Protein 4KK2 (pdb70)

Secondary structure (DSSP, 8-state):
-HHHHHHHHHHHHHHHTT-TTS---HHHHHHHHHHHHHHSSSS--HHHHHHHHHHHHHH-SPPPHHHHHHHHHHHHHHHHHHHHHHHHHHHHTT--EETTEE-GGGSTTTTTHHHHHHHHHHHHHHHHHHHHHTTSTTHHHHHHHHHHHHHHHHHHHHHHHHHHTSS---GGG--HHHHHHHHIIIIIIIIIIHHHHHHHHHHT--GGG-HHHHHHHHHHHHHHHHHHHHHHHHS-HHHHSS---TTTTT---HHHHHHHHH--HHHHHHHHHHTT---HHHHHHHHHHHHHTTHHHHHHHHHHHHHHHHHHHHHT-S-HHHHHHHHHHHHHHTT---/-HHHHHHHHHHHHHHHTT-TTS---HHHHHHHHHHHHHHSSSS--HHHHHHHHHHHHHHTSPPPHHHHHHHHHHHHHHHHHHHHHHHHHHHHHT--EETTEE-GGGSTTTTTHHHHHHHHHHHHHHHHHHHHHTTSTTHHHHHHHHHHHHHHHHHHHHHHHHHHH---GGG--HHHHHHHHIIIIIIIIIIHHHHHHHHHTT--GGG-HHHHHHHHHHHHHHHHHHHHHHHHS-HHHHSS---TTTTT---HHHHHHHHH--HHHHHHHHHHTT---HHHHHHHHHHHHHTTHHHHHHHHHHHHHHHHHHHHHT-S-HHHHHHHHHHHHHHTT---

Structure (mmCIF, N/CA/C/O backbone):
data_4KK2
#
_entry.id   4KK2
#
_cell.length_a   122.145
_cell.length_b   122.145
_cell.length_c   114.282
_cell.angle_alpha   90.000
_cell.angle_beta   90.000
_cell.angle_gamma   120.000
#
_symmetry.space_group_name_H-M   'P 61'
#
loop_
_entity.id
_entity.type
_entity.pdbx_description
1 polymer 'Monoterpene synthase FDS-5, chloroplastic - Farnesyl diphosphate synthase 1 chimera'
2 water water
#
loop_
_atom_site.group_PDB
_atom_site.id
_atom_site.type_symbol
_atom_site.label_atom_id
_atom_site.label_alt_id
_atom_site.label_comp_id
_atom_site.label_asym_id
_atom_site.label_entity_id
_atom_site.label_seq_id
_atom_site.pdbx_PDB_ins_code
_atom_site.Cartn_x
_atom_site.Cartn_y
_atom_site.Cartn_z
_atom_site.occupancy
_atom_site.B_iso_or_equiv
_atom_site.auth_seq_id
_atom_site.auth_comp_id
_atom_site.auth_asym_id
_atom_site.auth_atom_id
_atom_site.pdbx_PDB_model_num
ATOM 1 N N . LEU A 1 29 ? 30.823 58.784 49.012 1.00 90.47 9 LEU A N 1
ATOM 2 C CA . LEU A 1 29 ? 31.464 58.288 47.796 1.00 88.52 9 LEU A CA 1
ATOM 3 C C . LEU A 1 29 ? 30.785 57.016 47.293 1.00 86.19 9 LEU A C 1
ATOM 4 O O . LEU A 1 29 ? 31.431 56.147 46.714 1.00 85.43 9 LEU A O 1
ATOM 9 N N . ASN A 1 30 ? 29.479 56.913 47.509 1.00 86.94 10 ASN A N 1
ATOM 10 C CA . ASN A 1 30 ? 28.738 55.720 47.129 1.00 82.99 10 ASN A CA 1
ATOM 11 C C . ASN A 1 30 ? 28.359 55.683 45.646 1.00 81.46 10 ASN A C 1
ATOM 12 O O . ASN A 1 30 ? 28.657 54.708 44.954 1.00 81.82 10 ASN A O 1
ATOM 17 N N . SER A 1 31 ? 27.709 56.742 45.167 1.00 77.49 11 SER A N 1
ATOM 18 C CA . SER A 1 31 ? 27.314 56.847 43.761 1.00 68.62 11 SER A CA 1
ATOM 19 C C . SER A 1 31 ? 28.506 56.642 42.839 1.00 56.89 11 SER A C 1
ATOM 20 O O . SER A 1 31 ? 28.398 55.980 41.804 1.00 54.55 11 SER A O 1
ATOM 23 N N . GLN A 1 32 ? 29.641 57.222 43.220 1.00 53.23 12 GLN A N 1
ATOM 24 C CA . GLN A 1 32 ? 30.861 57.092 42.444 1.00 56.51 12 GLN A CA 1
ATOM 25 C C . GLN A 1 32 ? 31.359 55.649 42.440 1.00 56.60 12 GLN A C 1
ATOM 26 O O . GLN A 1 32 ? 31.826 55.154 41.413 1.00 56.03 12 GLN A O 1
ATOM 32 N N . PHE A 1 33 ? 31.258 54.977 43.585 1.00 53.45 13 PHE A N 1
ATOM 33 C CA . PHE A 1 33 ? 31.693 53.588 43.688 1.00 50.11 13 PHE A CA 1
ATOM 34 C C . PHE A 1 33 ? 30.894 52.753 42.695 1.00 52.37 13 PHE A C 1
ATOM 35 O O . PHE A 1 33 ? 31.454 51.954 41.938 1.00 55.76 13 PHE A O 1
ATOM 43 N N . MET A 1 34 ? 29.583 52.972 42.681 1.00 49.97 14 MET A N 1
ATOM 44 C CA . MET A 1 34 ? 28.694 52.264 41.763 1.00 55.81 14 MET A CA 1
ATOM 45 C C . MET A 1 34 ? 28.931 52.653 40.307 1.00 53.13 14 MET A C 1
ATOM 46 O O . MET A 1 34 ? 28.765 51.840 39.400 1.00 51.83 14 MET A O 1
ATOM 51 N N . GLN A 1 35 ? 29.298 53.908 40.087 1.00 50.93 15 GLN A N 1
ATOM 52 C CA . GLN A 1 35 ? 29.613 54.369 38.747 1.00 53.33 15 GLN A CA 1
ATOM 53 C C . GLN A 1 35 ? 30.856 53.657 38.217 1.00 48.14 15 GLN A C 1
ATOM 54 O O . GLN A 1 35 ? 30.955 53.366 37.024 1.00 47.75 15 GLN A O 1
ATOM 60 N N . VAL A 1 36 ? 31.797 53.373 39.114 1.00 42.63 16 VAL A N 1
ATOM 61 C CA . VAL A 1 36 ? 33.018 52.674 38.742 1.00 40.38 16 VAL A CA 1
ATOM 62 C C . VAL A 1 36 ? 32.692 51.253 38.280 1.00 36.63 16 VAL A C 1
ATOM 63 O O . VAL A 1 36 ? 33.280 50.755 37.322 1.00 38.19 16 VAL A O 1
ATOM 67 N N . TYR A 1 37 ? 31.741 50.614 38.955 1.00 38.88 17 TYR A N 1
ATOM 68 C CA . TYR A 1 37 ? 31.221 49.319 38.523 1.00 43.65 17 TYR A CA 1
ATOM 69 C C . TYR A 1 37 ? 30.776 49.340 37.054 1.00 41.05 17 TYR A C 1
ATOM 70 O O . TYR A 1 37 ? 31.157 48.469 36.268 1.00 36.71 17 TYR A O 1
ATOM 79 N N . GLU A 1 38 ? 29.971 50.338 36.700 1.00 37.22 18 GLU A N 1
ATOM 80 C CA . GLU A 1 38 ? 29.438 50.470 35.348 1.00 40.35 18 GLU A CA 1
ATOM 81 C C . GLU A 1 38 ? 30.547 50.620 34.311 1.00 44.31 18 GLU A C 1
ATOM 82 O O . GLU A 1 38 ? 30.477 50.025 33.234 1.00 42.98 18 GLU A O 1
ATOM 88 N N . THR A 1 39 ? 31.566 51.413 34.640 1.00 41.38 19 THR A N 1
ATOM 89 C CA . THR A 1 39 ? 32.709 51.603 33.749 1.00 41.97 19 THR A CA 1
ATOM 90 C C . THR A 1 39 ? 33.521 50.315 33.561 1.00 38.68 19 THR A C 1
ATOM 91 O O . THR A 1 39 ? 33.867 49.962 32.432 1.00 40.22 19 THR A O 1
ATOM 95 N N . LEU A 1 40 ? 33.832 49.628 34.661 1.00 35.95 20 LEU A N 1
ATOM 96 C CA . LEU A 1 40 ? 34.600 48.384 34.595 1.00 38.71 20 LEU A CA 1
ATOM 97 C C . LEU A 1 40 ? 33.848 47.301 33.815 1.00 36.67 20 LEU A C 1
ATOM 98 O O . LEU A 1 40 ? 34.441 46.589 33.007 1.00 37.08 20 LEU A O 1
ATOM 103 N N . LYS A 1 41 ? 32.549 47.173 34.072 1.00 31.41 21 LYS A N 1
ATOM 104 C CA . LYS A 1 41 ? 31.722 46.195 33.373 1.00 34.47 21 LYS A CA 1
ATOM 105 C C . LYS A 1 41 ? 31.697 46.489 31.868 1.00 33.83 21 LYS A C 1
ATOM 106 O O . LYS A 1 41 ? 31.883 45.587 31.050 1.00 36.88 21 LYS A O 1
ATOM 112 N N . SER A 1 42 ? 31.488 47.751 31.513 1.00 33.47 22 SER A N 1
ATOM 113 C CA . SER A 1 42 ? 31.530 48.167 30.111 1.00 39.59 22 SER A CA 1
ATOM 114 C C . SER A 1 42 ? 32.877 47.854 29.443 1.00 39.12 22 SER A C 1
ATOM 115 O O . SER A 1 42 ? 32.924 47.457 28.279 1.00 42.03 22 SER A O 1
ATOM 118 N N . GLU A 1 43 ? 33.968 48.044 30.176 1.00 36.16 23 GLU A N 1
ATOM 119 C CA . GLU A 1 43 ? 35.288 47.727 29.645 1.00 36.51 23 GLU A CA 1
ATOM 120 C C . GLU A 1 43 ? 35.445 46.235 29.427 1.00 33.33 23 GLU A C 1
ATOM 121 O O . GLU A 1 43 ? 35.961 45.795 28.406 1.00 37.58 23 GLU A O 1
ATOM 127 N N . LEU A 1 44 ? 35.003 45.452 30.401 1.00 37.72 24 LEU A N 1
ATOM 128 C CA . LEU A 1 44 ? 35.117 44.004 30.320 1.00 29.85 24 LEU A CA 1
ATOM 129 C C . LEU A 1 44 ? 34.401 43.435 29.093 1.00 29.82 24 LEU A C 1
ATOM 130 O O . LEU A 1 44 ? 34.944 42.581 28.399 1.00 30.11 24 LEU A O 1
ATOM 135 N N . ILE A 1 45 ? 33.192 43.917 28.814 1.00 30.92 25 ILE A N 1
ATOM 136 C CA . ILE A 1 45 ? 32.414 43.381 27.695 1.00 38.41 25 ILE A CA 1
ATOM 137 C C . ILE A 1 45 ? 32.797 43.988 26.333 1.00 37.82 25 ILE A C 1
ATOM 138 O O . ILE A 1 45 ? 32.171 43.690 25.312 1.00 37.10 25 ILE A O 1
ATOM 143 N N . HIS A 1 46 ? 33.818 44.839 26.332 1.00 38.81 26 HIS A N 1
ATOM 144 C CA . HIS A 1 46 ? 34.454 45.291 25.096 1.00 33.50 26 HIS A CA 1
ATOM 145 C C . HIS A 1 46 ? 35.953 44.963 25.116 1.00 35.33 26 HIS A C 1
ATOM 146 O O . HIS A 1 46 ? 36.760 45.656 24.484 1.00 39.89 26 HIS A O 1
ATOM 153 N N . ASP A 1 47 ? 36.317 43.901 25.835 1.00 33.11 27 ASP A N 1
ATOM 154 C CA . ASP A 1 47 ? 37.715 43.532 26.031 1.00 33.85 27 ASP A CA 1
ATOM 155 C C . ASP A 1 47 ? 38.366 43.137 24.709 1.00 34.19 27 ASP A C 1
ATOM 156 O O . ASP A 1 47 ? 37.924 42.206 24.057 1.00 40.19 27 ASP A O 1
ATOM 161 N N . PRO A 1 48 ? 39.432 43.846 24.320 1.00 41.79 28 PRO A N 1
ATOM 162 C CA . PRO A 1 48 ? 40.129 43.596 23.051 1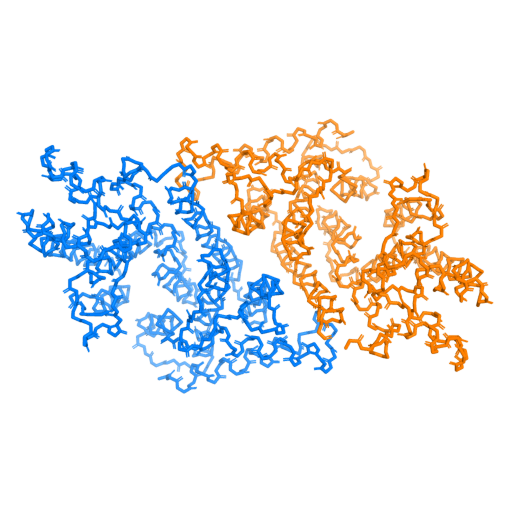.00 41.37 28 PRO A CA 1
ATOM 163 C C . PRO A 1 48 ? 40.817 42.225 22.981 1.00 36.99 28 PRO A C 1
ATOM 164 O O . PRO A 1 48 ? 41.185 41.799 21.892 1.00 38.46 28 PRO A O 1
ATOM 168 N N . LEU A 1 49 ? 40.989 41.549 24.112 1.00 32.71 29 LEU A N 1
ATOM 169 C CA . LEU A 1 49 ? 41.562 40.200 24.101 1.00 35.42 29 LEU A CA 1
ATOM 170 C C . LEU A 1 49 ? 40.561 39.131 23.678 1.00 32.96 29 LEU A C 1
ATOM 171 O O . LEU A 1 49 ? 40.943 37.978 23.451 1.00 32.50 29 LEU A O 1
ATOM 176 N N . PHE A 1 50 ? 39.283 39.485 23.601 1.00 28.23 30 PHE A N 1
ATOM 177 C CA . PHE A 1 50 ? 38.285 38.507 23.175 1.00 27.69 30 PHE A CA 1
ATOM 178 C C . PHE A 1 50 ? 37.384 39.077 22.088 1.00 32.64 30 PHE A C 1
ATOM 179 O O . PHE A 1 50 ? 37.053 40.247 22.099 1.00 31.58 30 PHE A O 1
ATOM 187 N N . GLU A 1 51 ? 36.992 38.226 21.157 1.00 37.43 31 GLU A N 1
ATOM 188 C CA . GLU A 1 51 ? 36.194 38.634 20.012 1.00 35.82 31 GLU A CA 1
ATOM 189 C C . GLU A 1 51 ? 34.727 38.403 20.378 1.00 32.68 31 GLU A C 1
ATOM 190 O O . GLU A 1 51 ? 34.198 37.292 20.231 1.00 33.38 31 GLU A O 1
ATOM 196 N N . PHE A 1 52 ? 34.084 39.442 20.896 1.00 34.19 32 PHE A N 1
ATOM 197 C CA . PHE A 1 52 ? 32.680 39.362 21.280 1.00 36.02 32 PHE A CA 1
ATOM 198 C C . PHE A 1 52 ? 31.786 39.491 20.043 1.00 38.56 32 PHE A C 1
ATOM 199 O O . PHE A 1 52 ? 32.162 40.147 19.071 1.00 43.01 32 PHE A O 1
ATOM 207 N N . ASP A 1 53 ? 30.614 38.852 20.086 1.00 38.73 33 ASP A N 1
ATOM 208 C CA . ASP A 1 53 ? 29.485 39.254 19.245 1.00 36.29 33 ASP A CA 1
ATOM 209 C C . ASP A 1 53 ? 28.315 39.635 20.152 1.00 40.18 33 ASP A C 1
ATOM 210 O O . ASP A 1 53 ? 28.457 39.636 21.384 1.00 40.56 33 ASP A O 1
ATOM 215 N N . ASP A 1 54 ? 27.166 39.930 19.547 1.00 37.59 34 ASP A N 1
ATOM 216 C CA . ASP A 1 54 ? 25.977 40.356 20.281 1.00 41.03 34 ASP A CA 1
ATOM 217 C C . ASP A 1 54 ? 25.557 39.386 21.399 1.00 37.34 34 ASP A C 1
ATOM 218 O O . ASP A 1 54 ? 25.316 39.810 22.531 1.00 36.46 34 ASP A O 1
ATOM 223 N N . ASP A 1 55 ? 25.471 38.097 21.077 1.00 32.88 35 ASP A N 1
ATOM 224 C CA . ASP A 1 55 ? 25.047 37.072 22.039 1.00 37.31 35 ASP A CA 1
ATOM 225 C C . ASP A 1 55 ? 26.025 36.858 23.186 1.00 35.23 35 ASP A C 1
ATOM 226 O O . ASP A 1 55 ? 25.616 36.587 24.315 1.00 31.27 35 ASP A O 1
ATOM 231 N N . SER A 1 56 ? 27.318 36.929 22.898 1.00 34.75 36 SER A N 1
ATOM 232 C CA . SER A 1 56 ? 28.311 36.669 23.932 1.00 30.19 36 SER A CA 1
ATOM 233 C C . SER A 1 56 ? 28.480 37.894 24.820 1.00 31.27 36 SER A C 1
ATOM 234 O O . SER A 1 56 ? 28.726 37.772 26.023 1.00 31.48 36 SER A O 1
ATOM 237 N N . ARG A 1 57 ? 28.327 39.074 24.230 1.00 27.78 37 ARG A N 1
ATOM 238 C CA . ARG A 1 57 ? 28.428 40.307 24.996 1.00 36.31 37 ARG A CA 1
ATOM 239 C C . ARG A 1 57 ? 27.216 40.377 25.925 1.00 38.29 37 ARG A C 1
ATOM 240 O O . ARG A 1 57 ? 27.340 40.708 27.109 1.00 30.23 37 ARG A O 1
ATOM 248 N N . GLN A 1 58 ? 26.048 40.023 25.396 1.00 34.81 38 GLN A N 1
ATOM 249 C CA . GLN A 1 58 ? 24.843 39.994 26.214 1.00 30.96 38 GLN A CA 1
ATOM 250 C C . GLN A 1 58 ? 24.962 38.964 27.345 1.00 34.99 38 GLN A C 1
ATOM 251 O O . GLN A 1 58 ? 24.621 39.263 28.490 1.00 35.00 38 GLN A O 1
ATOM 257 N N . TRP A 1 59 ? 25.479 37.773 27.042 1.00 32.50 39 TRP A N 1
ATOM 258 C CA . TRP A 1 59 ? 25.593 36.729 28.055 1.00 30.94 39 TRP A CA 1
ATOM 259 C C . TRP A 1 59 ? 26.417 37.167 29.261 1.00 29.00 39 TRP A C 1
ATOM 260 O O . TRP A 1 59 ? 25.989 37.012 30.407 1.00 28.51 39 TRP A O 1
ATOM 271 N N . VAL A 1 60 ? 27.616 37.673 28.990 1.00 29.64 40 VAL A N 1
ATOM 272 C CA . VAL A 1 60 ? 28.538 38.093 30.039 1.00 32.51 40 VAL A CA 1
ATOM 273 C C . VAL A 1 60 ? 28.032 39.321 30.805 1.00 33.57 40 VAL A C 1
ATOM 274 O O . VAL A 1 60 ? 28.122 39.378 32.032 1.00 30.37 40 VAL A O 1
ATOM 278 N N . GLU A 1 61 ? 27.498 40.305 30.085 1.00 30.83 41 GLU A N 1
ATOM 279 C CA . GLU A 1 61 ? 26.960 41.489 30.749 1.00 33.35 41 GLU A CA 1
ATOM 280 C C . GLU A 1 61 ? 25.852 41.135 31.746 1.00 35.52 41 GLU A C 1
ATOM 281 O O . GLU A 1 61 ? 25.874 41.581 32.889 1.00 36.91 41 GLU A O 1
ATOM 287 N N . ARG A 1 62 ? 24.889 40.331 31.313 1.00 30.30 42 ARG A N 1
ATOM 288 C CA . ARG A 1 62 ? 23.856 39.845 32.224 1.00 36.22 42 ARG A CA 1
ATOM 289 C C . ARG A 1 62 ? 24.425 38.990 33.363 1.00 34.90 42 ARG A C 1
ATOM 290 O O . ARG A 1 62 ? 23.936 39.050 34.494 1.00 33.09 42 ARG A O 1
ATOM 298 N N . MET A 1 63 ? 25.437 38.177 33.074 1.00 30.65 43 MET A N 1
ATOM 299 C CA . MET A 1 63 ? 25.977 37.289 34.106 1.00 28.32 43 MET A CA 1
ATOM 300 C C . MET A 1 63 ? 26.644 38.123 35.209 1.00 31.48 43 MET A C 1
ATOM 301 O O . MET A 1 63 ? 26.415 37.892 36.412 1.00 30.13 43 MET A O 1
ATOM 306 N N . ILE A 1 64 ? 27.446 39.102 34.787 1.00 26.22 44 ILE A N 1
ATOM 307 C CA . ILE A 1 64 ? 28.069 40.057 35.703 1.00 31.90 44 ILE A CA 1
ATOM 308 C C . ILE A 1 64 ? 27.016 40.780 36.570 1.00 30.78 44 ILE A C 1
ATOM 309 O O . ILE A 1 64 ? 27.101 40.756 37.798 1.00 30.33 44 ILE A O 1
ATOM 314 N N . ASP A 1 65 ? 26.042 41.424 35.936 1.00 28.85 45 ASP A N 1
ATOM 315 C CA . ASP A 1 65 ? 24.975 42.126 36.662 1.00 31.49 45 ASP A CA 1
ATOM 316 C C . ASP A 1 65 ? 24.267 41.246 37.693 1.00 32.83 45 ASP A C 1
ATOM 317 O O . ASP A 1 65 ? 23.858 41.731 38.739 1.00 34.06 45 ASP A O 1
ATOM 322 N N . TYR A 1 66 ? 24.106 39.962 37.387 1.00 29.59 46 TYR A N 1
ATOM 323 C CA . TYR A 1 66 ? 23.392 39.045 38.275 1.00 30.75 46 TYR A CA 1
ATOM 324 C C . TYR A 1 66 ? 24.237 38.617 39.470 1.00 33.11 46 TYR A C 1
ATOM 325 O O . TYR A 1 66 ? 23.716 38.436 40.565 1.00 32.38 46 TYR A O 1
ATOM 334 N N . THR A 1 67 ? 25.536 38.435 39.254 1.00 27.35 47 THR A N 1
ATOM 335 C CA . THR A 1 67 ? 26.371 37.758 40.242 1.00 29.17 47 THR A CA 1
ATOM 336 C C . THR A 1 67 ? 27.263 38.684 41.058 1.00 31.23 47 THR A C 1
ATOM 337 O O . THR A 1 67 ? 27.692 38.325 42.165 1.00 32.97 47 THR A O 1
ATOM 341 N N . VAL A 1 68 ? 27.558 39.860 40.512 1.00 27.02 48 VAL A N 1
ATOM 342 C CA . VAL A 1 68 ? 28.567 40.728 41.108 1.00 28.45 48 VAL A CA 1
ATOM 343 C C . VAL A 1 68 ? 28.056 41.858 42.019 1.00 32.36 48 VAL A C 1
ATOM 344 O O . VAL A 1 68 ? 28.504 41.955 43.161 1.00 36.78 48 VAL A O 1
ATOM 348 N N . PRO A 1 69 ? 27.137 42.719 41.531 1.00 36.25 49 PRO A N 1
ATOM 349 C CA . PRO A 1 69 ? 26.828 43.926 42.315 1.00 40.27 49 PRO A CA 1
ATOM 350 C C . PRO A 1 69 ? 25.631 43.826 43.260 1.00 51.98 49 PRO A C 1
ATOM 351 O O . PRO A 1 69 ? 25.160 44.873 43.723 1.00 59.86 49 PRO A O 1
ATOM 355 N N . GLY A 1 70 ? 25.138 42.627 43.549 1.00 53.20 50 GLY A N 1
ATOM 356 C CA . GLY A 1 70 ? 23.892 42.514 44.296 1.00 58.12 50 GLY A CA 1
ATOM 357 C C . GLY A 1 70 ? 23.960 42.535 45.817 1.00 60.18 50 GLY A C 1
ATOM 358 O O . GLY A 1 70 ? 22.925 42.448 46.483 1.00 65.32 50 GLY A O 1
ATOM 359 N N . GLY A 1 71 ? 25.162 42.651 46.376 1.00 56.46 51 GLY A N 1
ATOM 360 C CA . GLY A 1 71 ? 25.333 42.582 47.818 1.00 48.22 51 GLY A CA 1
ATOM 361 C C . GLY A 1 71 ? 25.510 43.926 48.501 1.00 48.63 51 GLY A C 1
ATOM 362 O O . GLY A 1 71 ? 25.142 44.965 47.955 1.00 56.76 51 GLY A O 1
ATOM 363 N N . LYS A 1 72 ? 26.076 43.903 49.703 1.00 50.67 52 LYS A N 1
ATOM 364 C CA . LYS A 1 72 ? 26.243 45.119 50.498 1.00 51.91 52 LYS A CA 1
ATOM 365 C C . LYS A 1 72 ? 27.564 45.821 50.177 1.00 50.79 52 LYS A C 1
ATOM 366 O O . LYS A 1 72 ? 27.759 46.981 50.543 1.00 51.90 52 LYS A O 1
ATOM 372 N N . MET A 1 73 ? 28.470 45.101 49.514 1.00 45.92 53 MET A N 1
ATOM 373 C CA . MET A 1 73 ? 29.707 45.688 48.996 1.00 46.26 53 MET A CA 1
ATOM 374 C C . MET A 1 73 ? 30.606 46.239 50.103 1.00 42.76 53 MET A C 1
ATOM 375 O O . MET A 1 73 ? 31.386 47.173 49.866 1.00 38.81 53 MET A O 1
ATOM 380 N N . VAL A 1 74 ? 30.501 45.671 51.307 1.00 37.95 54 VAL A N 1
ATOM 381 C CA . VAL A 1 74 ? 31.314 46.141 52.435 1.00 36.58 54 VAL A CA 1
ATOM 382 C C . VAL A 1 74 ? 32.823 45.992 52.157 1.00 38.43 54 VAL A C 1
ATOM 383 O O . VAL A 1 74 ? 33.601 46.908 52.424 1.00 40.68 54 VAL A O 1
ATOM 387 N N . ARG A 1 75 ? 33.236 44.851 51.611 1.00 32.73 55 ARG A N 1
ATOM 388 C CA . ARG A 1 75 ? 34.657 44.637 51.311 1.00 31.70 55 ARG A CA 1
ATOM 389 C C . ARG A 1 75 ? 35.180 45.618 50.259 1.00 37.37 55 ARG A C 1
ATOM 390 O O . ARG A 1 75 ? 36.225 46.255 50.454 1.00 37.59 55 ARG A O 1
ATOM 398 N N . GLY A 1 76 ? 34.458 45.736 49.145 1.00 40.13 56 GLY A N 1
ATOM 399 C CA . GLY A 1 76 ? 34.763 46.748 48.145 1.00 41.11 56 GLY A CA 1
ATOM 400 C C . GLY A 1 76 ? 34.923 48.153 48.712 1.00 42.59 56 GLY A C 1
ATOM 401 O O . GLY A 1 76 ? 35.996 48.754 48.568 1.00 44.39 56 GLY A O 1
ATOM 402 N N . TYR A 1 77 ? 33.866 48.664 49.352 1.00 44.69 57 TYR A N 1
ATOM 403 C CA . TYR A 1 77 ? 33.861 49.992 49.980 1.00 53.76 57 TYR A CA 1
ATOM 404 C C . TYR A 1 77 ? 35.097 50.221 50.818 1.00 47.74 57 TYR A C 1
ATOM 405 O O . TYR A 1 77 ? 35.657 51.322 50.848 1.00 49.15 57 TYR A O 1
ATOM 414 N N . SER A 1 78 ? 35.470 49.174 51.547 1.00 38.38 58 SER A N 1
ATOM 415 C CA . SER A 1 78 ? 36.536 49.243 52.535 1.00 45.13 58 SER A CA 1
ATOM 416 C C . SER A 1 78 ? 37.867 49.689 51.944 1.00 45.39 58 SER A C 1
ATOM 417 O O . SER A 1 78 ? 38.695 50.257 52.654 1.00 47.67 58 SER A O 1
ATOM 420 N N . VAL A 1 79 ? 38.079 49.425 50.657 1.00 39.61 59 VAL A N 1
ATOM 421 C CA . VAL A 1 79 ? 39.299 49.886 50.014 1.00 42.59 59 VAL A CA 1
ATOM 422 C C . VAL A 1 79 ? 39.306 51.411 49.969 1.00 45.13 59 VAL A C 1
ATOM 423 O O . VAL A 1 79 ? 40.288 52.040 50.363 1.00 45.93 59 VAL A O 1
ATOM 427 N N . VAL A 1 80 ? 38.201 51.996 49.505 1.00 43.41 60 VAL A N 1
ATOM 428 C CA . VAL A 1 80 ? 38.070 53.446 49.416 1.00 45.01 60 VAL A CA 1
ATOM 429 C C . VAL A 1 80 ? 38.162 54.107 50.796 1.00 48.92 60 VAL A C 1
ATOM 430 O O . VAL A 1 80 ? 38.880 55.096 50.968 1.00 52.11 60 VAL A O 1
ATOM 434 N N . ASP A 1 81 ? 37.439 53.556 51.771 1.00 50.40 61 ASP A N 1
ATOM 435 C CA . ASP A 1 81 ? 37.481 54.051 53.152 1.00 56.97 61 ASP A CA 1
ATOM 436 C C . ASP A 1 81 ? 38.895 53.989 53.724 1.00 53.21 61 ASP A C 1
ATOM 437 O O . ASP A 1 81 ? 39.408 54.979 54.230 1.00 56.33 61 ASP A O 1
ATOM 442 N N . SER A 1 82 ? 39.517 52.817 53.649 1.00 49.31 62 SER A N 1
ATOM 443 C CA . SER A 1 82 ? 40.858 52.635 54.191 1.00 47.50 62 SER A CA 1
ATOM 444 C C . SER A 1 82 ? 41.869 53.540 53.497 1.00 49.90 62 SER A C 1
ATOM 445 O O . SER A 1 82 ? 42.750 54.105 54.149 1.00 58.60 62 SER A O 1
ATOM 448 N N . TYR A 1 83 ? 41.740 53.693 52.182 1.00 47.22 63 TYR A N 1
ATOM 449 C CA . TYR A 1 83 ? 42.658 54.566 51.456 1.00 51.93 63 TYR A CA 1
ATOM 450 C C . TYR A 1 83 ? 42.486 56.030 51.867 1.00 51.68 63 TYR A C 1
ATOM 451 O O . TYR A 1 83 ? 43.465 56.769 51.988 1.00 48.25 63 TYR A O 1
ATOM 460 N N . GLN A 1 84 ? 41.240 56.445 52.069 1.00 54.30 64 GLN A N 1
ATOM 461 C CA . GLN A 1 84 ? 40.945 57.803 52.523 1.00 57.43 64 GLN A CA 1
ATOM 462 C C . GLN A 1 84 ? 41.593 58.078 53.875 1.00 61.14 64 GLN A C 1
ATOM 463 O O . GLN A 1 84 ? 42.139 59.163 54.113 1.00 64.55 64 GLN A O 1
ATOM 469 N N . LEU A 1 85 ? 41.526 57.086 54.758 1.00 59.21 65 LEU A N 1
ATOM 470 C CA . LEU A 1 85 ? 42.079 57.220 56.098 1.00 56.55 65 LEU A CA 1
ATOM 471 C C . LEU A 1 85 ? 43.599 57.289 56.047 1.00 53.97 65 LEU A C 1
ATOM 472 O O . LEU A 1 85 ? 44.224 57.973 56.856 1.00 55.71 65 LEU A O 1
ATOM 477 N N . LEU A 1 86 ? 44.191 56.590 55.083 1.00 50.66 66 LEU A N 1
ATOM 478 C CA . LEU A 1 86 ? 45.641 56.618 54.918 1.00 55.06 66 LEU A CA 1
ATOM 479 C C . LEU A 1 86 ? 46.142 57.995 54.487 1.00 58.65 66 LEU A C 1
ATOM 480 O O . LEU A 1 86 ? 47.164 58.473 54.982 1.00 61.35 66 LEU A O 1
ATOM 485 N N . LYS A 1 87 ? 45.418 58.624 53.565 1.00 56.68 67 LYS A N 1
ATOM 486 C CA . LYS A 1 87 ? 45.810 59.926 53.038 1.00 60.20 67 LYS A CA 1
ATOM 487 C C . LYS A 1 87 ? 45.539 61.047 54.045 1.00 68.65 67 LYS A C 1
ATOM 488 O O . LYS A 1 87 ? 46.386 61.917 54.258 1.00 71.22 67 LYS A O 1
ATOM 494 N N . GLY A 1 88 ? 44.358 61.023 54.659 1.00 67.68 68 GLY A N 1
ATOM 495 C CA . GLY A 1 88 ? 44.005 61.999 55.672 1.00 70.64 68 GLY A CA 1
ATOM 496 C C . GLY A 1 88 ? 43.219 63.169 55.115 1.00 77.63 68 GLY A C 1
ATOM 497 O O . GLY A 1 88 ? 42.663 63.975 55.867 1.00 82.76 68 GLY A O 1
ATOM 498 N N . GLU A 1 89 ? 43.177 63.266 53.792 1.00 75.46 69 GLU A N 1
ATOM 499 C CA . GLU A 1 89 ? 42.430 64.327 53.133 1.00 79.00 69 GLU A CA 1
ATOM 500 C C . GLU A 1 89 ? 41.537 63.763 52.039 1.00 73.52 69 GLU A C 1
ATOM 501 O O . GLU A 1 89 ? 41.538 62.553 51.781 1.00 72.06 69 GLU A O 1
ATOM 507 N N . GLU A 1 90 ? 40.772 64.641 51.399 1.00 70.95 70 GLU A N 1
ATOM 508 C CA . GLU A 1 90 ? 39.861 64.211 50.347 1.00 78.31 70 GLU A CA 1
ATOM 509 C C . GLU A 1 90 ? 40.624 63.632 49.154 1.00 70.36 70 GLU A C 1
ATOM 510 O O . GLU A 1 90 ? 41.777 63.988 48.903 1.00 72.22 70 GLU A O 1
ATOM 516 N N . LEU A 1 91 ? 39.975 62.740 48.420 1.00 58.40 71 LEU A N 1
ATOM 517 C CA . LEU A 1 91 ? 40.637 62.055 47.319 1.00 55.56 71 LEU A CA 1
ATOM 518 C C . LEU A 1 91 ? 40.489 62.815 46.005 1.00 59.43 71 LEU A C 1
ATOM 519 O O . LEU A 1 91 ? 39.539 63.577 45.817 1.00 60.15 71 LEU A O 1
ATOM 524 N N . THR A 1 92 ? 41.443 62.617 45.102 1.00 60.63 72 THR A N 1
ATOM 525 C CA . THR A 1 92 ? 41.336 63.155 43.751 1.00 63.09 72 THR A CA 1
ATOM 526 C C . THR A 1 92 ? 40.376 62.259 42.975 1.00 60.49 72 THR A C 1
ATOM 527 O O . THR A 1 92 ? 39.979 61.211 43.477 1.00 59.02 72 THR A O 1
ATOM 531 N N . ASP A 1 93 ? 39.991 62.666 41.768 1.00 60.67 73 ASP A N 1
ATOM 532 C CA . ASP A 1 93 ? 39.117 61.838 40.940 1.00 57.21 73 ASP A CA 1
ATOM 533 C C . ASP A 1 93 ? 39.781 60.489 40.633 1.00 56.49 73 ASP A C 1
ATOM 534 O O . ASP A 1 93 ? 39.111 59.443 40.567 1.00 52.20 73 ASP A O 1
ATOM 539 N N . ASP A 1 94 ? 41.100 60.518 40.452 1.00 55.00 74 ASP A N 1
ATOM 540 C CA . ASP A 1 94 ? 41.854 59.322 40.106 1.00 57.33 74 ASP A CA 1
ATOM 541 C C . ASP A 1 94 ? 41.942 58.346 41.280 1.00 58.34 74 ASP A C 1
ATOM 542 O O . ASP A 1 94 ? 41.747 57.138 41.109 1.00 56.10 74 ASP A O 1
ATOM 547 N N . GLU A 1 95 ? 42.231 58.872 42.468 1.00 59.31 75 GLU A N 1
ATOM 548 C CA . GLU A 1 95 ? 42.294 58.048 43.676 1.00 55.48 75 GLU A CA 1
ATOM 549 C C . GLU A 1 95 ? 40.952 57.392 43.987 1.00 54.20 75 GLU A C 1
ATOM 550 O O . GLU A 1 95 ? 40.905 56.254 44.452 1.00 49.30 75 GLU A O 1
ATOM 556 N N . ILE A 1 96 ? 39.862 58.120 43.748 1.00 55.70 76 ILE A N 1
ATOM 557 C CA . ILE A 1 96 ? 38.534 57.554 43.934 1.00 52.60 76 ILE A CA 1
ATOM 558 C C . ILE A 1 96 ? 38.293 56.434 42.917 1.00 51.80 76 ILE A C 1
ATOM 559 O O . ILE A 1 96 ? 37.793 55.363 43.272 1.00 49.99 76 ILE A O 1
ATOM 564 N N . PHE A 1 97 ? 38.660 56.666 41.658 1.00 47.79 77 PHE A N 1
ATOM 565 C CA . PHE A 1 97 ? 38.488 55.624 40.653 1.00 49.41 77 PHE A CA 1
ATOM 566 C C . PHE A 1 97 ? 39.347 54.399 40.962 1.00 45.66 77 PHE A C 1
ATOM 567 O O . PHE A 1 97 ? 38.851 53.263 40.942 1.00 42.09 77 PHE A O 1
ATOM 575 N N . LEU A 1 98 ? 40.630 54.624 41.235 1.00 44.35 78 LEU A N 1
ATOM 576 C CA . LEU A 1 98 ? 41.554 53.510 41.467 1.00 38.51 78 LEU A CA 1
ATOM 577 C C . LEU A 1 98 ? 41.196 52.700 42.714 1.00 36.41 78 LEU A C 1
ATOM 578 O O . LEU A 1 98 ? 41.172 51.470 42.667 1.00 34.39 78 LEU A O 1
ATOM 583 N N . SER A 1 99 ? 40.897 53.377 43.820 1.00 36.76 79 SER A N 1
ATOM 584 C CA . SER A 1 99 ? 40.527 52.652 45.037 1.00 40.80 79 SER A CA 1
ATOM 585 C C . SER A 1 99 ? 39.226 51.873 44.850 1.00 34.23 79 SER A C 1
ATOM 586 O O . SER A 1 99 ? 39.102 50.735 45.314 1.00 35.67 79 SER A O 1
ATOM 589 N N . SER A 1 100 ? 38.262 52.474 44.158 1.00 36.77 80 SER A N 1
ATOM 590 C CA . SER A 1 100 ? 37.004 51.790 43.872 1.00 36.39 80 SER A CA 1
ATOM 591 C C . SER A 1 100 ? 37.229 50.591 42.964 1.00 37.12 80 SER A C 1
ATOM 592 O O . SER A 1 100 ? 36.579 49.556 43.124 1.00 41.14 80 SER A O 1
ATOM 595 N N . ALA A 1 101 ? 38.149 50.725 42.013 1.00 41.42 81 ALA A N 1
ATOM 596 C CA . ALA A 1 101 ? 38.467 49.621 41.105 1.00 39.53 81 ALA A CA 1
ATOM 597 C C . ALA A 1 101 ? 38.993 48.404 41.860 1.00 33.50 81 ALA A C 1
ATOM 598 O O . ALA A 1 101 ? 38.632 47.261 41.541 1.00 31.86 81 ALA A O 1
ATOM 600 N N . LEU A 1 102 ? 39.862 48.638 42.844 1.00 33.52 82 LEU A N 1
ATOM 601 C CA . LEU A 1 102 ? 40.402 47.525 43.634 1.00 32.83 82 LEU A CA 1
ATOM 602 C C . LEU A 1 102 ? 39.290 46.921 44.492 1.00 34.57 82 LEU A C 1
ATOM 603 O O . LEU A 1 102 ? 39.170 45.693 44.605 1.00 30.89 82 LEU A O 1
ATOM 608 N N . GLY A 1 103 ? 38.471 47.792 45.079 1.00 31.85 83 GLY A N 1
ATOM 609 C CA . GLY A 1 103 ? 37.304 47.347 45.819 1.00 33.11 83 GLY A CA 1
ATOM 610 C C . GLY A 1 103 ? 36.471 46.401 44.975 1.00 33.01 83 GLY A C 1
ATOM 611 O O . GLY A 1 103 ? 36.065 45.331 45.433 1.00 32.08 83 GLY A O 1
ATOM 612 N N . TRP A 1 104 ? 36.232 46.783 43.725 1.00 34.85 84 TRP A N 1
ATOM 613 C CA . TRP A 1 104 ? 35.464 45.927 42.834 1.00 36.27 84 TRP A CA 1
ATOM 614 C C . TRP A 1 104 ? 36.171 44.616 42.494 1.00 32.12 84 TRP A C 1
ATOM 615 O O . TRP A 1 104 ? 35.514 43.579 42.367 1.00 36.70 84 TRP A O 1
ATOM 626 N N . CYS A 1 105 ? 37.495 44.643 42.344 1.00 31.01 85 CYS A N 1
ATOM 627 C CA . CYS A 1 105 ? 38.230 43.382 42.157 1.00 26.57 85 CYS A CA 1
ATOM 628 C C . CYS A 1 105 ? 37.917 42.413 43.287 1.00 27.04 85 CYS A C 1
ATOM 629 O O . CYS A 1 105 ? 37.733 41.217 43.060 1.00 24.61 85 CYS A O 1
ATOM 632 N N . ILE A 1 106 ? 37.834 42.930 44.510 1.00 32.47 86 ILE A N 1
ATOM 633 C CA . ILE A 1 106 ? 37.534 42.068 45.645 1.00 30.23 86 ILE A CA 1
ATOM 634 C C . ILE A 1 106 ? 36.118 41.521 45.528 1.00 28.13 86 ILE A C 1
ATOM 635 O O . ILE A 1 106 ? 35.889 40.330 45.732 1.00 30.32 86 ILE A O 1
ATOM 640 N N . GLU A 1 107 ? 35.175 42.381 45.169 1.00 29.19 87 GLU A N 1
ATOM 641 C CA . GLU A 1 107 ? 33.794 41.946 45.015 1.00 31.59 87 GLU A CA 1
ATOM 642 C C . GLU A 1 107 ? 33.650 40.934 43.878 1.00 31.47 87 GLU A C 1
ATOM 643 O O . GLU A 1 107 ? 32.851 39.995 43.971 1.00 30.74 87 GLU A O 1
ATOM 649 N N . TRP A 1 108 ? 34.437 41.114 42.818 1.00 27.69 88 TRP A N 1
ATOM 650 C CA . TRP A 1 108 ? 34.446 40.177 41.697 1.00 28.85 88 TRP A CA 1
ATOM 651 C C . TRP A 1 108 ? 34.984 38.839 42.166 1.00 31.15 88 TRP A C 1
ATOM 652 O O . TRP A 1 108 ? 34.464 37.784 41.802 1.00 29.40 88 TRP A O 1
ATOM 663 N N . LEU A 1 109 ? 36.046 38.878 42.962 1.00 29.83 89 LEU A N 1
ATOM 664 C CA . LEU A 1 109 ? 36.658 37.643 43.433 1.00 28.36 89 LEU A CA 1
ATOM 665 C C . LEU A 1 109 ? 35.685 36.886 44.352 1.00 26.76 89 LEU A C 1
ATOM 666 O O . LEU A 1 109 ? 35.516 35.673 44.241 1.00 25.27 89 LEU A O 1
ATOM 671 N N . GLN A 1 110 ? 35.033 37.609 45.253 1.00 22.11 90 GLN A N 1
ATOM 672 C CA . GLN A 1 110 ? 34.023 36.992 46.106 1.00 23.91 90 GLN A CA 1
ATOM 673 C C . GLN A 1 110 ? 32.863 36.397 45.277 1.00 21.40 90 GLN A C 1
ATOM 674 O O . GLN A 1 110 ? 32.425 35.284 45.538 1.00 24.63 90 GLN A O 1
ATOM 680 N N . ALA A 1 111 ? 32.384 37.132 44.276 1.00 23.19 91 ALA A N 1
ATOM 681 C CA . ALA A 1 111 ? 31.264 36.666 43.445 1.00 26.61 91 ALA A CA 1
ATOM 682 C C . ALA A 1 111 ? 31.566 35.319 42.807 1.00 27.46 91 ALA A C 1
ATOM 683 O O . ALA A 1 111 ? 30.705 34.446 42.728 1.00 26.08 91 ALA A O 1
ATOM 685 N N . TYR A 1 112 ? 32.802 35.171 42.351 1.00 26.77 92 TYR A N 1
ATOM 686 C CA . TYR A 1 112 ? 33.301 33.926 41.778 1.00 21.94 92 TYR A CA 1
ATOM 687 C C . TYR A 1 112 ? 33.251 32.766 42.773 1.00 26.52 92 TYR A C 1
ATOM 688 O O . TYR A 1 112 ? 32.737 31.684 42.458 1.00 25.96 92 TYR A O 1
ATOM 697 N N . PHE A 1 113 ? 33.763 32.986 43.977 1.00 21.48 93 PHE A N 1
ATOM 698 C CA . PHE A 1 113 ? 33.694 31.949 45.008 1.00 22.55 93 PHE A CA 1
ATOM 699 C C . PHE A 1 113 ? 32.256 31.590 45.385 1.00 26.21 93 PHE A C 1
ATOM 700 O O . PHE A 1 113 ? 31.949 30.414 45.617 1.00 30.69 93 PHE A O 1
ATOM 708 N N . LEU A 1 114 ? 31.380 32.593 45.434 1.00 23.95 94 LEU A N 1
ATOM 709 C CA . LEU A 1 114 ? 29.994 32.380 45.849 1.00 26.35 94 LEU A CA 1
ATOM 710 C C . LEU A 1 114 ? 29.205 31.623 44.781 1.00 27.16 94 LEU A C 1
ATOM 711 O O . LEU A 1 114 ? 28.337 30.802 45.101 1.00 22.73 94 LEU A O 1
ATOM 716 N N . VAL A 1 115 ? 29.491 31.911 43.512 1.00 23.64 95 VAL A N 1
ATOM 717 C CA . VAL A 1 115 ? 28.854 31.187 42.414 1.00 26.12 95 VAL A CA 1
ATOM 718 C C . VAL A 1 115 ? 29.191 29.697 42.530 1.00 25.11 95 VAL A C 1
ATOM 719 O O . VAL A 1 115 ? 28.310 28.836 42.457 1.00 26.91 95 VAL A O 1
ATOM 723 N N . LEU A 1 116 ? 30.463 29.394 42.743 1.00 22.85 96 LEU A N 1
ATOM 724 C CA . LEU A 1 116 ? 30.880 27.999 42.884 1.00 23.95 96 LEU A CA 1
ATOM 725 C C . LEU A 1 116 ? 30.358 27.355 44.172 1.00 25.83 96 LEU A C 1
ATOM 726 O O . LEU A 1 116 ? 29.963 26.192 44.168 1.00 29.55 96 LEU A O 1
ATOM 731 N N . ASP A 1 117 ? 30.367 28.102 45.272 1.00 24.31 97 ASP A N 1
ATOM 732 C CA . ASP A 1 117 ? 29.913 27.558 46.541 1.00 26.04 97 ASP A CA 1
ATOM 733 C C . ASP A 1 117 ? 28.441 27.164 46.429 1.00 31.06 97 ASP A C 1
ATOM 734 O O . ASP A 1 117 ? 28.043 26.094 46.909 1.00 29.75 97 ASP A O 1
ATOM 739 N N . ASP A 1 118 ? 27.637 28.016 45.789 1.00 30.21 98 ASP A N 1
ATOM 740 C CA . ASP A 1 118 ? 26.225 27.703 45.585 1.00 27.93 98 ASP A CA 1
ATOM 741 C C . ASP A 1 118 ? 26.060 26.399 44.812 1.00 29.66 98 ASP A C 1
ATOM 742 O O . ASP A 1 118 ? 25.186 25.598 45.119 1.00 30.49 98 ASP A O 1
ATOM 747 N N . ILE A 1 119 ? 26.914 26.175 43.822 1.00 30.88 99 ILE A N 1
ATOM 748 C CA . ILE A 1 119 ? 26.861 24.932 43.066 1.00 28.70 99 ILE A CA 1
ATOM 749 C C . ILE A 1 119 ? 27.205 23.731 43.949 1.00 30.59 99 ILE A C 1
ATOM 750 O O . ILE A 1 119 ? 26.488 22.728 43.965 1.00 34.19 99 ILE A O 1
ATOM 755 N N . MET A 1 120 ? 28.294 23.839 44.698 1.00 29.05 100 MET A N 1
ATOM 756 C CA . MET A 1 120 ? 28.763 22.701 45.487 1.00 29.95 100 MET A CA 1
ATOM 757 C C . MET A 1 120 ? 27.813 22.365 46.627 1.00 32.45 100 MET A C 1
ATOM 758 O O . MET A 1 120 ? 27.721 21.217 47.039 1.00 33.98 100 MET A O 1
ATOM 763 N N . ASP A 1 121 ? 27.088 23.366 47.112 1.00 29.56 101 ASP A N 1
ATOM 764 C CA . ASP A 1 121 ? 26.232 23.182 48.277 1.00 36.75 101 ASP A CA 1
ATOM 765 C C . ASP A 1 121 ? 24.785 22.913 47.863 1.00 38.25 101 ASP A C 1
ATOM 766 O O . ASP A 1 121 ? 23.922 22.731 48.714 1.00 40.96 101 ASP A O 1
ATOM 771 N N . GLU A 1 122 ? 24.533 22.875 46.554 1.00 34.27 102 GLU A N 1
ATOM 772 C CA . GLU A 1 122 ? 23.180 22.692 46.025 1.00 40.12 102 GLU A CA 1
ATOM 773 C C . GLU A 1 122 ? 22.201 23.717 46.594 1.00 41.53 102 GLU A C 1
ATOM 774 O O . GLU A 1 122 ? 21.053 23.392 46.903 1.00 41.84 102 GLU A O 1
ATOM 780 N N . SER A 1 123 ? 22.657 24.960 46.725 1.00 32.18 103 SER A N 1
ATOM 781 C CA . SER A 1 123 ? 21.805 26.014 47.260 1.00 35.32 103 SER A CA 1
ATOM 782 C C . SER A 1 123 ? 20.713 26.381 46.257 1.00 36.50 103 SER A C 1
ATOM 783 O O . SER A 1 123 ? 20.782 26.010 45.079 1.00 32.15 103 SER A O 1
ATOM 786 N N . HIS A 1 124 ? 19.712 27.108 46.739 1.00 35.66 104 HIS A N 1
ATOM 787 C CA . HIS A 1 124 ? 18.567 27.491 45.926 1.00 44.67 104 HIS A CA 1
ATOM 788 C C . HIS A 1 124 ? 18.541 28.989 45.649 1.00 42.42 104 HIS A C 1
ATOM 789 O O . HIS A 1 124 ? 18.282 29.403 44.517 1.00 38.48 104 HIS A O 1
ATOM 796 N N . THR A 1 125 ? 18.815 29.796 46.673 1.00 37.91 105 THR A N 1
ATOM 797 C CA . THR A 1 125 ? 18.753 31.251 46.527 1.00 37.72 105 THR A CA 1
ATOM 798 C C . THR A 1 125 ? 19.971 31.971 47.110 1.00 37.71 105 THR A C 1
ATOM 799 O O . THR A 1 125 ? 20.674 31.432 47.960 1.00 38.62 105 THR A O 1
ATOM 803 N N . ARG A 1 126 ? 20.205 33.191 46.628 1.00 37.44 106 ARG A N 1
ATOM 804 C CA . ARG A 1 126 ? 21.237 34.077 47.153 1.00 39.57 106 ARG A CA 1
ATOM 805 C C . ARG A 1 126 ? 20.847 35.510 46.815 1.00 46.18 106 ARG A C 1
ATOM 806 O O . ARG A 1 126 ? 20.432 35.789 45.687 1.00 45.09 106 ARG A O 1
ATOM 814 N N . ARG A 1 127 ? 20.973 36.411 47.789 1.00 54.61 107 ARG A N 1
ATOM 815 C CA . ARG A 1 127 ? 20.658 37.829 47.584 1.00 54.95 107 ARG A CA 1
ATOM 816 C C . ARG A 1 127 ? 19.231 38.040 47.059 1.00 54.02 107 ARG A C 1
ATOM 817 O O . ARG A 1 127 ? 18.975 38.953 46.267 1.00 62.24 107 ARG A O 1
ATOM 825 N N . GLY A 1 128 ? 18.310 37.187 47.496 1.00 46.48 108 GLY A N 1
ATOM 826 C CA . GLY A 1 128 ? 16.901 37.343 47.161 1.00 45.12 108 GLY A CA 1
ATOM 827 C C . GLY A 1 128 ? 16.465 36.787 45.811 1.00 48.25 108 GLY A C 1
ATOM 828 O O . GLY A 1 128 ? 15.337 37.011 45.388 1.00 54.41 108 GLY A O 1
ATOM 829 N N . GLN A 1 129 ? 17.351 36.055 45.144 1.00 46.76 109 GLN A N 1
ATOM 830 C CA . GLN A 1 129 ? 17.089 35.539 43.808 1.00 45.92 109 GLN A CA 1
ATOM 831 C C . GLN A 1 129 ? 17.608 34.108 43.724 1.00 42.42 109 GLN A C 1
ATOM 832 O O . GLN A 1 129 ? 18.470 33.718 44.517 1.00 39.20 109 GLN A O 1
ATOM 838 N N . PRO A 1 130 ? 17.107 33.326 42.751 1.00 40.64 110 PRO A N 1
ATOM 839 C CA . PRO A 1 130 ? 17.679 31.998 42.516 1.00 33.56 110 PRO A CA 1
ATOM 840 C C . PRO A 1 130 ? 19.178 32.092 42.324 1.00 36.23 110 PRO A C 1
ATOM 841 O O . PRO A 1 130 ? 19.664 33.109 41.802 1.00 37.69 110 PRO A O 1
ATOM 845 N N . CYS A 1 131 ? 19.913 31.065 42.744 1.00 33.22 111 CYS A N 1
ATOM 846 C CA . CYS A 1 131 ? 21.339 31.037 42.470 1.00 31.33 111 CYS A CA 1
ATOM 847 C C . CYS A 1 131 ? 21.528 31.013 40.957 1.00 35.12 111 CYS A C 1
ATOM 848 O O . CYS A 1 131 ? 20.663 30.506 40.236 1.00 32.60 111 CYS A O 1
ATOM 851 N N . TRP A 1 132 ? 22.645 31.562 40.482 1.00 27.96 112 TRP A N 1
ATOM 852 C CA . TRP A 1 132 ? 22.921 31.637 39.054 1.00 26.81 112 TRP A CA 1
ATOM 853 C C . TRP A 1 132 ? 22.759 30.266 38.378 1.00 28.48 112 TRP A C 1
ATOM 854 O O . TRP A 1 132 ? 22.103 30.155 37.335 1.00 30.02 112 TRP A O 1
ATOM 865 N N . PHE A 1 133 ? 23.317 29.218 38.983 1.00 28.69 113 PHE A N 1
ATOM 866 C CA . PHE A 1 133 ? 23.251 27.890 38.366 1.00 29.10 113 PHE A CA 1
ATOM 867 C C . PHE A 1 133 ? 21.838 27.293 38.377 1.00 33.40 113 PHE A C 1
ATOM 868 O O . PHE A 1 133 ? 21.596 26.288 37.708 1.00 33.97 113 PHE A O 1
ATOM 876 N N . ARG A 1 134 ? 20.912 27.903 39.120 1.00 31.44 114 ARG A N 1
ATOM 877 C CA . ARG A 1 134 ? 19.546 27.366 39.201 1.00 35.52 114 ARG A CA 1
ATOM 878 C C . ARG A 1 134 ? 18.650 27.826 38.056 1.00 36.44 114 ARG A C 1
ATOM 879 O O . ARG A 1 134 ? 17.594 27.244 37.831 1.00 38.11 114 ARG A O 1
ATOM 887 N N . LEU A 1 135 ? 19.057 28.869 37.336 1.00 34.20 115 LEU A N 1
ATOM 888 C CA . LEU A 1 135 ? 18.249 29.354 36.216 1.00 35.64 115 LEU A CA 1
ATOM 889 C C . LEU A 1 135 ? 18.232 28.319 35.085 1.00 35.04 115 LEU A C 1
ATOM 890 O O . LEU A 1 135 ? 19.265 27.722 34.768 1.00 32.85 115 LEU A O 1
ATOM 895 N N . PRO A 1 136 ? 17.049 28.102 34.484 1.00 35.93 116 PRO A N 1
ATOM 896 C CA . PRO A 1 136 ? 16.851 27.098 33.435 1.00 35.35 116 PRO A CA 1
ATOM 897 C C . PRO A 1 136 ? 17.918 27.164 32.336 1.00 39.50 116 PRO A C 1
ATOM 898 O O . PRO A 1 136 ? 18.419 26.121 31.921 1.00 38.68 116 PRO A O 1
ATOM 902 N N . LYS A 1 137 ? 18.269 28.362 31.877 1.00 36.91 117 LYS A N 1
ATOM 903 C CA . LYS A 1 137 ? 19.203 28.486 30.756 1.00 35.77 117 LYS A CA 1
ATOM 904 C C . LYS A 1 137 ? 20.668 28.532 31.187 1.00 40.59 117 LYS A C 1
ATOM 905 O O . LYS A 1 137 ? 21.558 28.570 30.339 1.00 43.86 117 LYS A O 1
ATOM 911 N N . VAL A 1 138 ? 20.925 28.538 32.493 1.00 33.52 118 VAL A N 1
ATOM 912 C CA . VAL A 1 138 ? 22.306 28.603 32.975 1.00 27.69 118 VAL A CA 1
ATOM 913 C C . VAL A 1 138 ? 22.810 27.213 33.364 1.00 32.06 118 VAL A C 1
ATOM 914 O O . VAL A 1 138 ? 23.723 26.704 32.730 1.00 27.98 118 VAL A O 1
ATOM 918 N N . GLY A 1 139 ? 22.191 26.585 34.365 1.00 32.28 119 GLY A N 1
ATOM 919 C CA . GLY A 1 139 ? 22.608 25.262 34.796 1.00 29.68 119 GLY A CA 1
ATOM 920 C C . GLY A 1 139 ? 24.090 25.262 35.134 1.00 28.76 119 GLY A C 1
ATOM 921 O O . GLY A 1 139 ? 24.598 26.228 35.700 1.00 24.73 119 GLY A O 1
ATOM 922 N N . MET A 1 140 ? 24.791 24.197 34.764 1.00 25.04 120 MET A N 1
ATOM 923 C CA . MET A 1 140 ? 26.208 24.072 35.110 1.00 31.00 120 MET A CA 1
ATOM 924 C C . MET A 1 140 ? 27.109 24.991 34.288 1.00 30.88 120 MET A C 1
ATOM 925 O O . MET A 1 140 ? 28.319 25.047 34.518 1.00 26.61 120 MET A O 1
ATOM 930 N N . ILE A 1 141 ? 26.536 25.730 33.341 1.00 28.90 121 ILE A N 1
ATOM 931 C CA . ILE A 1 141 ? 27.333 26.744 32.659 1.00 27.61 121 ILE A CA 1
ATOM 932 C C . ILE A 1 141 ? 27.856 27.736 33.706 1.00 27.22 121 ILE A C 1
ATOM 933 O O . ILE A 1 141 ? 28.890 28.363 33.510 1.00 25.63 121 ILE A O 1
ATOM 938 N N . ALA A 1 142 ? 27.142 27.847 34.829 1.00 23.39 122 ALA A N 1
ATOM 939 C CA . ALA A 1 142 ? 27.549 28.715 35.942 1.00 30.26 122 ALA A CA 1
ATOM 940 C C . ALA A 1 142 ? 28.983 28.473 36.427 1.00 27.71 122 ALA A C 1
ATOM 941 O O . ALA A 1 142 ? 29.613 29.367 36.993 1.00 32.38 122 ALA A O 1
ATOM 943 N N . ALA A 1 143 ? 29.485 27.260 36.238 1.00 23.94 123 ALA A N 1
ATOM 944 C CA . ALA A 1 143 ? 30.826 26.936 36.710 1.00 27.77 123 ALA A CA 1
ATOM 945 C C . ALA A 1 143 ? 31.858 27.689 35.879 1.00 29.51 123 ALA A C 1
ATOM 946 O O . ALA A 1 143 ? 32.813 28.270 36.425 1.00 24.72 123 ALA A O 1
ATOM 948 N N . ASN A 1 144 ? 31.676 27.680 34.559 1.00 21.51 124 ASN A N 1
ATOM 949 C CA . ASN A 1 144 ? 32.584 28.430 33.701 1.00 20.24 124 ASN A CA 1
ATOM 950 C C . ASN A 1 144 ? 32.334 29.941 33.832 1.00 22.73 124 ASN A C 1
ATOM 951 O O . ASN A 1 144 ? 33.271 30.737 33.705 1.00 19.60 124 ASN A O 1
ATOM 956 N N . ASP A 1 145 ? 31.089 30.344 34.108 1.00 21.76 125 ASP A N 1
ATOM 957 C CA . ASP A 1 145 ? 30.829 31.762 34.378 1.00 24.63 125 ASP A CA 1
ATOM 958 C C . ASP A 1 145 ? 31.614 32.253 35.608 1.00 24.62 125 ASP A C 1
ATOM 959 O O . ASP A 1 145 ? 32.225 33.322 35.574 1.00 24.37 125 ASP A O 1
ATOM 964 N N . GLY A 1 146 ? 31.600 31.478 36.689 1.00 21.25 126 GLY A N 1
ATOM 965 C CA . GLY A 1 146 ? 32.402 31.813 37.860 1.00 20.84 126 GLY A CA 1
ATOM 966 C C . GLY A 1 146 ? 33.883 31.958 37.512 1.00 23.40 126 GLY A C 1
ATOM 967 O O . GLY A 1 146 ? 34.562 32.861 37.985 1.00 27.15 126 GLY A O 1
ATOM 968 N N . ILE A 1 147 ? 34.377 31.067 36.664 1.00 23.33 127 ILE A N 1
ATOM 969 C CA . ILE A 1 147 ? 35.750 31.135 36.165 1.00 20.44 127 ILE A CA 1
ATOM 970 C C . ILE A 1 147 ? 36.004 32.428 35.378 1.00 24.00 127 ILE A C 1
ATOM 971 O O . ILE A 1 147 ? 37.072 33.049 35.503 1.00 23.37 127 ILE A O 1
ATOM 976 N N . LEU A 1 148 ? 35.034 32.835 34.556 1.00 21.30 128 LEU A N 1
ATOM 977 C CA . LEU A 1 148 ? 35.157 34.089 33.818 1.00 21.32 128 LEU A CA 1
ATOM 978 C C . LEU A 1 148 ? 35.301 35.281 34.769 1.00 27.64 128 LEU A C 1
ATOM 979 O O . LEU A 1 148 ? 36.140 36.170 34.553 1.00 29.50 128 LEU A O 1
ATOM 984 N N . LEU A 1 149 ? 34.468 35.301 35.810 1.00 21.37 129 LEU A N 1
ATOM 985 C CA . LEU A 1 149 ? 34.521 36.348 36.823 1.00 19.45 129 LEU A CA 1
ATOM 986 C C . LEU A 1 149 ? 35.890 36.430 37.477 1.00 20.64 129 LEU A C 1
ATOM 987 O O . LEU A 1 149 ? 36.404 37.520 37.707 1.00 26.07 129 LEU A O 1
ATOM 992 N N . ARG A 1 150 ? 36.462 35.275 37.802 1.00 17.86 130 ARG A N 1
ATOM 993 C CA . ARG A 1 150 ? 37.778 35.264 38.410 1.00 24.72 130 ARG A CA 1
ATOM 994 C C . ARG A 1 150 ? 38.765 35.908 37.451 1.00 26.18 130 ARG A C 1
ATOM 995 O O . ARG A 1 150 ? 39.603 36.709 37.868 1.00 26.86 130 ARG A O 1
ATOM 1003 N N . ASN A 1 151 ? 38.656 35.573 36.162 1.00 18.67 131 ASN A N 1
ATOM 1004 C CA . ASN A 1 151 ? 39.570 36.137 35.164 1.00 22.47 131 ASN A CA 1
ATOM 1005 C C . ASN A 1 151 ? 39.375 37.631 34.883 1.00 27.12 131 ASN A C 1
ATOM 1006 O O . ASN A 1 151 ? 40.270 38.305 34.360 1.00 26.30 131 ASN A O 1
ATOM 1011 N N . HIS A 1 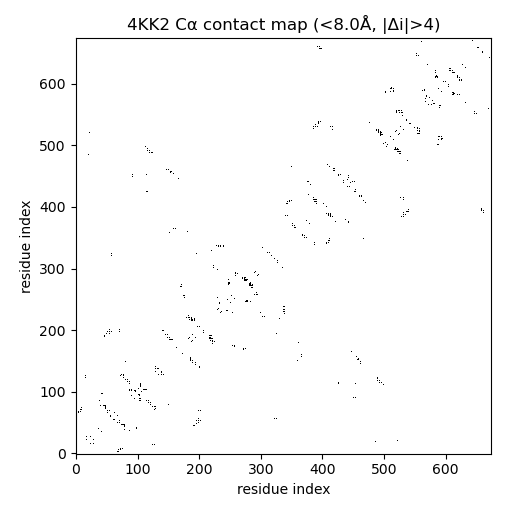152 ? 38.203 38.143 35.231 1.00 19.93 132 HIS A N 1
ATOM 1012 C CA . HIS A 1 152 ? 37.951 39.575 35.141 1.00 22.84 132 HIS A CA 1
ATOM 1013 C C . HIS A 1 152 ? 38.864 40.386 36.068 1.00 26.65 132 HIS A C 1
ATOM 1014 O O . HIS A 1 152 ? 39.184 41.553 35.790 1.00 29.50 132 HIS A O 1
ATOM 1021 N N . VAL A 1 153 ? 39.282 39.771 37.168 1.00 22.43 133 VAL A N 1
ATOM 1022 C CA . VAL A 1 153 ? 40.130 40.464 38.131 1.00 27.93 133 VAL A CA 1
ATOM 1023 C C . VAL A 1 153 ? 41.476 40.893 37.512 1.00 30.21 133 VAL A C 1
ATOM 1024 O O . VAL A 1 153 ? 41.818 42.074 37.566 1.00 31.23 133 VAL A O 1
ATOM 1028 N N . PRO A 1 154 ? 42.231 39.956 36.892 1.00 25.81 134 PRO A N 1
ATOM 1029 C CA . PRO A 1 154 ? 43.440 40.468 36.223 1.00 26.29 134 PRO A CA 1
ATOM 1030 C C . PRO A 1 154 ? 43.153 41.402 35.042 1.00 27.20 134 PRO A C 1
ATOM 1031 O O . PRO A 1 154 ? 44.022 42.213 34.719 1.00 27.06 134 PRO A O 1
ATOM 1035 N N . ARG A 1 155 ? 41.988 41.310 34.401 1.00 24.46 135 ARG A N 1
ATOM 1036 C CA . ARG A 1 155 ? 41.704 42.241 33.303 1.00 24.03 135 ARG A CA 1
ATOM 1037 C C . ARG A 1 155 ? 41.576 43.652 33.867 1.00 24.00 135 ARG A C 1
ATOM 1038 O O . ARG A 1 155 ? 42.022 44.625 33.260 1.00 29.46 135 ARG A O 1
ATOM 1046 N N . ILE A 1 156 ? 40.951 43.766 35.034 1.00 25.72 136 ILE A N 1
ATOM 1047 C CA . ILE A 1 156 ? 40.775 45.074 35.646 1.00 27.84 136 ILE A CA 1
ATOM 1048 C C . ILE A 1 156 ? 42.128 45.609 36.117 1.00 25.95 136 ILE A C 1
ATOM 1049 O O . ILE A 1 156 ? 42.461 46.769 35.888 1.00 25.35 136 ILE A O 1
ATOM 1054 N N . LEU A 1 157 ? 42.895 44.757 36.782 1.00 26.89 137 LEU A N 1
ATOM 1055 C CA . LEU A 1 157 ? 44.219 45.131 37.272 1.00 32.54 137 LEU A CA 1
ATOM 1056 C C . LEU A 1 157 ? 45.120 45.600 36.129 1.00 36.47 137 LEU A C 1
ATOM 1057 O O . LEU A 1 157 ? 45.831 46.598 36.252 1.00 37.31 137 LEU A O 1
ATOM 1062 N N . LYS A 1 158 ? 45.082 44.881 35.012 1.00 28.01 138 LYS A N 1
ATOM 1063 C CA . LYS A 1 158 ? 45.955 45.199 33.894 1.00 29.92 138 LYS A CA 1
ATOM 1064 C C . LYS A 1 158 ? 45.574 46.530 33.230 1.00 34.45 138 LYS A C 1
ATOM 1065 O O . LYS A 1 158 ? 46.439 47.333 32.901 1.00 33.44 138 LYS A O 1
ATOM 1071 N N . LYS A 1 159 ? 44.280 46.768 33.060 1.00 32.97 139 LYS A N 1
ATOM 1072 C CA . LYS A 1 159 ? 43.809 47.981 32.412 1.00 32.64 139 LYS A CA 1
ATOM 1073 C C . LYS A 1 159 ? 44.189 49.245 33.177 1.00 35.73 139 LYS A C 1
ATOM 1074 O O . LYS A 1 159 ? 44.580 50.242 32.572 1.00 33.95 139 LYS A O 1
ATOM 1080 N N . HIS A 1 160 ? 44.073 49.219 34.502 1.00 32.87 140 HIS A N 1
ATOM 1081 C CA . HIS A 1 160 ? 44.203 50.465 35.256 1.00 37.14 140 HIS A CA 1
ATOM 1082 C C . HIS A 1 160 ? 45.450 50.553 36.137 1.00 37.12 140 HIS A C 1
ATOM 1083 O O . HIS A 1 160 ? 45.727 51.603 36.683 1.00 35.67 140 HIS A O 1
ATOM 1090 N N . PHE A 1 161 ? 46.203 49.461 36.275 1.00 34.53 141 PHE A N 1
ATOM 1091 C CA . PHE A 1 161 ? 47.329 49.462 37.207 1.00 33.29 141 PHE A CA 1
ATOM 1092 C C . PHE A 1 161 ? 48.679 49.042 36.609 1.00 33.54 141 PHE A C 1
ATOM 1093 O O . PHE A 1 161 ? 49.708 49.139 37.284 1.00 34.01 141 PHE A O 1
ATOM 1101 N N . ARG A 1 162 ? 48.683 48.604 35.349 1.00 32.17 142 ARG A N 1
ATOM 1102 C CA . ARG A 1 162 ? 49.875 47.983 34.758 1.00 33.88 142 ARG A CA 1
ATOM 1103 C C . ARG A 1 162 ? 51.075 48.922 34.702 1.00 35.60 142 ARG A C 1
ATOM 1104 O O . ARG A 1 162 ? 52.218 48.467 34.640 1.00 41.09 142 ARG A O 1
ATOM 1112 N N . GLY A 1 163 ? 50.815 50.226 34.732 1.00 37.16 143 GLY A N 1
ATOM 1113 C CA . GLY A 1 163 ? 51.881 51.210 34.709 1.00 38.25 143 GLY A CA 1
ATOM 1114 C C . GLY A 1 163 ? 52.331 51.627 36.098 1.00 41.14 143 GLY A C 1
ATOM 1115 O O . GLY A 1 163 ? 53.266 52.417 36.234 1.00 46.47 143 GLY A O 1
ATOM 1116 N N . LYS A 1 164 ? 51.671 51.102 37.131 1.00 36.86 144 LYS A N 1
ATOM 1117 C CA . LYS A 1 164 ? 52.032 51.440 38.513 1.00 41.25 144 LYS A CA 1
ATOM 1118 C C . LYS A 1 164 ? 53.263 50.655 38.973 1.00 43.00 144 LYS A C 1
ATOM 1119 O O . LYS A 1 164 ? 53.480 49.521 38.546 1.00 44.31 144 LYS A O 1
ATOM 1125 N N . PRO A 1 165 ? 54.082 51.263 39.844 1.00 39.93 145 PRO A N 1
ATOM 1126 C CA . PRO A 1 165 ? 55.274 50.558 40.336 1.00 40.84 145 PRO A CA 1
ATOM 1127 C C . PRO A 1 165 ? 54.915 49.336 41.163 1.00 42.21 145 PRO A C 1
ATOM 1128 O O . PRO A 1 165 ? 55.695 48.390 41.230 1.00 44.51 145 PRO A O 1
ATOM 1132 N N . TYR A 1 166 ? 53.730 49.355 41.764 1.00 42.87 146 TYR A N 1
ATOM 1133 C CA . TYR A 1 166 ? 53.273 48.259 42.605 1.00 34.42 146 TYR A CA 1
ATOM 1134 C C . TYR A 1 166 ? 52.355 47.273 41.870 1.00 34.36 146 TYR A C 1
ATOM 1135 O O . TYR A 1 166 ? 51.605 46.536 42.515 1.00 38.35 146 TYR A O 1
ATOM 1144 N N . TYR A 1 167 ? 52.410 47.248 40.536 1.00 37.76 147 TYR A N 1
ATOM 1145 C CA . TYR A 1 167 ? 51.524 46.369 39.751 1.00 34.45 147 TYR A CA 1
ATOM 1146 C C . TYR A 1 167 ? 51.763 44.902 40.049 1.00 35.84 147 TYR A C 1
ATOM 1147 O O . TYR A 1 167 ? 50.804 44.132 40.227 1.00 30.36 147 TYR A O 1
ATOM 1156 N N . VAL A 1 168 ? 53.036 44.512 40.107 1.00 35.75 148 VAL A N 1
ATOM 1157 C CA . VAL A 1 168 ? 53.371 43.105 40.335 1.00 35.25 148 VAL A CA 1
ATOM 1158 C C . VAL A 1 168 ? 52.884 42.647 41.709 1.00 30.04 148 VAL A C 1
ATOM 1159 O O . VAL A 1 168 ? 52.435 41.499 41.876 1.00 30.28 148 VAL A O 1
ATOM 1163 N N . ASP A 1 169 ? 52.941 43.554 42.682 1.00 30.07 149 ASP A N 1
ATOM 1164 C CA . ASP A 1 169 ? 52.518 43.242 44.042 1.00 29.93 149 ASP A CA 1
ATOM 1165 C C . ASP A 1 169 ? 51.018 43.009 44.115 1.00 27.93 149 ASP A C 1
ATOM 1166 O O . ASP A 1 169 ? 50.568 42.137 44.844 1.00 27.89 149 ASP A O 1
ATOM 1171 N N . LEU A 1 170 ? 50.257 43.788 43.347 1.00 27.10 150 LEU A N 1
ATOM 1172 C CA . LEU A 1 170 ? 48.814 43.629 43.287 1.00 28.88 150 LEU A CA 1
ATOM 1173 C C . LEU A 1 170 ? 48.466 42.287 42.659 1.00 30.55 150 LEU A C 1
ATOM 1174 O O . LEU A 1 170 ? 47.599 41.556 43.143 1.00 29.76 150 LEU A O 1
ATOM 1179 N N . VAL A 1 171 ? 49.144 41.970 41.566 1.00 29.19 151 VAL A N 1
ATOM 1180 C CA . VAL A 1 171 ? 48.865 40.734 40.862 1.00 28.85 151 VAL A CA 1
ATOM 1181 C C . VAL A 1 171 ? 49.204 39.519 41.742 1.00 30.24 151 VAL A C 1
ATOM 1182 O O . VAL A 1 171 ? 48.414 38.581 41.835 1.00 29.85 151 VAL A O 1
ATOM 1186 N N . ASP A 1 172 ? 50.374 39.545 42.388 1.00 27.21 152 ASP A N 1
ATOM 1187 C CA . ASP A 1 172 ? 50.754 38.513 43.345 1.00 23.62 152 ASP A CA 1
ATOM 1188 C C . ASP A 1 172 ? 49.766 38.481 44.509 1.00 25.02 152 ASP A C 1
ATOM 1189 O O . ASP A 1 172 ? 49.363 37.407 44.968 1.00 28.73 152 ASP A O 1
ATOM 1194 N N . LEU A 1 173 ? 49.378 39.660 44.993 1.00 26.37 153 LEU A N 1
ATOM 1195 C CA . LEU A 1 173 ? 48.454 39.747 46.141 1.00 26.47 153 LEU A CA 1
ATOM 1196 C C . LEU A 1 173 ? 47.132 39.030 45.874 1.00 26.04 153 LEU A C 1
ATOM 1197 O O . LEU A 1 173 ? 46.665 38.229 46.689 1.00 23.70 153 LEU A O 1
ATOM 1202 N N . PHE A 1 174 ? 46.527 39.301 44.724 1.00 23.30 154 PHE A N 1
ATOM 1203 C CA . PHE A 1 174 ? 45.252 38.671 44.415 1.00 26.15 154 PHE A CA 1
ATOM 1204 C C . PHE A 1 174 ? 45.367 37.157 44.182 1.00 25.00 154 PHE A C 1
ATOM 1205 O O . PHE A 1 174 ? 44.503 36.409 44.633 1.00 27.20 154 PHE A O 1
ATOM 1213 N N . ASN A 1 175 ? 46.425 36.700 43.506 1.00 20.47 155 ASN A N 1
ATOM 1214 C CA . ASN A 1 175 ? 46.640 35.254 43.340 1.00 23.71 155 ASN A CA 1
ATOM 1215 C C . ASN A 1 175 ? 46.787 34.544 44.676 1.00 24.68 155 ASN A C 1
ATOM 1216 O O . ASN A 1 175 ? 46.211 33.482 44.907 1.00 27.45 155 ASN A O 1
ATOM 1221 N N . GLU A 1 176 ? 47.552 35.153 45.566 1.00 20.88 156 GLU A N 1
ATOM 1222 C CA . GLU A 1 176 ? 47.871 34.524 46.839 1.00 24.64 156 GLU A CA 1
ATOM 1223 C C . GLU A 1 176 ? 46.663 34.418 47.750 1.00 25.20 156 GLU A C 1
ATOM 1224 O O . GLU A 1 176 ? 46.426 33.375 48.368 1.00 26.46 156 GLU A O 1
ATOM 1230 N N . VAL A 1 177 ? 45.893 35.498 47.836 1.00 27.07 157 VAL A N 1
ATOM 1231 C CA . VAL A 1 177 ? 44.675 35.473 48.639 1.00 24.24 157 VAL A CA 1
ATOM 1232 C C . VAL A 1 177 ? 43.651 34.532 48.016 1.00 25.11 157 VAL A C 1
ATOM 1233 O O . VAL A 1 177 ? 42.923 33.839 48.731 1.00 26.83 157 VAL A O 1
ATOM 1237 N N . GLU A 1 178 ? 43.605 34.486 46.683 1.00 22.44 158 GLU A N 1
ATOM 1238 C CA . GLU A 1 178 ? 42.694 33.559 46.011 1.00 22.75 158 GLU A CA 1
ATOM 1239 C C . GLU A 1 178 ? 43.098 32.130 46.378 1.00 21.79 158 GLU A C 1
ATOM 1240 O O . GLU A 1 178 ? 42.250 31.313 46.744 1.00 22.57 158 GLU A O 1
ATOM 1246 N N . PHE A 1 179 ? 44.399 31.849 46.328 1.00 23.25 159 PHE A N 1
ATOM 1247 C CA . PHE A 1 179 ? 44.917 30.541 46.736 1.00 22.87 159 PHE A CA 1
ATOM 1248 C C . PHE A 1 179 ? 44.536 30.193 48.173 1.00 28.88 159 PHE A C 1
ATOM 1249 O O . PHE A 1 179 ? 44.187 29.042 48.469 1.00 27.28 159 PHE A O 1
ATOM 1257 N N . GLN A 1 180 ? 44.621 31.177 49.071 1.00 24.38 160 GLN A N 1
ATOM 1258 C CA . GLN A 1 180 ? 44.346 30.913 50.476 1.00 25.68 160 GLN A CA 1
ATOM 1259 C C . GLN A 1 180 ? 42.861 30.649 50.681 1.00 24.87 160 GLN A C 1
ATOM 1260 O O . GLN A 1 180 ? 42.469 29.768 51.455 1.00 27.79 160 GLN A O 1
ATOM 1266 N N . THR A 1 181 ? 42.042 31.392 49.950 1.00 19.40 161 THR A N 1
ATOM 1267 C CA . THR A 1 181 ? 40.595 31.240 50.027 1.00 21.04 161 THR A CA 1
ATOM 1268 C C . THR A 1 181 ? 40.157 29.863 49.513 1.00 22.45 161 THR A C 1
ATOM 1269 O O . THR A 1 181 ? 39.345 29.169 50.147 1.00 22.89 161 THR A O 1
ATOM 1273 N N . ALA A 1 182 ? 40.722 29.453 48.383 1.00 23.50 162 ALA A N 1
ATOM 1274 C CA . ALA A 1 182 ? 40.407 28.154 47.808 1.00 22.28 162 ALA A CA 1
ATOM 1275 C C . ALA A 1 182 ? 40.847 27.052 48.760 1.00 21.28 162 ALA A C 1
ATOM 1276 O O . ALA A 1 182 ? 40.173 26.025 48.900 1.00 25.83 162 ALA A O 1
ATOM 1278 N N . SER A 1 183 ? 41.993 27.251 49.402 1.00 18.75 163 SER A N 1
ATOM 1279 C CA . SER A 1 183 ? 42.486 26.240 50.326 1.00 19.83 163 SER A CA 1
ATOM 1280 C C . SER A 1 183 ? 41.591 26.176 51.557 1.00 24.64 163 SER A C 1
ATOM 1281 O O . SER A 1 183 ? 41.365 25.087 52.094 1.00 24.83 163 SER A O 1
ATOM 1284 N N . GLY A 1 184 ? 41.079 27.332 51.998 1.00 20.67 164 GLY A N 1
ATOM 1285 C CA . GLY A 1 184 ? 40.167 27.362 53.136 1.00 22.86 164 GLY A CA 1
ATOM 1286 C C . GLY A 1 184 ? 38.863 26.649 52.805 1.00 24.13 164 GLY A C 1
ATOM 1287 O O . GLY A 1 184 ? 38.309 25.921 53.628 1.00 25.07 164 GLY A O 1
ATOM 1288 N N . GLN A 1 185 ? 38.377 26.855 51.588 1.00 22.09 165 GLN A N 1
ATOM 1289 C CA . GLN A 1 185 ? 37.158 26.204 51.123 1.00 25.35 165 GLN A CA 1
ATOM 1290 C C . GLN A 1 185 ? 37.409 24.697 51.050 1.00 23.64 165 GLN A C 1
ATOM 1291 O O . GLN A 1 185 ? 36.564 23.896 51.439 1.00 22.94 165 GLN A O 1
ATOM 1297 N N . MET A 1 186 ? 38.600 24.324 50.593 1.00 22.83 166 MET A N 1
ATOM 1298 C CA . MET A 1 186 ? 38.984 22.926 50.486 1.00 24.16 166 MET A CA 1
ATOM 1299 C C . MET A 1 186 ? 38.919 22.200 51.828 1.00 32.56 166 MET A C 1
ATOM 1300 O O . MET A 1 186 ? 38.365 21.094 51.919 1.00 29.12 166 MET A O 1
ATOM 1305 N N . ILE A 1 187 ? 39.468 22.801 52.879 1.00 30.77 167 ILE A N 1
ATOM 1306 C CA . ILE A 1 187 ? 39.443 22.093 54.165 1.00 32.19 167 ILE A CA 1
ATOM 1307 C C . ILE A 1 187 ? 38.051 22.119 54.773 1.00 30.17 167 ILE A C 1
ATOM 1308 O O . ILE A 1 187 ? 37.665 21.191 55.485 1.00 27.23 167 ILE A O 1
ATOM 1313 N N . ASP A 1 188 ? 37.283 23.165 54.471 1.00 32.24 168 ASP A N 1
ATOM 1314 C CA . ASP A 1 188 ? 35.896 23.228 54.937 1.00 31.13 168 ASP A CA 1
ATOM 1315 C C . ASP A 1 188 ? 35.101 22.075 54.325 1.00 32.86 168 ASP A C 1
ATOM 1316 O O . ASP A 1 188 ? 34.366 21.376 55.026 1.00 26.50 168 ASP A O 1
ATOM 1321 N N . LEU A 1 189 ? 35.272 21.864 53.020 1.00 26.83 169 LEU A N 1
ATOM 1322 C CA . LEU A 1 189 ? 34.553 20.791 52.311 1.00 30.26 169 LEU A CA 1
ATOM 1323 C C . LEU A 1 189 ? 34.945 19.391 52.792 1.00 33.23 169 LEU A C 1
ATOM 1324 O O . LEU A 1 189 ? 34.082 18.543 53.047 1.00 32.22 169 LEU A O 1
ATOM 1329 N N . ILE A 1 190 ? 36.242 19.135 52.928 1.00 30.61 170 ILE A N 1
ATOM 1330 C CA . ILE A 1 190 ? 36.670 17.791 53.328 1.00 35.49 170 ILE A CA 1
ATOM 1331 C C . ILE A 1 190 ? 36.386 17.510 54.808 1.00 40.24 170 ILE A C 1
ATOM 1332 O O . ILE A 1 190 ? 36.135 16.364 55.187 1.00 39.70 170 ILE A O 1
ATOM 1337 N N . THR A 1 191 ? 36.408 18.554 55.637 1.00 39.67 171 THR A N 1
ATOM 1338 C CA . THR A 1 191 ? 36.066 18.408 57.049 1.00 36.08 171 THR A CA 1
ATOM 1339 C C . THR A 1 191 ? 34.587 18.077 57.206 1.00 46.04 171 THR A C 1
ATOM 1340 O O . THR A 1 191 ? 34.206 17.241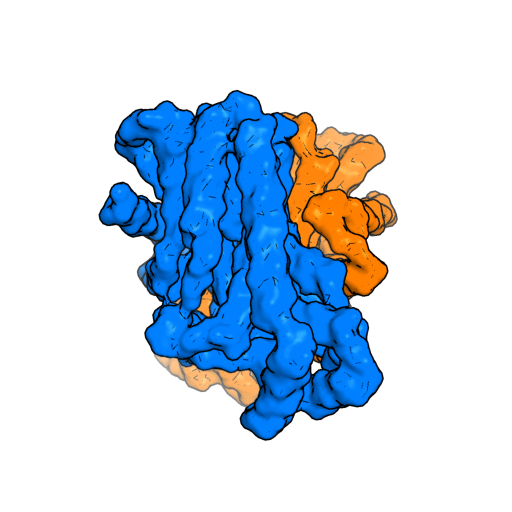 58.035 1.00 45.60 171 THR A O 1
ATOM 1344 N N . THR A 1 192 ? 33.749 18.726 56.403 1.00 48.48 172 THR A N 1
ATOM 1345 C CA . THR A 1 192 ? 32.313 18.684 56.656 1.00 53.03 172 THR A CA 1
ATOM 1346 C C . THR A 1 192 ? 31.515 17.788 55.713 1.00 61.92 172 THR A C 1
ATOM 1347 O O . THR A 1 192 ? 30.343 17.524 55.977 1.00 66.69 172 THR A O 1
ATOM 1351 N N . LEU A 1 193 ? 32.133 17.326 54.625 1.00 63.95 173 LEU A N 1
ATOM 1352 C CA . LEU A 1 193 ? 31.415 16.516 53.631 1.00 63.53 173 LEU A CA 1
ATOM 1353 C C . LEU A 1 193 ? 32.025 15.132 53.398 1.00 67.11 173 LEU A C 1
ATOM 1354 O O . LEU A 1 193 ? 31.302 14.163 53.157 1.00 72.77 173 LEU A O 1
ATOM 1359 N N . VAL A 1 194 ? 33.350 15.048 53.430 1.00 77.15 174 VAL A N 1
ATOM 1360 C CA . VAL A 1 194 ? 34.030 13.796 53.113 1.00 76.47 174 VAL A CA 1
ATOM 1361 C C . VAL A 1 194 ? 33.847 12.778 54.234 1.00 81.84 174 VAL A C 1
ATOM 1362 O O . VAL A 1 194 ? 34.075 13.081 55.411 1.00 79.16 174 VAL A O 1
ATOM 1366 N N . GLY A 1 195 ? 33.406 11.581 53.856 1.00 87.30 175 GLY A N 1
ATOM 1367 C CA . GLY A 1 195 ? 33.182 10.503 54.799 1.00 93.95 175 GLY A CA 1
ATOM 1368 C C . GLY A 1 195 ? 31.940 10.699 55.642 1.00 99.51 175 GLY A C 1
ATOM 1369 O O . GLY A 1 195 ? 31.074 11.523 55.329 1.00 97.96 175 GLY A O 1
ATOM 1370 N N . GLU A 1 196 ? 31.862 9.932 56.723 1.00 105.68 176 GLU A N 1
ATOM 1371 C CA . GLU A 1 196 ? 30.749 10.015 57.654 1.00 106.51 176 GLU A CA 1
ATOM 1372 C C . GLU A 1 196 ? 30.769 11.351 58.380 1.00 101.89 176 GLU A C 1
ATOM 1373 O O . GLU A 1 196 ? 31.799 12.021 58.452 1.00 98.42 176 GLU A O 1
ATOM 1379 N N . LYS A 1 197 ? 29.625 11.733 58.923 1.00 102.34 177 LYS A N 1
ATOM 1380 C CA . LYS A 1 197 ? 29.493 13.049 59.522 1.00 101.03 177 LYS A CA 1
ATOM 1381 C C . LYS A 1 197 ? 30.344 13.259 60.766 1.00 101.34 177 LYS A C 1
ATOM 1382 O O . LYS A 1 197 ? 30.987 14.298 60.899 1.00 100.43 177 LYS A O 1
ATOM 1388 N N . ASP A 1 198 ? 30.315 12.278 61.668 1.00 99.54 178 ASP A N 1
ATOM 1389 C CA . ASP A 1 198 ? 31.190 12.215 62.845 1.00 92.97 178 ASP A CA 1
ATOM 1390 C C . ASP A 1 198 ? 31.619 13.554 63.461 1.00 83.23 178 ASP A C 1
ATOM 1391 O O . ASP A 1 198 ? 32.632 14.137 63.074 1.00 80.82 178 ASP A O 1
ATOM 1396 N N . LEU A 1 199 ? 30.854 14.007 64.445 1.00 73.31 179 LEU A N 1
ATOM 1397 C CA . LEU A 1 199 ? 31.089 15.288 65.097 1.00 60.27 179 LEU A CA 1
ATOM 1398 C C . LEU A 1 199 ? 32.472 15.387 65.755 1.00 59.75 179 LEU A C 1
ATOM 1399 O O . LEU A 1 199 ? 32.956 16.484 66.026 1.00 60.62 179 LEU A O 1
ATOM 1404 N N . SER A 1 200 ? 33.112 14.249 66.008 1.00 60.99 180 SER A N 1
ATOM 1405 C CA . SER A 1 200 ? 34.448 14.271 66.591 1.00 65.50 180 SER A CA 1
ATOM 1406 C C . SER A 1 200 ? 35.514 14.726 65.588 1.00 62.35 180 SER A C 1
ATOM 1407 O O . SER A 1 200 ? 36.621 15.099 65.986 1.00 61.86 180 SER A O 1
ATOM 1410 N N . LYS A 1 201 ? 35.178 14.704 64.298 1.00 64.84 181 LYS A N 1
ATOM 1411 C CA . LYS A 1 201 ? 36.050 15.285 63.268 1.00 70.78 181 LYS A CA 1
ATOM 1412 C C . LYS A 1 201 ? 36.202 16.796 63.463 1.00 67.97 181 LYS A C 1
ATOM 1413 O O . LYS A 1 201 ? 37.165 17.402 62.990 1.00 69.14 181 LYS A O 1
ATOM 1419 N N . TYR A 1 202 ? 35.240 17.408 64.144 1.00 60.93 182 TYR A N 1
ATOM 1420 C CA . TYR A 1 202 ? 35.269 18.849 64.349 1.00 53.41 182 TYR A CA 1
ATOM 1421 C C . TYR A 1 202 ? 36.109 19.204 65.579 1.00 58.66 182 TYR A C 1
ATOM 1422 O O . TYR A 1 202 ? 36.174 18.432 66.537 1.00 64.85 182 TYR A O 1
ATOM 1431 N N . SER A 1 203 ? 36.765 20.362 65.538 1.00 53.53 183 SER A N 1
ATOM 1432 C CA . SER A 1 203 ? 37.528 20.867 66.679 1.00 48.04 183 SER A CA 1
ATOM 1433 C C . SER A 1 203 ? 37.791 22.364 66.508 1.00 50.48 183 SER A C 1
ATOM 1434 O O . SER A 1 203 ? 37.577 22.922 65.428 1.00 49.08 183 SER A O 1
ATOM 1437 N N . LEU A 1 204 ? 38.257 23.006 67.575 1.00 45.92 184 LEU A N 1
ATOM 1438 C CA . LEU A 1 204 ? 38.498 24.442 67.571 1.00 42.93 184 LEU A CA 1
ATOM 1439 C C . LEU A 1 204 ? 39.615 24.830 66.611 1.00 44.16 184 LEU A C 1
ATOM 1440 O O . LEU A 1 204 ? 39.546 25.875 65.963 1.00 43.89 184 LEU A O 1
ATOM 1445 N N . SER A 1 205 ? 40.650 24.000 66.543 1.00 44.49 185 SER A N 1
ATOM 1446 C CA . SER A 1 205 ? 41.759 24.251 65.637 1.00 45.88 185 SER A CA 1
ATOM 1447 C C . SER A 1 205 ? 41.286 24.226 64.196 1.00 43.25 185 SER A C 1
ATOM 1448 O O . SER A 1 205 ? 41.651 25.099 63.408 1.00 43.47 185 SER A O 1
ATOM 1451 N N . ILE A 1 206 ? 40.471 23.228 63.855 1.00 38.89 186 ILE A N 1
ATOM 1452 C CA . ILE A 1 206 ? 39.986 23.096 62.485 1.00 39.55 186 ILE A CA 1
ATOM 1453 C C . ILE A 1 206 ? 39.087 24.282 62.168 1.00 37.17 186 ILE A C 1
ATOM 1454 O O . ILE A 1 206 ? 39.188 24.879 61.085 1.00 34.64 186 ILE A O 1
ATOM 1459 N N . HIS A 1 207 ? 38.241 24.652 63.126 1.00 31.22 187 HIS A N 1
ATOM 1460 C CA . HIS A 1 207 ? 37.359 25.795 62.933 1.00 33.66 187 HIS A CA 1
ATOM 1461 C C . HIS A 1 207 ? 38.146 27.073 62.644 1.00 36.50 187 HIS A C 1
ATOM 1462 O O . HIS A 1 207 ? 37.821 27.823 61.711 1.00 35.56 187 HIS A O 1
ATOM 1469 N N . ARG A 1 208 ? 39.170 27.324 63.455 1.00 35.57 188 ARG A N 1
ATOM 1470 C CA . ARG A 1 208 ? 40.038 28.475 63.234 1.00 38.85 188 ARG A CA 1
ATOM 1471 C C . ARG A 1 208 ? 40.696 28.429 61.852 1.00 33.89 188 ARG A C 1
ATOM 1472 O O . ARG A 1 208 ? 40.676 29.420 61.120 1.00 34.46 188 ARG A O 1
ATOM 1480 N N . ARG A 1 209 ? 41.285 27.283 61.507 1.00 31.91 189 ARG A N 1
ATOM 1481 C CA . ARG A 1 209 ? 41.955 27.132 60.213 1.00 35.78 189 ARG A CA 1
ATOM 1482 C C . ARG A 1 209 ? 40.995 27.448 59.073 1.00 31.35 189 ARG A C 1
ATOM 1483 O O . ARG A 1 209 ? 41.329 28.206 58.152 1.00 34.31 189 ARG A O 1
ATOM 1491 N N . ILE A 1 210 ? 39.785 26.901 59.158 1.00 33.59 190 ILE A N 1
ATOM 1492 C CA . ILE A 1 210 ? 38.787 27.106 58.113 1.00 31.33 190 ILE A CA 1
ATOM 1493 C C . ILE A 1 210 ? 38.443 28.577 57.975 1.00 36.89 190 ILE A C 1
ATOM 1494 O O . ILE A 1 210 ? 38.513 29.147 56.890 1.00 37.49 190 ILE A O 1
ATOM 1499 N N . VAL A 1 211 ? 38.083 29.189 59.094 1.00 32.57 191 VAL A N 1
ATOM 1500 C CA . VAL A 1 211 ? 37.636 30.569 59.107 1.00 25.40 191 VAL A CA 1
ATOM 1501 C C . VAL A 1 211 ? 38.749 31.514 58.655 1.00 25.24 191 VAL A C 1
ATOM 1502 O O . VAL A 1 211 ? 38.514 32.483 57.938 1.00 30.51 191 VAL A O 1
ATOM 1506 N N . GLN A 1 212 ? 39.971 31.207 59.051 1.00 24.92 192 GLN A N 1
ATOM 1507 C CA . GLN A 1 212 ? 41.086 32.073 58.728 1.00 32.02 192 GLN A CA 1
ATOM 1508 C C . GLN A 1 212 ? 41.351 32.110 57.217 1.00 27.88 192 GLN A C 1
ATOM 1509 O O . GLN A 1 212 ? 41.322 33.168 56.597 1.00 33.04 192 GLN A O 1
ATOM 1515 N N . TYR A 1 213 ? 41.584 30.949 56.631 1.00 24.37 193 TYR A N 1
ATOM 1516 C CA . TYR A 1 213 ? 41.932 30.876 55.226 1.00 29.00 193 TYR A CA 1
ATOM 1517 C C . TYR A 1 213 ? 40.755 31.133 54.301 1.00 31.48 193 TYR A C 1
ATOM 1518 O O . TYR A 1 213 ? 40.902 31.816 53.286 1.00 28.38 193 TYR A O 1
ATOM 1527 N N . LYS A 1 214 ? 39.584 30.616 54.664 1.00 29.32 194 LYS A N 1
ATOM 1528 C CA . LYS A 1 214 ? 38.403 30.750 53.818 1.00 28.31 194 LYS A CA 1
ATOM 1529 C C . LYS A 1 214 ? 37.842 32.158 53.760 1.00 27.53 194 LYS A C 1
ATOM 1530 O O . LYS A 1 214 ? 37.332 32.573 52.721 1.00 26.56 194 LYS A O 1
ATOM 1536 N N . THR A 1 215 ? 37.918 32.896 54.865 1.00 27.45 195 THR A N 1
ATOM 1537 C CA . THR A 1 215 ? 37.252 34.193 54.911 1.00 27.63 195 THR A CA 1
ATOM 1538 C C . THR A 1 215 ? 38.152 35.367 55.279 1.00 24.55 195 THR A C 1
ATOM 1539 O O . THR A 1 215 ? 38.020 36.433 54.699 1.00 30.38 195 THR A O 1
ATOM 1543 N N . ALA A 1 216 ? 39.052 35.184 56.241 1.00 27.72 196 ALA A N 1
ATOM 1544 C CA . ALA A 1 216 ? 39.727 36.337 56.843 1.00 30.56 196 ALA A CA 1
ATOM 1545 C C . ALA A 1 216 ? 40.727 37.035 55.920 1.00 30.99 196 ALA A C 1
ATOM 1546 O O . ALA A 1 216 ? 40.855 38.256 55.960 1.00 34.72 196 ALA A O 1
ATOM 1548 N N . TYR A 1 217 ? 41.447 36.276 55.101 1.00 25.75 197 TYR A N 1
ATOM 1549 C CA . TYR A 1 217 ? 42.385 36.914 54.184 1.00 29.66 197 TYR A CA 1
ATOM 1550 C C . TYR A 1 217 ? 41.660 37.783 53.146 1.00 27.87 197 TYR A C 1
ATOM 1551 O O . TYR A 1 217 ? 42.068 38.914 52.899 1.00 29.66 197 TYR A O 1
ATOM 1560 N N . TYR A 1 218 ? 40.590 37.278 52.540 1.00 27.61 198 TYR A N 1
ATOM 1561 C CA . TYR A 1 218 ? 39.951 38.055 51.472 1.00 27.87 198 TYR A CA 1
ATOM 1562 C C . TYR A 1 218 ? 39.024 39.136 52.023 1.00 31.90 198 TYR A C 1
ATOM 1563 O O . TYR A 1 218 ? 38.837 40.182 51.390 1.00 30.94 198 TYR A O 1
ATOM 1572 N N . SER A 1 219 ? 38.469 38.906 53.209 1.00 29.42 199 SER A N 1
ATOM 1573 C CA . SER A 1 219 ? 37.481 39.835 53.757 1.00 31.15 199 SER A CA 1
ATOM 1574 C C . SER A 1 219 ? 38.100 41.008 54.493 1.00 34.35 199 SER A C 1
ATOM 1575 O O . SER A 1 219 ? 37.576 42.122 54.450 1.00 33.81 199 SER A O 1
ATOM 1578 N N . PHE A 1 220 ? 39.209 40.764 55.176 1.00 29.37 200 PHE A N 1
ATOM 1579 C CA . PHE A 1 220 ? 39.780 41.788 56.031 1.00 31.32 200 PHE A CA 1
ATOM 1580 C C . PHE A 1 220 ? 41.168 42.257 55.607 1.00 34.84 200 PHE A C 1
ATOM 1581 O O . PHE A 1 220 ? 41.421 43.458 55.553 1.00 36.82 200 PHE A O 1
ATOM 1589 N N . TYR A 1 221 ? 42.065 41.327 55.296 1.00 33.17 201 TYR A N 1
ATOM 1590 C CA . TYR A 1 221 ? 43.417 41.724 54.901 1.00 33.83 201 TYR A CA 1
ATOM 1591 C C . TYR A 1 221 ? 43.440 42.352 53.510 1.00 34.38 201 TYR A C 1
ATOM 1592 O O . TYR A 1 221 ? 43.948 43.458 53.330 1.00 33.64 201 TYR A O 1
ATOM 1601 N N . LEU A 1 222 ? 42.902 41.632 52.530 1.00 31.61 202 LEU A N 1
ATOM 1602 C CA . LEU A 1 222 ? 42.901 42.092 51.138 1.00 32.04 202 LEU A CA 1
ATOM 1603 C C . LEU A 1 222 ? 42.537 43.583 50.926 1.00 32.30 202 LEU A C 1
ATOM 1604 O O . LEU A 1 222 ? 43.297 44.305 50.279 1.00 35.68 202 LEU A O 1
ATOM 1609 N N . PRO A 1 223 ? 41.403 44.056 51.487 1.00 33.65 203 PRO A N 1
ATOM 1610 C CA . PRO A 1 223 ? 41.042 45.470 51.270 1.00 37.69 203 PRO A CA 1
ATOM 1611 C C . PRO A 1 223 ? 42.116 46.456 51.715 1.00 37.06 203 PRO A C 1
ATOM 1612 O O . PRO A 1 223 ? 42.416 47.420 51.002 1.00 39.71 203 PRO A O 1
ATOM 1616 N N . VAL A 1 224 ? 42.679 46.219 52.893 1.00 34.17 204 VAL A N 1
ATOM 1617 C CA . VAL A 1 224 ? 43.646 47.133 53.464 1.00 34.76 204 VAL A CA 1
ATOM 1618 C C . VAL A 1 224 ? 44.958 47.006 52.703 1.00 37.58 204 VAL A C 1
ATOM 1619 O O . VAL A 1 224 ? 45.646 48.005 52.456 1.00 37.07 204 VAL A O 1
ATOM 1623 N N . ALA A 1 225 ? 45.292 45.779 52.314 1.00 32.50 205 ALA A N 1
ATOM 1624 C CA . ALA A 1 225 ? 46.490 45.536 51.523 1.00 32.81 205 ALA A CA 1
ATOM 1625 C C . ALA A 1 225 ? 46.417 46.305 50.215 1.00 40.00 205 ALA A C 1
ATOM 1626 O O . ALA A 1 225 ? 47.422 46.865 49.763 1.00 43.09 205 ALA A O 1
ATOM 1628 N N . CYS A 1 226 ? 45.229 46.319 49.607 1.00 36.62 206 CYS A N 1
ATOM 1629 C CA . CYS A 1 226 ? 45.011 47.063 48.371 1.00 39.33 206 CYS A CA 1
ATOM 1630 C C . CYS A 1 226 ? 45.277 48.550 48.592 1.00 37.79 206 CYS A C 1
ATOM 1631 O O . CYS A 1 226 ? 46.000 49.178 47.822 1.00 38.84 206 CYS A O 1
ATOM 1634 N N . ALA A 1 227 ? 44.698 49.089 49.658 1.00 33.01 207 ALA A N 1
ATOM 1635 C CA . ALA A 1 227 ? 44.882 50.490 50.032 1.00 39.94 207 ALA A CA 1
ATOM 1636 C C . ALA A 1 227 ? 46.344 50.827 50.294 1.00 44.51 207 ALA A C 1
ATOM 1637 O O . ALA A 1 227 ? 46.826 51.889 49.888 1.00 47.10 207 ALA A O 1
ATOM 1639 N N . LEU A 1 228 ? 47.043 49.932 50.984 1.00 40.37 208 LEU A N 1
ATOM 1640 C CA . LEU A 1 228 ? 48.439 50.173 51.323 1.00 44.85 208 LEU A CA 1
ATOM 1641 C C . LEU A 1 228 ? 49.317 50.230 50.073 1.00 45.62 208 LEU A C 1
ATOM 1642 O O . LEU A 1 228 ? 50.184 51.102 49.949 1.00 48.50 208 LEU A O 1
ATOM 1647 N N . LEU A 1 229 ? 49.088 49.312 49.140 1.00 40.93 209 LEU A N 1
ATOM 1648 C CA . LEU A 1 229 ? 49.910 49.260 47.934 1.00 41.25 209 LEU A CA 1
ATOM 1649 C C . LEU A 1 229 ? 49.709 50.527 47.109 1.00 46.85 209 LEU A C 1
ATOM 1650 O O . LEU A 1 229 ? 50.663 51.085 46.553 1.00 50.11 209 LEU A O 1
ATOM 1655 N N . MET A 1 230 ? 48.462 50.983 47.056 1.00 44.53 210 MET A N 1
ATOM 1656 C CA . MET A 1 230 ? 48.099 52.153 46.272 1.00 51.86 210 MET A CA 1
ATOM 1657 C C . MET A 1 230 ? 48.736 53.399 46.889 1.00 54.12 210 MET A C 1
ATOM 1658 O O . MET A 1 230 ? 49.141 54.331 46.181 1.00 51.64 210 MET A O 1
ATOM 1663 N N . PHE A 1 231 ? 48.832 53.393 48.216 1.00 54.18 211 PHE A N 1
ATOM 1664 C CA . PHE A 1 231 ? 49.427 54.493 48.962 1.00 58.83 211 PHE A CA 1
ATOM 1665 C C . PHE A 1 231 ? 50.945 54.523 48.803 1.00 58.08 211 PHE A C 1
ATOM 1666 O O . PHE A 1 231 ? 51.587 55.501 49.178 1.00 63.21 211 PHE A O 1
ATOM 1674 N N . GLY A 1 232 ? 51.515 53.457 48.244 1.00 52.02 212 GLY A N 1
ATOM 1675 C CA . GLY A 1 232 ? 52.950 53.405 48.008 1.00 46.97 212 GLY A CA 1
ATOM 1676 C C . GLY A 1 232 ? 53.696 52.583 49.043 1.00 43.54 212 GLY A C 1
ATOM 1677 O O . GLY A 1 232 ? 54.928 52.537 49.039 1.00 46.09 212 GLY A O 1
ATOM 1678 N N . GLU A 1 233 ? 52.947 51.933 49.930 1.00 46.22 213 GLU A N 1
ATOM 1679 C CA . GLU A 1 233 ? 53.530 51.124 51.002 1.00 46.81 213 GLU A CA 1
ATOM 1680 C C . GLU A 1 233 ? 54.047 49.759 50.535 1.00 53.57 213 GLU A C 1
ATOM 1681 O O . GLU A 1 233 ? 53.712 49.289 49.438 1.00 51.88 213 GLU A O 1
ATOM 1687 N N . ASP A 1 234 ? 54.861 49.134 51.387 1.00 53.94 214 ASP A N 1
ATOM 1688 C CA . ASP A 1 234 ? 55.465 47.825 51.124 1.00 50.41 214 ASP A CA 1
ATOM 1689 C C . ASP A 1 234 ? 54.872 46.777 52.077 1.00 54.03 214 ASP A C 1
ATOM 1690 O O . ASP A 1 234 ? 55.042 46.877 53.295 1.00 52.56 214 ASP A O 1
ATOM 1695 N N . LEU A 1 235 ? 54.171 45.785 51.525 1.00 54.99 215 LEU A N 1
ATOM 1696 C CA . LEU A 1 235 ? 53.450 44.793 52.336 1.00 51.32 215 LEU A CA 1
ATOM 1697 C C . LEU A 1 235 ? 54.404 43.944 53.161 1.00 50.29 215 LEU A C 1
ATOM 1698 O O . LEU A 1 235 ? 54.041 43.422 54.211 1.00 54.47 215 LEU A O 1
ATOM 1703 N N . ASP A 1 236 ? 55.633 43.829 52.676 1.00 51.40 216 ASP A N 1
ATOM 1704 C CA . ASP A 1 236 ? 56.710 43.152 53.385 1.00 56.42 216 ASP A CA 1
ATOM 1705 C C . ASP A 1 236 ? 56.932 43.811 54.758 1.00 59.10 216 ASP A C 1
ATOM 1706 O O . ASP A 1 236 ? 57.503 43.199 55.667 1.00 59.59 216 ASP A O 1
ATOM 1711 N N . LYS A 1 237 ? 56.458 45.053 54.902 1.00 52.33 217 LYS A N 1
ATOM 1712 C CA . LYS A 1 237 ? 56.677 45.853 56.105 1.00 53.90 217 LYS A CA 1
ATOM 1713 C C . LYS A 1 237 ? 55.395 46.047 56.898 1.00 53.28 217 LYS A C 1
ATOM 1714 O O . LYS A 1 237 ? 55.355 46.860 57.820 1.00 50.18 217 LYS A O 1
ATOM 1720 N N . HIS A 1 238 ? 54.345 45.313 56.540 1.00 51.94 218 HIS A N 1
ATOM 1721 C CA . HIS A 1 238 ? 53.053 45.490 57.198 1.00 49.82 218 HIS A CA 1
ATOM 1722 C C . HIS A 1 238 ? 52.454 44.170 57.674 1.00 45.69 218 HIS A C 1
ATOM 1723 O O . HIS A 1 238 ? 51.231 44.015 57.730 1.00 45.43 218 HIS A O 1
ATOM 1730 N N . VAL A 1 239 ? 53.332 43.234 58.030 1.00 47.01 219 VAL A N 1
ATOM 1731 C CA . VAL A 1 239 ? 52.921 41.942 58.573 1.00 48.93 219 VAL A CA 1
ATOM 1732 C C . VAL A 1 239 ? 52.074 42.148 59.828 1.00 50.65 219 VAL A C 1
ATOM 1733 O O . VAL A 1 239 ? 51.098 41.431 60.043 1.00 49.35 219 VAL A O 1
ATOM 1737 N N . GLU A 1 240 ? 52.436 43.145 60.633 1.00 55.37 220 GLU A N 1
ATOM 1738 C CA . GLU A 1 240 ? 51.641 43.513 61.805 1.00 58.64 220 GLU A CA 1
ATOM 1739 C C . GLU A 1 240 ? 50.190 43.761 61.431 1.00 49.96 220 GLU A C 1
ATOM 1740 O O . GLU A 1 240 ? 49.284 43.230 62.066 1.00 55.71 220 GLU A O 1
ATOM 1746 N N . VAL A 1 241 ? 49.978 44.584 60.409 1.00 49.92 221 VAL A N 1
ATOM 1747 C CA . VAL A 1 241 ? 48.633 44.910 59.945 1.00 51.47 221 VAL A CA 1
ATOM 1748 C C . VAL A 1 241 ? 47.905 43.646 59.487 1.00 41.55 221 VAL A C 1
ATOM 1749 O O . VAL A 1 241 ? 46.719 43.464 59.769 1.00 41.75 221 VAL A O 1
ATOM 1753 N N . LYS A 1 242 ? 48.628 42.763 58.806 1.00 43.08 222 LYS A N 1
ATOM 1754 C CA . LYS A 1 242 ? 48.045 41.511 58.336 1.00 44.75 222 LYS A CA 1
ATOM 1755 C C . LYS A 1 242 ? 47.574 40.632 59.493 1.00 42.23 222 LYS A C 1
ATOM 1756 O O . LYS A 1 242 ? 46.462 40.101 59.463 1.00 41.15 222 LYS A O 1
ATOM 1762 N N . ASN A 1 243 ? 48.421 40.482 60.508 1.00 39.29 223 ASN A N 1
ATOM 1763 C CA . ASN A 1 243 ? 48.096 39.636 61.650 1.00 42.32 223 ASN A CA 1
ATOM 1764 C C . ASN A 1 243 ? 46.893 40.113 62.450 1.00 45.65 223 ASN A C 1
ATOM 1765 O O . ASN A 1 243 ? 46.088 39.306 62.919 1.00 49.06 223 ASN A O 1
ATOM 1770 N N . VAL A 1 244 ? 46.778 41.425 62.615 1.00 44.45 224 VAL A N 1
ATOM 1771 C CA . VAL A 1 244 ? 45.640 41.991 63.314 1.00 39.44 224 VAL A CA 1
ATOM 1772 C C . VAL A 1 244 ? 44.369 41.716 62.524 1.00 39.42 224 VAL A C 1
ATOM 1773 O O . VAL A 1 244 ? 43.349 41.303 63.087 1.00 40.56 224 VAL A O 1
ATOM 1777 N N . LEU A 1 245 ? 44.434 41.914 61.211 1.00 41.75 225 LEU A N 1
ATOM 1778 C CA . LEU A 1 245 ? 43.248 41.760 60.369 1.00 40.29 225 LEU A CA 1
ATOM 1779 C C . LEU A 1 245 ? 42.764 40.310 60.301 1.00 38.57 225 LEU A C 1
ATOM 1780 O O . LEU A 1 245 ? 41.559 40.043 60.290 1.00 37.10 225 LEU A O 1
ATOM 1785 N N . VAL A 1 246 ? 43.709 39.379 60.255 1.00 35.09 226 VAL A N 1
ATOM 1786 C CA . VAL A 1 246 ? 43.386 37.959 60.306 1.00 31.81 226 VAL A CA 1
ATOM 1787 C C . VAL A 1 246 ? 42.682 37.623 61.622 1.00 36.75 226 VAL A C 1
ATOM 1788 O O . VAL A 1 246 ? 41.635 36.973 61.620 1.00 40.71 226 VAL A O 1
ATOM 1792 N N . GLU A 1 247 ? 43.238 38.090 62.739 1.00 40.24 227 GLU A N 1
ATOM 1793 C CA . GLU A 1 247 ? 42.599 37.894 64.039 1.00 43.36 227 GLU A CA 1
ATOM 1794 C C . GLU A 1 247 ? 41.189 38.454 64.050 1.00 40.27 227 GLU A C 1
ATOM 1795 O O . GLU A 1 247 ? 40.253 37.794 64.499 1.00 40.36 227 GLU A O 1
ATOM 1801 N N . MET A 1 248 ? 41.051 39.673 63.539 1.00 38.19 228 MET A N 1
ATOM 1802 C CA . MET A 1 248 ? 39.769 40.354 63.484 1.00 38.10 228 MET A CA 1
ATOM 1803 C C . MET A 1 248 ? 38.770 39.552 62.646 1.00 36.35 228 MET A C 1
ATOM 1804 O O . MET A 1 248 ? 37.622 39.337 63.058 1.00 38.54 228 MET A O 1
ATOM 1809 N N . GLY A 1 249 ? 39.208 39.090 61.480 1.00 33.47 229 GLY A N 1
ATOM 1810 C CA . GLY A 1 249 ? 38.348 38.294 60.614 1.00 35.16 229 GLY A CA 1
ATOM 1811 C C . GLY A 1 249 ? 37.897 36.990 61.260 1.00 32.62 229 GLY A C 1
ATOM 1812 O O . GLY A 1 249 ? 36.805 36.493 60.986 1.00 30.89 229 GLY A O 1
ATOM 1813 N N . THR A 1 250 ? 38.738 36.439 62.130 1.00 28.73 230 THR A N 1
ATOM 1814 C CA . THR A 1 250 ? 38.394 35.224 62.871 1.00 34.46 230 THR A CA 1
ATOM 1815 C C . THR A 1 250 ? 37.279 35.511 63.889 1.00 37.43 230 THR A C 1
ATOM 1816 O O . THR A 1 250 ? 36.261 34.813 63.934 1.00 43.36 230 THR A O 1
ATOM 1820 N N . TYR A 1 251 ? 37.488 36.542 64.702 1.00 31.53 231 TYR A N 1
ATOM 1821 C CA . TYR A 1 251 ? 36.459 37.080 65.585 1.00 35.21 231 TYR A CA 1
ATOM 1822 C C . TYR A 1 251 ? 35.143 37.333 64.838 1.00 31.31 231 TYR A C 1
ATOM 1823 O O . TYR A 1 251 ? 34.068 36.940 65.307 1.00 33.74 231 TYR A O 1
ATOM 1832 N N . PHE A 1 252 ? 35.222 37.963 63.666 1.00 25.89 232 PHE A N 1
ATOM 1833 C CA . PHE A 1 252 ? 34.026 38.254 62.882 1.00 27.72 232 PHE A CA 1
ATOM 1834 C C . PHE A 1 252 ? 33.206 36.996 62.577 1.00 34.10 232 PHE A C 1
ATOM 1835 O O . PHE A 1 252 ? 31.976 36.999 62.670 1.00 33.45 232 PHE A O 1
ATOM 1843 N N . GLN A 1 253 ? 33.882 35.909 62.239 1.00 32.64 233 GLN A N 1
ATOM 1844 C CA . GLN A 1 253 ? 33.171 34.679 61.890 1.00 29.56 233 GLN A CA 1
ATOM 1845 C C . GLN A 1 253 ? 32.625 33.943 63.132 1.00 28.57 233 GLN A C 1
ATOM 1846 O O . GLN A 1 253 ? 31.558 33.317 63.081 1.00 32.17 233 GLN A O 1
ATOM 1852 N N . VAL A 1 254 ? 33.335 34.033 64.254 1.00 30.71 234 VAL A N 1
ATOM 1853 C CA . VAL A 1 254 ? 32.765 33.546 65.514 1.00 34.49 234 VAL A CA 1
ATOM 1854 C C . VAL A 1 254 ? 31.449 34.280 65.837 1.00 32.90 234 VAL A C 1
ATOM 1855 O O . VAL A 1 254 ? 30.464 33.645 66.206 1.00 36.47 234 VAL A O 1
ATOM 1859 N N . GLN A 1 255 ? 31.421 35.604 65.663 1.00 31.54 235 GLN A N 1
ATOM 1860 C CA . GLN A 1 255 ? 30.190 36.386 65.883 1.00 35.16 235 GLN A CA 1
ATOM 1861 C C . GLN A 1 255 ? 29.051 35.847 65.024 1.00 33.17 235 GLN A C 1
ATOM 1862 O O . GLN A 1 255 ? 27.936 35.638 65.509 1.00 34.49 235 GLN A O 1
ATOM 1868 N N . ASP A 1 256 ? 29.348 35.635 63.743 1.00 30.42 236 ASP A N 1
ATOM 1869 C CA . ASP A 1 256 ? 28.390 35.076 62.790 1.00 32.19 236 ASP A CA 1
ATOM 1870 C C . ASP A 1 256 ? 27.857 33.713 63.239 1.00 30.57 236 ASP A C 1
ATOM 1871 O O . ASP A 1 256 ? 26.651 33.462 63.188 1.00 31.56 236 ASP A O 1
ATOM 1876 N N . ASP A 1 257 ? 28.764 32.832 63.659 1.00 29.65 237 ASP A N 1
ATOM 1877 C CA . ASP A 1 257 ? 28.369 31.527 64.170 1.00 32.00 237 ASP A CA 1
ATOM 1878 C C . ASP A 1 257 ? 27.415 31.715 65.339 1.00 29.70 237 ASP A C 1
ATOM 1879 O O . ASP A 1 257 ? 26.356 31.099 65.396 1.00 27.69 237 ASP A O 1
ATOM 1884 N N . TYR A 1 258 ? 27.793 32.584 66.267 1.00 29.42 238 TYR A N 1
ATOM 1885 C CA . TYR A 1 258 ? 26.960 32.854 67.437 1.00 27.31 238 TYR A CA 1
ATOM 1886 C C . TYR A 1 258 ? 25.579 33.366 67.041 1.00 33.06 238 TYR A C 1
ATOM 1887 O O . TYR A 1 258 ? 24.554 32.881 67.528 1.00 34.93 238 TYR A O 1
ATOM 1896 N N . LEU A 1 259 ? 25.561 34.357 66.159 1.00 28.96 239 LEU A N 1
ATOM 1897 C CA . LEU A 1 259 ? 24.318 35.000 65.762 1.00 30.08 239 LEU A CA 1
ATOM 1898 C C . LEU A 1 259 ? 23.384 34.031 65.043 1.00 32.52 239 LEU A C 1
ATOM 1899 O O . LEU A 1 259 ? 22.163 34.130 65.172 1.00 32.29 239 LEU A O 1
ATOM 1904 N N . ASP A 1 260 ? 23.957 33.082 64.308 1.00 32.45 240 ASP A N 1
ATOM 1905 C CA . ASP A 1 260 ? 23.145 32.115 63.579 1.00 34.00 240 ASP A CA 1
ATOM 1906 C C . ASP A 1 260 ? 22.183 31.381 64.501 1.00 33.82 240 ASP A C 1
ATOM 1907 O O . ASP A 1 260 ? 21.067 31.043 64.101 1.00 35.40 240 ASP A O 1
ATOM 1912 N N . CYS A 1 261 ? 22.601 31.167 65.744 1.00 36.34 241 CYS A N 1
ATOM 1913 C CA . CYS A 1 261 ? 21.784 30.428 66.702 1.00 37.97 241 CYS A CA 1
ATOM 1914 C C . CYS A 1 261 ? 21.045 31.338 67.676 1.00 38.28 241 CYS A C 1
ATOM 1915 O O . CYS A 1 261 ? 19.908 31.046 68.056 1.00 41.33 241 CYS A O 1
ATOM 1918 N N . PHE A 1 262 ? 21.689 32.430 68.084 1.00 30.94 242 PHE A N 1
ATOM 1919 C CA . PHE A 1 262 ? 21.171 33.260 69.174 1.00 30.06 242 PHE A CA 1
ATOM 1920 C C . PHE A 1 262 ? 20.678 34.645 68.769 1.00 33.73 242 PHE A C 1
ATOM 1921 O O . PHE A 1 262 ? 20.070 35.333 69.580 1.00 37.89 242 PHE A O 1
ATOM 1929 N N . GLY A 1 263 ? 20.966 35.079 67.544 1.00 29.66 243 GLY A N 1
ATOM 1930 C CA . GLY A 1 263 ? 20.472 36.367 67.098 1.00 33.73 243 GLY A CA 1
ATOM 1931 C C . GLY A 1 263 ? 18.969 36.319 66.852 1.00 37.17 243 GLY A C 1
ATOM 1932 O O . GLY A 1 263 ? 18.416 35.266 66.533 1.00 34.75 243 GLY A O 1
ATOM 1933 N N . ALA A 1 264 ? 18.298 37.452 67.007 1.00 34.80 244 ALA A N 1
ATOM 1934 C CA . ALA A 1 264 ? 16.873 37.512 66.711 1.00 34.52 244 ALA A CA 1
ATOM 1935 C C . ALA A 1 264 ? 16.676 37.554 65.201 1.00 31.31 244 ALA A C 1
ATOM 1936 O O . ALA A 1 264 ? 17.299 38.365 64.515 1.00 34.72 244 ALA A O 1
ATOM 1938 N N . PRO A 1 265 ? 15.823 36.660 64.676 1.00 30.47 245 PRO A N 1
ATOM 1939 C CA . PRO A 1 265 ? 15.505 36.641 63.244 1.00 33.06 245 PRO A CA 1
ATOM 1940 C C . PRO A 1 265 ? 14.964 37.987 62.776 1.00 32.40 245 PRO A C 1
ATOM 1941 O O . PRO A 1 265 ? 15.259 38.382 61.651 1.00 28.42 245 PRO A O 1
ATOM 1945 N N . GLU A 1 266 ? 14.197 38.675 63.621 1.00 28.46 246 GLU A N 1
ATOM 1946 C CA . GLU A 1 266 ? 13.652 39.993 63.280 1.00 32.62 246 GLU A CA 1
ATOM 1947 C C . GLU A 1 266 ? 14.766 41.007 63.010 1.00 39.68 246 GLU A C 1
ATOM 1948 O O . GLU A 1 266 ? 14.559 41.995 62.299 1.00 44.42 246 GLU A O 1
ATOM 1954 N N . VAL A 1 267 ? 15.942 40.761 63.588 1.00 36.40 247 VAL A N 1
ATOM 1955 C CA . VAL A 1 267 ? 17.093 41.659 63.432 1.00 36.65 247 VAL A CA 1
ATOM 1956 C C . VAL A 1 267 ? 18.092 41.173 62.377 1.00 39.59 247 VAL A C 1
ATOM 1957 O O . VAL A 1 267 ? 18.592 41.958 61.560 1.00 42.01 247 VAL A O 1
ATOM 1961 N N . ILE A 1 268 ? 18.389 39.879 62.379 1.00 35.83 248 ILE A N 1
ATOM 1962 C CA . ILE A 1 268 ? 19.433 39.386 61.482 1.00 35.24 248 ILE A CA 1
ATOM 1963 C C . ILE A 1 268 ? 18.894 39.059 60.104 1.00 35.94 248 ILE A C 1
ATOM 1964 O O . ILE A 1 268 ? 19.660 38.915 59.155 1.00 38.40 248 ILE A O 1
ATOM 1969 N N . GLY A 1 269 ? 17.574 38.942 59.991 1.00 35.74 249 GLY A N 1
ATOM 1970 C CA . GLY A 1 269 ? 16.948 38.817 58.686 1.00 31.60 249 GLY A CA 1
ATOM 1971 C C . GLY A 1 269 ? 16.955 37.423 58.090 1.00 30.79 249 GLY A C 1
ATOM 1972 O O . GLY A 1 269 ? 16.768 37.262 56.884 1.00 29.73 249 GLY A O 1
ATOM 1973 N N . LYS A 1 270 ? 17.133 36.412 58.932 1.00 33.36 250 LYS A N 1
ATOM 1974 C CA . LYS A 1 270 ? 17.065 35.028 58.481 1.00 37.59 250 LYS A CA 1
ATOM 1975 C C . LYS A 1 270 ? 16.827 34.130 59.681 1.00 35.37 250 LYS A C 1
ATOM 1976 O O . LYS A 1 270 ? 17.000 34.556 60.821 1.00 37.18 250 LYS A O 1
ATOM 1982 N N . ILE A 1 271 ? 16.441 32.886 59.416 1.00 38.33 251 ILE A N 1
ATOM 1983 C CA . ILE A 1 271 ? 16.351 31.862 60.452 1.00 43.24 251 ILE A CA 1
ATOM 1984 C C . ILE A 1 271 ? 17.534 30.900 60.293 1.00 42.37 251 ILE A C 1
ATOM 1985 O O . ILE A 1 271 ? 17.585 30.122 59.344 1.00 45.11 251 ILE A O 1
ATOM 1990 N N . GLY A 1 272 ? 18.493 30.975 61.214 1.00 39.70 252 GLY A N 1
ATOM 1991 C CA . GLY A 1 272 ? 19.706 30.175 61.127 1.00 37.84 252 GLY A CA 1
ATOM 1992 C C . GLY A 1 272 ? 19.477 28.674 61.082 1.00 43.01 252 GLY A C 1
ATOM 1993 O O . GLY A 1 272 ? 18.589 28.150 61.757 1.00 47.06 252 GLY A O 1
ATOM 1994 N N . THR A 1 273 ? 20.283 27.980 60.281 1.00 50.08 253 THR A N 1
ATOM 1995 C CA . THR A 1 273 ? 20.151 26.535 60.133 1.00 52.80 253 THR A CA 1
ATOM 1996 C C . THR A 1 273 ? 21.480 25.790 60.294 1.00 47.98 253 THR A C 1
ATOM 1997 O O . THR A 1 273 ? 21.598 24.654 59.828 1.00 48.46 253 THR A O 1
ATOM 2001 N N . ASP A 1 274 ? 22.471 26.416 60.938 1.00 39.09 254 ASP A N 1
ATOM 2002 C CA . ASP A 1 274 ? 23.781 25.769 61.130 1.00 38.33 254 ASP A CA 1
ATOM 2003 C C . ASP A 1 274 ? 23.693 24.413 61.838 1.00 40.89 254 ASP A C 1
ATOM 2004 O O . ASP A 1 274 ? 24.471 23.495 61.556 1.00 41.94 254 ASP A O 1
ATOM 2009 N N . ILE A 1 275 ? 22.749 24.290 62.764 1.00 38.35 255 ILE A N 1
ATOM 2010 C CA . ILE A 1 275 ? 22.600 23.050 63.509 1.00 47.53 255 ILE A CA 1
ATOM 2011 C C . ILE A 1 275 ? 22.091 21.945 62.589 1.00 52.85 255 ILE A C 1
ATOM 2012 O O . ILE A 1 275 ? 22.674 20.863 62.535 1.00 57.09 255 ILE A O 1
ATOM 2017 N N . GLU A 1 276 ? 21.027 22.241 61.848 1.00 55.41 256 GLU A N 1
ATOM 2018 C CA . GLU A 1 276 ? 20.474 21.324 60.855 1.00 59.36 256 GLU A CA 1
ATOM 2019 C C . GLU A 1 276 ? 21.498 20.959 59.782 1.00 56.56 256 GLU A C 1
ATOM 2020 O O . GLU A 1 276 ? 21.536 19.821 59.307 1.00 59.09 256 GLU A O 1
ATOM 2026 N N . ASP A 1 277 ? 22.327 21.926 59.403 1.00 51.28 257 ASP A N 1
ATOM 2027 C CA . ASP A 1 277 ? 23.245 21.749 58.281 1.00 49.11 257 ASP A CA 1
ATOM 2028 C C . ASP A 1 277 ? 24.552 21.072 58.666 1.00 47.06 257 ASP A C 1
ATOM 2029 O O . ASP A 1 277 ? 25.450 20.954 57.831 1.00 45.98 257 ASP A O 1
ATOM 2034 N N . PHE A 1 278 ? 24.663 20.657 59.927 1.00 51.69 258 PHE A N 1
ATOM 2035 C CA . PHE A 1 278 ? 25.878 20.011 60.429 1.00 55.06 258 PHE A CA 1
ATOM 2036 C C . PHE A 1 278 ? 27.107 20.885 60.189 1.00 50.57 258 PHE A C 1
ATOM 2037 O O . PHE A 1 278 ? 28.145 20.404 59.740 1.00 56.46 258 PHE A O 1
ATOM 2045 N N . LYS A 1 279 ? 26.992 22.175 60.480 1.00 44.42 259 LYS A N 1
ATOM 2046 C CA . LYS A 1 279 ? 28.115 23.075 60.251 1.00 42.58 259 LYS A CA 1
ATOM 2047 C C . LYS A 1 279 ? 29.162 23.000 61.357 1.00 41.24 259 LYS A C 1
ATOM 2048 O O . LYS A 1 279 ? 28.836 22.871 62.542 1.00 40.94 259 LYS A O 1
ATOM 2054 N N . CYS A 1 280 ? 30.426 23.071 60.960 1.00 45.48 260 CYS A N 1
ATOM 2055 C CA . CYS A 1 280 ? 31.513 23.228 61.907 1.00 46.79 260 CYS A CA 1
ATOM 2056 C C . CYS A 1 280 ? 31.460 24.637 62.496 1.00 50.97 260 CYS A C 1
ATOM 2057 O O . CYS A 1 280 ? 32.297 25.489 62.186 1.00 50.18 260 CYS A O 1
ATOM 2060 N N . SER A 1 281 ? 30.462 24.877 63.343 1.00 42.93 261 SER A N 1
ATOM 2061 C CA . SER A 1 281 ? 30.300 26.172 63.986 1.00 36.04 261 SER A CA 1
ATOM 2062 C C . SER A 1 281 ? 31.123 26.269 65.264 1.00 32.00 261 SER A C 1
ATOM 2063 O O . SER A 1 281 ? 31.373 25.267 65.936 1.00 38.67 261 SER A O 1
ATOM 2066 N N . TRP A 1 282 ? 31.532 27.485 65.601 1.00 34.06 262 TRP A N 1
ATOM 2067 C CA . TRP A 1 282 ? 32.234 27.729 66.853 1.00 38.87 262 TRP A CA 1
ATOM 2068 C C . TRP A 1 282 ? 31.426 27.229 68.057 1.00 36.04 262 TRP A C 1
ATOM 2069 O O . TRP A 1 282 ? 31.995 26.757 69.043 1.00 35.53 262 TRP A O 1
ATOM 2080 N N . LEU A 1 283 ? 30.104 27.313 67.957 1.00 33.57 263 LEU A N 1
ATOM 2081 C CA . LEU A 1 283 ? 29.216 26.934 69.059 1.00 37.91 263 LEU A CA 1
ATOM 2082 C C . LEU A 1 283 ? 29.289 25.439 69.375 1.00 41.87 263 LEU A C 1
ATOM 2083 O O . LEU A 1 283 ? 29.388 25.051 70.544 1.00 40.66 263 LEU A O 1
ATOM 2088 N N . VAL A 1 284 ? 29.241 24.597 68.342 1.00 36.62 264 VAL A N 1
ATOM 2089 C CA . VAL A 1 284 ? 29.296 23.159 68.568 1.00 37.35 264 VAL A CA 1
ATOM 2090 C C . VAL A 1 284 ? 30.691 22.732 69.046 1.00 43.12 264 VAL A C 1
ATOM 2091 O O . VAL A 1 284 ? 30.816 21.883 69.938 1.00 43.65 264 VAL A O 1
ATOM 2095 N N . VAL A 1 285 ? 31.741 23.327 68.485 1.00 40.49 265 VAL A N 1
ATOM 2096 C CA . VAL A 1 285 ? 33.081 22.939 68.917 1.00 48.67 265 VAL A CA 1
ATOM 2097 C C . VAL A 1 285 ? 33.360 23.454 70.332 1.00 50.72 265 VAL A C 1
ATOM 2098 O O . VAL A 1 285 ? 34.076 22.815 71.094 1.00 48.44 265 VAL A O 1
ATOM 2102 N N . LYS A 1 286 ? 32.774 24.592 70.692 1.00 50.55 266 LYS A N 1
ATOM 2103 C CA . LYS A 1 286 ? 32.896 25.085 72.065 1.00 52.40 266 LYS A CA 1
ATOM 2104 C C . LYS A 1 286 ? 32.135 24.196 73.030 1.00 54.05 266 LYS A C 1
ATOM 2105 O O . LYS A 1 286 ? 32.655 23.812 74.079 1.00 58.52 266 LYS A O 1
ATOM 2111 N N . ALA A 1 287 ? 30.903 23.866 72.660 1.00 43.94 267 ALA A N 1
ATOM 2112 C CA . ALA A 1 287 ? 30.081 22.957 73.446 1.00 45.83 267 ALA A CA 1
ATOM 2113 C C . ALA A 1 287 ? 30.756 21.595 73.630 1.00 53.41 267 ALA A C 1
ATOM 2114 O O . ALA A 1 287 ? 30.738 21.037 74.722 1.00 55.83 267 ALA A O 1
ATOM 2116 N N . LEU A 1 288 ? 31.329 21.056 72.558 1.00 57.06 268 LEU A N 1
ATOM 2117 C CA . LEU A 1 288 ? 32.039 19.784 72.635 1.00 58.96 268 LEU A CA 1
ATOM 2118 C C . LEU A 1 288 ? 33.172 19.848 73.655 1.00 65.29 268 LEU A C 1
ATOM 2119 O O . LEU A 1 288 ? 33.412 18.892 74.394 1.00 62.16 268 LEU A O 1
ATOM 2124 N N . GLU A 1 289 ? 33.850 20.989 73.696 1.00 65.87 269 GLU A N 1
ATOM 2125 C CA . GLU A 1 289 ? 34.979 21.189 74.594 1.00 67.11 269 GLU A CA 1
ATOM 2126 C C . GLU A 1 289 ? 34.527 21.333 76.052 1.00 69.68 269 GLU A C 1
ATOM 2127 O O . GLU A 1 289 ? 35.289 21.049 76.977 1.00 76.17 269 GLU A O 1
ATOM 2133 N N . LEU A 1 290 ? 33.285 21.762 76.253 1.00 64.04 270 LEU A N 1
ATOM 2134 C CA . LEU A 1 290 ? 32.780 22.050 77.596 1.00 67.39 270 LEU A CA 1
ATOM 2135 C C . LEU A 1 290 ? 31.859 20.962 78.135 1.00 67.04 270 LEU A C 1
ATOM 2136 O O . LEU A 1 290 ? 31.606 20.895 79.336 1.00 72.21 270 LEU A O 1
ATOM 2141 N N . ALA A 1 291 ? 31.361 20.113 77.246 1.00 65.60 271 ALA A N 1
ATOM 2142 C CA . ALA A 1 291 ? 30.328 19.155 77.618 1.00 67.20 271 ALA A CA 1
ATOM 2143 C C . ALA A 1 291 ? 30.865 18.044 78.500 1.00 73.61 271 ALA A C 1
ATOM 2144 O O . ALA A 1 291 ? 32.061 17.744 78.477 1.00 73.61 271 ALA A O 1
ATOM 2146 N N . ASN A 1 292 ? 29.972 17.430 79.273 1.00 76.45 272 ASN A N 1
ATOM 2147 C CA . ASN A 1 292 ? 30.287 16.140 79.866 1.00 82.89 272 ASN A CA 1
ATOM 2148 C C . ASN A 1 292 ? 30.020 15.056 78.824 1.00 88.12 272 ASN A C 1
ATOM 2149 O O . ASN A 1 292 ? 30.142 15.311 77.622 1.00 86.10 272 ASN A O 1
ATOM 2154 N N . GLU A 1 293 ? 29.636 13.864 79.266 1.00 88.68 273 GLU A N 1
ATOM 2155 C CA . GLU A 1 293 ? 29.515 12.736 78.348 1.00 92.28 273 GLU A CA 1
ATOM 2156 C C . GLU A 1 293 ? 28.075 12.461 77.911 1.00 89.47 273 GLU A C 1
ATOM 2157 O O . GLU A 1 293 ? 27.842 11.859 76.861 1.00 87.58 273 GLU A O 1
ATOM 2163 N N . GLU A 1 294 ? 27.111 12.909 78.708 1.00 89.58 274 GLU A N 1
ATOM 2164 C CA . GLU A 1 294 ? 25.713 12.821 78.306 1.00 93.97 274 GLU A CA 1
ATOM 2165 C C . GLU A 1 294 ? 25.393 13.932 77.304 1.00 92.40 274 GLU A C 1
ATOM 2166 O O . GLU A 1 294 ? 24.654 13.722 76.340 1.00 95.20 274 GLU A O 1
ATOM 2172 N N . GLN A 1 295 ? 25.956 15.113 77.540 1.00 85.79 275 GLN A N 1
ATOM 2173 C CA . GLN A 1 295 ? 25.802 16.237 76.626 1.00 79.36 275 GLN A CA 1
ATOM 2174 C C . GLN A 1 295 ? 26.499 15.941 75.301 1.00 75.59 275 GLN A C 1
ATOM 2175 O O . GLN A 1 295 ? 25.945 16.196 74.230 1.00 73.37 275 GLN A O 1
ATOM 2181 N N . LYS A 1 296 ? 27.711 15.394 75.375 1.00 75.76 276 LYS A N 1
ATOM 2182 C CA . LYS A 1 296 ? 28.433 15.007 74.168 1.00 73.56 276 LYS A CA 1
ATOM 2183 C C . LYS A 1 296 ? 27.638 13.963 73.389 1.00 74.71 276 LYS A C 1
ATOM 2184 O O . LYS A 1 296 ? 27.625 13.964 72.157 1.00 73.17 276 LYS A O 1
ATOM 2190 N N . LYS A 1 297 ? 26.949 13.087 74.112 1.00 78.00 277 LYS A N 1
ATOM 2191 C CA . LYS A 1 297 ? 26.138 12.064 73.470 1.00 75.60 277 LYS A CA 1
ATOM 2192 C C . LYS A 1 297 ? 24.903 12.681 72.819 1.00 70.35 277 LYS A C 1
ATOM 2193 O O . LYS A 1 297 ? 24.520 12.289 71.717 1.00 74.17 277 LYS A O 1
ATOM 2199 N N . THR A 1 298 ? 24.294 13.650 73.501 1.00 62.99 278 THR A N 1
ATOM 2200 C CA . THR A 1 298 ? 23.144 14.378 72.971 1.00 63.17 278 THR A CA 1
ATOM 2201 C C . THR A 1 298 ? 23.513 15.123 71.691 1.00 62.73 278 THR A C 1
ATOM 2202 O O . THR A 1 298 ? 22.762 15.124 70.714 1.00 63.59 278 THR A O 1
ATOM 2206 N N . LEU A 1 299 ? 24.673 15.771 71.719 1.00 59.71 279 LEU A N 1
ATOM 2207 C CA . LEU A 1 299 ? 25.175 16.507 70.570 1.00 58.31 279 LEU A CA 1
ATOM 2208 C C . LEU A 1 299 ? 25.355 15.575 69.377 1.00 60.07 279 LEU A C 1
ATOM 2209 O O . LEU A 1 299 ? 24.805 15.822 68.302 1.00 56.46 279 LEU A O 1
ATOM 2214 N N . HIS A 1 300 ? 26.103 14.493 69.584 1.00 62.78 280 HIS A N 1
ATOM 2215 C CA . HIS A 1 300 ? 26.366 13.516 68.529 1.00 63.32 280 HIS A CA 1
ATOM 2216 C C . HIS A 1 300 ? 25.081 12.947 67.925 1.00 67.26 280 HIS A C 1
ATOM 2217 O O . HIS A 1 300 ? 25.024 12.660 66.730 1.00 72.55 280 HIS A O 1
ATOM 2224 N N . GLU A 1 301 ? 24.047 12.799 68.747 1.00 65.69 281 GLU A N 1
ATOM 2225 C CA . GLU A 1 301 ? 22.816 12.163 68.291 1.00 73.07 281 GLU A CA 1
ATOM 2226 C C . GLU A 1 301 ? 21.816 13.124 67.649 1.00 77.00 281 GLU A C 1
ATOM 2227 O O . GLU A 1 301 ? 20.906 12.694 66.938 1.00 82.00 281 GLU A O 1
ATOM 2233 N N . ASN A 1 302 ? 21.988 14.419 67.888 1.00 73.58 282 ASN A N 1
ATOM 2234 C CA . ASN A 1 302 ? 21.014 15.398 67.425 1.00 69.32 282 ASN A CA 1
ATOM 2235 C C . ASN A 1 302 ? 21.558 16.418 66.429 1.00 67.45 282 ASN A C 1
ATOM 2236 O O . ASN A 1 302 ? 20.795 16.995 65.652 1.00 67.21 282 ASN A O 1
ATOM 2241 N N . TYR A 1 303 ? 22.869 16.634 66.446 1.00 60.90 283 TYR A N 1
ATOM 2242 C CA . TYR A 1 303 ? 23.468 17.638 65.578 1.00 54.85 283 TYR A CA 1
ATOM 2243 C C . TYR A 1 303 ? 23.394 17.191 64.129 1.00 61.83 283 TYR A C 1
ATOM 2244 O O . TYR A 1 303 ? 23.745 16.057 63.805 1.00 70.21 283 TYR A O 1
ATOM 2253 N N . GLY A 1 304 ? 22.924 18.080 63.259 1.00 59.36 284 GLY A N 1
ATOM 2254 C CA . GLY A 1 304 ? 22.849 17.778 61.840 1.00 63.09 284 GLY A CA 1
ATOM 2255 C C . GLY A 1 304 ? 21.566 17.086 61.418 1.00 67.13 284 GLY A C 1
ATOM 2256 O O . GLY A 1 304 ? 21.485 16.542 60.315 1.00 70.65 284 GLY A O 1
ATOM 2257 N N . LYS A 1 305 ? 20.566 17.103 62.295 1.00 66.83 285 LYS A N 1
ATOM 2258 C CA . LYS A 1 305 ? 19.263 16.537 61.985 1.00 73.46 285 LYS A CA 1
ATOM 2259 C C . LYS A 1 305 ? 18.264 17.648 61.701 1.00 78.76 285 LYS A C 1
ATOM 2260 O O . LYS A 1 305 ? 18.108 18.571 62.502 1.00 77.34 285 LYS A O 1
ATOM 2266 N N . LYS A 1 306 ? 17.579 17.550 60.564 1.00 85.02 286 LYS A N 1
ATOM 2267 C CA . LYS A 1 306 ? 16.650 18.592 60.120 1.00 84.83 286 LYS A CA 1
ATOM 2268 C C . LYS A 1 306 ? 15.401 18.692 61.001 1.00 85.67 286 LYS A C 1
ATOM 2269 O O . LYS A 1 306 ? 14.476 19.446 60.703 1.00 87.69 286 LYS A O 1
ATOM 2275 N N . ASP A 1 307 ? 15.398 17.939 62.094 1.00 86.25 287 ASP A N 1
ATOM 2276 C CA . ASP A 1 307 ? 14.252 17.835 62.983 1.00 87.58 287 ASP A CA 1
ATOM 2277 C C . ASP A 1 307 ? 14.276 18.894 64.086 1.00 81.57 287 ASP A C 1
ATOM 2278 O O . ASP A 1 307 ? 15.267 19.030 64.802 1.00 82.40 287 ASP A O 1
ATOM 2283 N N . PRO A 1 308 ? 13.173 19.646 64.221 1.00 87.50 288 PRO A N 1
ATOM 2284 C CA . PRO A 1 308 ? 12.994 20.712 65.215 1.00 85.56 288 PRO A CA 1
ATOM 2285 C C . PRO A 1 308 ? 13.205 20.264 66.663 1.00 87.19 288 PRO A C 1
ATOM 2286 O O . PRO A 1 308 ? 13.615 21.078 67.493 1.00 89.05 288 PRO A O 1
ATOM 2290 N N . ALA A 1 309 ? 12.929 18.997 66.962 1.00 84.88 289 ALA A N 1
ATOM 2291 C CA . ALA A 1 309 ? 13.078 18.490 68.323 1.00 79.42 289 ALA A CA 1
ATOM 2292 C C . ALA A 1 309 ? 14.537 18.198 68.638 1.00 76.81 289 ALA A C 1
ATOM 2293 O O . ALA A 1 309 ? 14.994 18.413 69.762 1.00 78.84 289 ALA A O 1
ATOM 2295 N N . SER A 1 310 ? 15.258 17.691 67.642 1.00 73.15 290 SER A N 1
ATOM 2296 C CA . SER A 1 310 ? 16.679 17.430 67.789 1.00 71.99 290 SER A CA 1
ATOM 2297 C C . SER A 1 310 ? 17.406 18.759 67.930 1.00 67.60 290 SER A C 1
ATOM 2298 O O . SER A 1 310 ? 18.289 18.909 68.778 1.00 66.44 290 SER A O 1
ATOM 2301 N N . VAL A 1 311 ? 17.028 19.718 67.086 1.00 65.26 291 VAL A N 1
ATOM 2302 C CA . VAL A 1 311 ? 17.588 21.061 67.136 1.00 65.29 291 VAL A CA 1
ATOM 2303 C C . VAL A 1 311 ? 17.414 21.656 68.533 1.00 65.14 291 VAL A C 1
ATOM 2304 O O . VAL A 1 311 ? 18.341 22.251 69.086 1.00 61.20 291 VAL A O 1
ATOM 2308 N N . ALA A 1 312 ? 16.232 21.461 69.111 1.00 65.17 292 ALA A N 1
ATOM 2309 C CA . ALA A 1 312 ? 15.936 21.970 70.448 1.00 62.84 292 ALA A CA 1
ATOM 2310 C C . ALA A 1 312 ? 16.854 21.378 71.527 1.00 68.43 292 ALA A C 1
ATOM 2311 O O . ALA A 1 312 ? 17.318 22.099 72.414 1.00 72.21 292 ALA A O 1
ATOM 2313 N N . LYS A 1 313 ? 17.110 20.073 71.452 1.00 65.36 293 LYS A N 1
ATOM 2314 C CA . LYS A 1 313 ? 18.012 19.416 72.394 1.00 70.54 293 LYS A CA 1
ATOM 2315 C C . LYS A 1 313 ? 19.444 19.944 72.267 1.00 65.86 293 LYS A C 1
ATOM 2316 O O . LYS A 1 313 ? 20.165 20.044 73.261 1.00 61.25 293 LYS A O 1
ATOM 2322 N N . VAL A 1 314 ? 19.855 20.269 71.043 1.00 66.63 294 VAL A N 1
ATOM 2323 C CA . VAL A 1 314 ? 21.166 20.875 70.820 1.00 59.89 294 VAL A CA 1
ATOM 2324 C C . VAL A 1 314 ? 21.199 22.248 71.487 1.00 55.52 294 VAL A C 1
ATOM 2325 O O . VAL A 1 314 ? 22.065 22.511 72.326 1.00 54.39 294 VAL A O 1
ATOM 2329 N N . LYS A 1 315 ? 20.243 23.105 71.126 1.00 52.79 295 LYS A N 1
ATOM 2330 C CA . LYS A 1 315 ? 20.117 24.433 71.729 1.00 56.86 295 LYS A CA 1
ATOM 2331 C C . LYS A 1 315 ? 19.990 24.360 73.249 1.00 61.53 295 LYS A C 1
ATOM 2332 O O . LYS A 1 315 ? 20.467 25.241 73.966 1.00 66.21 295 LYS A O 1
ATOM 2338 N N . GLU A 1 316 ? 19.348 23.308 73.739 1.00 61.03 296 GLU A N 1
ATOM 2339 C CA . GLU A 1 316 ? 19.235 23.120 75.176 1.00 70.59 296 GLU A CA 1
ATOM 2340 C C . GLU A 1 316 ? 20.615 22.902 75.807 1.00 68.88 296 GLU A C 1
ATOM 2341 O O . GLU A 1 316 ? 20.935 23.485 76.846 1.00 69.40 296 GLU A O 1
ATOM 2347 N N . VAL A 1 317 ? 21.433 22.075 75.161 1.00 63.65 297 VAL A N 1
ATOM 2348 C CA . VAL A 1 317 ? 22.790 21.821 75.631 1.00 62.81 297 VAL A CA 1
ATOM 2349 C C . VAL A 1 317 ? 23.605 23.113 75.633 1.00 64.83 297 VAL A C 1
ATOM 2350 O O . VAL A 1 317 ? 24.367 23.376 76.566 1.00 68.54 297 VAL A O 1
ATOM 2354 N N . TYR A 1 318 ? 23.428 23.921 74.590 1.00 58.40 298 TYR A N 1
ATOM 2355 C CA . TYR A 1 318 ? 24.113 25.205 74.477 1.00 53.28 298 TYR A CA 1
ATOM 2356 C C . TYR A 1 318 ? 23.724 26.135 75.632 1.00 55.17 298 TYR A C 1
ATOM 2357 O O . TYR A 1 318 ? 24.574 26.831 76.193 1.00 53.20 298 TYR A O 1
ATOM 2366 N N . HIS A 1 319 ? 22.434 26.152 75.966 1.00 56.80 299 HIS A N 1
ATOM 2367 C CA . HIS A 1 319 ? 21.927 26.925 77.099 1.00 66.62 299 HIS A CA 1
ATOM 2368 C C . HIS A 1 319 ? 22.495 26.425 78.423 1.00 65.18 299 HIS A C 1
ATOM 2369 O O . HIS A 1 319 ? 22.980 27.209 79.237 1.00 65.92 299 HIS A O 1
ATOM 2376 N N . THR A 1 320 ? 22.416 25.116 78.633 1.00 64.28 300 THR A N 1
ATOM 2377 C CA . THR A 1 320 ? 22.920 24.494 79.850 1.00 67.76 300 THR A CA 1
ATOM 2378 C C . THR A 1 320 ? 24.397 24.825 80.031 1.00 66.45 300 THR A C 1
ATOM 2379 O O . THR A 1 320 ? 24.841 25.152 81.131 1.00 65.56 300 THR A O 1
ATOM 2383 N N . LEU A 1 321 ? 25.147 24.757 78.933 1.00 63.93 301 LEU A N 1
ATOM 2384 C CA . LEU A 1 321 ? 26.569 25.072 78.951 1.00 59.34 301 LEU A CA 1
ATOM 2385 C C . LEU A 1 321 ? 26.840 26.576 78.987 1.00 59.45 301 LEU A C 1
ATOM 2386 O O . LEU A 1 321 ? 28.000 26.992 79.011 1.00 58.71 301 LEU A O 1
ATOM 2391 N N . ASN A 1 322 ? 25.772 27.376 78.990 1.00 59.66 302 ASN A N 1
ATOM 2392 C CA . ASN A 1 322 ? 25.884 28.834 79.034 1.00 61.83 302 ASN A CA 1
ATOM 2393 C C . ASN A 1 322 ? 26.759 29.416 77.917 1.00 61.30 302 ASN A C 1
ATOM 2394 O O . ASN A 1 322 ? 27.592 30.291 78.158 1.00 51.50 302 ASN A O 1
ATOM 2399 N N . LEU A 1 323 ? 26.567 28.934 76.694 1.00 48.62 303 LEU A N 1
ATOM 2400 C CA . LEU A 1 323 ? 27.394 29.389 75.575 1.00 51.98 303 LEU A CA 1
ATOM 2401 C C . LEU A 1 323 ? 27.295 30.894 75.300 1.00 46.54 303 LEU A C 1
ATOM 2402 O O . LEU A 1 323 ? 28.226 31.481 74.750 1.00 45.11 303 LEU A O 1
ATOM 2407 N N . GLN A 1 324 ? 26.183 31.518 75.687 1.00 47.69 304 GLN A N 1
ATOM 2408 C CA . GLN A 1 324 ? 26.052 32.963 75.511 1.00 53.48 304 GLN A CA 1
ATOM 2409 C C . GLN A 1 324 ? 27.114 33.696 76.319 1.00 55.25 304 GLN A C 1
ATOM 2410 O O . GLN A 1 324 ? 27.790 34.583 75.800 1.00 54.55 304 GLN A O 1
ATOM 2416 N N . ALA A 1 325 ? 27.262 33.317 77.586 1.00 56.26 305 ALA A N 1
ATOM 2417 C CA . ALA A 1 325 ? 28.268 33.929 78.446 1.00 53.06 305 ALA A CA 1
ATOM 2418 C C . ALA A 1 325 ? 29.673 33.632 77.938 1.00 51.29 305 ALA A C 1
ATOM 2419 O O . ALA A 1 325 ? 30.529 34.515 77.909 1.00 53.31 305 ALA A O 1
ATOM 2421 N N . VAL A 1 326 ? 29.907 32.385 77.536 1.00 58.79 306 VAL A N 1
ATOM 2422 C CA . VAL A 1 326 ? 31.186 32.004 76.950 1.00 51.80 306 VAL A CA 1
ATOM 2423 C C . VAL A 1 326 ? 31.510 32.907 75.756 1.00 50.30 306 VAL A C 1
ATOM 2424 O O . VAL A 1 326 ? 32.642 33.386 75.620 1.00 47.90 306 VAL A O 1
ATOM 2428 N N . PHE A 1 327 ? 30.518 33.151 74.900 1.00 48.33 307 PHE A N 1
ATOM 2429 C CA . PHE A 1 327 ? 30.733 34.028 73.748 1.00 50.83 307 PHE A CA 1
ATOM 2430 C C . PHE A 1 327 ? 30.984 35.483 74.154 1.00 43.70 307 PHE A C 1
ATOM 2431 O O . PHE A 1 327 ? 31.882 36.128 73.607 1.00 45.16 307 PHE A O 1
ATOM 2439 N N . GLU A 1 328 ? 30.170 36.002 75.072 1.00 46.04 308 GLU A N 1
ATOM 2440 C CA . GLU A 1 328 ? 30.360 37.364 75.575 1.00 57.50 308 GLU A CA 1
ATOM 2441 C C . GLU A 1 328 ? 31.759 37.512 76.154 1.00 56.64 308 GLU A C 1
ATOM 2442 O O . GLU A 1 328 ? 32.405 38.550 75.993 1.00 49.28 308 GLU A O 1
ATOM 2448 N N . ASP A 1 329 ? 32.215 36.455 76.819 1.00 53.46 309 ASP A N 1
ATOM 2449 C CA . ASP A 1 329 ? 33.570 36.386 77.331 1.00 59.22 309 ASP A CA 1
ATOM 2450 C C . ASP A 1 329 ? 34.579 36.473 76.190 1.00 58.09 309 ASP A C 1
ATOM 2451 O O . ASP A 1 329 ? 35.500 37.296 76.223 1.00 59.37 309 ASP A O 1
ATOM 2456 N N . TYR A 1 330 ? 34.405 35.617 75.186 1.00 50.05 310 TYR A N 1
ATOM 2457 C CA . TYR A 1 330 ? 35.295 35.614 74.033 1.00 48.50 310 TYR A CA 1
ATOM 2458 C C . TYR A 1 330 ? 35.347 36.989 73.373 1.00 48.82 310 TYR A C 1
ATOM 2459 O O . TYR A 1 330 ? 36.425 37.504 73.069 1.00 49.93 310 TYR A O 1
ATOM 2468 N N . GLU A 1 331 ? 34.178 37.583 73.161 1.00 44.31 311 GLU A N 1
ATOM 2469 C CA . GLU A 1 331 ? 34.095 38.875 72.493 1.00 47.57 311 GLU A CA 1
ATOM 2470 C C . GLU A 1 331 ? 34.802 39.973 73.295 1.00 49.65 311 GLU A C 1
ATOM 2471 O O . GLU A 1 331 ? 35.560 40.766 72.733 1.00 49.19 311 GLU A O 1
ATOM 2477 N N . ALA A 1 332 ? 34.556 40.011 74.600 1.00 47.45 312 ALA A N 1
ATOM 2478 C CA . ALA A 1 332 ? 35.226 40.980 75.464 1.00 52.01 312 ALA A CA 1
ATOM 2479 C C . ALA A 1 332 ? 36.744 40.805 75.417 1.00 56.90 312 ALA A C 1
ATOM 2480 O O . ALA A 1 332 ? 37.485 41.775 75.278 1.00 66.21 312 ALA A O 1
ATOM 2482 N N . THR A 1 333 ? 37.191 39.557 75.527 1.00 55.62 313 THR A N 1
ATOM 2483 C CA . THR A 1 333 ? 38.611 39.214 75.501 1.00 56.05 313 THR A CA 1
ATOM 2484 C C . THR A 1 333 ? 39.284 39.525 74.158 1.00 54.26 313 THR A C 1
ATOM 2485 O O . THR A 1 333 ? 40.440 39.963 74.113 1.00 51.24 313 THR A O 1
ATOM 2489 N N . SER A 1 334 ? 38.566 39.298 73.063 1.00 50.61 314 SER A N 1
ATOM 2490 C CA . SER A 1 334 ? 39.136 39.490 71.732 1.00 49.39 314 SER A CA 1
ATOM 2491 C C . SER A 1 334 ? 39.276 40.972 71.435 1.00 50.57 314 SER A C 1
ATOM 2492 O O . SER A 1 334 ? 40.265 41.411 70.849 1.00 52.46 314 SER A O 1
ATOM 2495 N N . TYR A 1 335 ? 38.263 41.731 71.829 1.00 50.19 315 TYR A N 1
ATOM 2496 C CA . TYR A 1 335 ? 38.249 43.166 71.607 1.00 52.35 315 TYR A CA 1
ATOM 2497 C C . TYR A 1 335 ? 39.455 43.859 72.254 1.00 51.20 315 TYR A C 1
ATOM 2498 O O . TYR A 1 335 ? 40.124 44.674 71.611 1.00 48.67 315 TYR A O 1
ATOM 2507 N N . LYS A 1 336 ? 39.740 43.522 73.509 1.00 51.69 316 LYS A N 1
ATOM 2508 C CA . LYS A 1 336 ? 40.845 44.154 74.231 1.00 61.13 316 LYS A CA 1
ATOM 2509 C C . LYS A 1 336 ? 42.201 43.862 73.589 1.00 62.85 316 LYS A C 1
ATOM 2510 O O . LYS A 1 336 ? 43.067 44.738 73.520 1.00 66.32 316 LYS A O 1
ATOM 2516 N N . LYS A 1 337 ? 42.382 42.627 73.133 1.00 61.55 317 LYS A N 1
ATOM 2517 C CA . LYS A 1 337 ? 43.594 42.243 72.420 1.00 63.16 317 LYS A CA 1
ATOM 2518 C C . LYS A 1 337 ? 43.759 43.063 71.149 1.00 54.37 317 LYS A C 1
ATOM 2519 O O . LYS A 1 337 ? 44.833 43.604 70.878 1.00 58.02 317 LYS A O 1
ATOM 2525 N N . LEU A 1 338 ? 42.689 43.142 70.367 1.00 48.64 318 LEU A N 1
ATOM 2526 C CA . LEU A 1 338 ? 42.731 43.865 69.098 1.00 53.45 318 LEU A CA 1
ATOM 2527 C C . LEU A 1 338 ? 43.059 45.339 69.350 1.00 57.80 318 LEU A C 1
ATOM 2528 O O . LEU A 1 338 ? 43.978 45.889 68.735 1.00 59.31 318 LEU A O 1
ATOM 2533 N N . ILE A 1 339 ? 42.330 45.955 70.279 1.00 56.88 319 ILE A N 1
ATOM 2534 C CA . ILE A 1 339 ? 42.595 47.336 70.685 1.00 60.26 319 ILE A CA 1
ATOM 2535 C C . ILE A 1 339 ? 44.043 47.519 71.146 1.00 62.87 319 ILE A C 1
ATOM 2536 O O . ILE A 1 339 ? 44.710 48.485 70.766 1.00 66.52 319 ILE A O 1
ATOM 2541 N N . THR A 1 340 ? 44.530 46.584 71.953 1.00 61.08 320 THR A N 1
ATOM 2542 C CA . THR A 1 340 ? 45.906 46.644 72.432 1.00 63.77 320 THR A CA 1
ATOM 2543 C C . THR A 1 340 ? 46.888 46.581 71.263 1.00 65.22 320 THR A C 1
ATOM 2544 O O . THR A 1 340 ? 47.808 47.393 71.171 1.00 65.04 320 THR A O 1
ATOM 2548 N N . SER A 1 341 ? 46.681 45.624 70.362 1.00 65.82 321 SER A N 1
ATOM 2549 C CA . SER A 1 341 ? 47.564 45.476 69.211 1.00 60.13 321 SER A CA 1
ATOM 2550 C C . SER A 1 341 ? 47.521 46.706 68.307 1.00 56.41 321 SER A C 1
ATOM 2551 O O . SER A 1 341 ? 48.553 47.146 67.806 1.00 65.53 321 SER A O 1
ATOM 2554 N N . ILE A 1 342 ? 46.330 47.263 68.110 1.00 53.70 322 ILE A N 1
ATOM 2555 C CA . ILE A 1 342 ? 46.172 48.431 67.246 1.00 59.74 322 ILE A CA 1
ATOM 2556 C C . ILE A 1 342 ? 46.906 49.653 67.809 1.00 62.29 322 ILE A C 1
ATOM 2557 O O . ILE A 1 342 ? 47.651 50.321 67.091 1.00 53.07 322 ILE A O 1
ATOM 2562 N N . GLU A 1 343 ? 46.698 49.935 69.093 1.00 68.11 323 GLU A N 1
ATOM 2563 C CA . GLU A 1 343 ? 47.346 51.074 69.749 1.00 75.68 323 GLU A CA 1
ATOM 2564 C C . GLU A 1 343 ? 48.874 50.984 69.750 1.00 77.64 323 GLU A C 1
ATOM 2565 O O . GLU A 1 343 ? 49.562 52.005 69.753 1.00 81.90 323 GLU A O 1
ATOM 2571 N N . ASN A 1 344 ? 49.399 49.763 69.747 1.00 76.16 324 ASN A N 1
ATOM 2572 C CA . ASN A 1 344 ? 50.843 49.547 69.730 1.00 78.98 324 ASN A CA 1
ATOM 2573 C C . ASN A 1 344 ? 51.501 49.771 68.366 1.00 74.93 324 ASN A C 1
ATOM 2574 O O . ASN A 1 344 ? 52.706 49.573 68.220 1.00 73.65 324 ASN A O 1
ATOM 2579 N N . HIS A 1 345 ? 50.717 50.185 67.374 1.00 74.70 325 HIS A N 1
ATOM 2580 C CA . HIS A 1 345 ? 51.242 50.367 66.020 1.00 73.40 325 HIS A CA 1
ATOM 2581 C C . HIS A 1 345 ? 51.771 51.783 65.797 1.00 73.03 325 HIS A C 1
ATOM 2582 O O . HIS A 1 345 ? 51.084 52.759 66.095 1.00 76.88 325 HIS A O 1
ATOM 2589 N N . PRO A 1 346 ? 52.994 51.893 65.252 1.00 73.57 326 PRO A N 1
ATOM 2590 C CA . PRO A 1 346 ? 53.718 53.164 65.100 1.00 75.50 326 PRO A CA 1
ATOM 2591 C C . PRO A 1 346 ? 53.000 54.166 64.202 1.00 74.76 326 PRO A C 1
ATOM 2592 O O . PRO A 1 346 ? 53.187 55.371 64.375 1.00 76.69 326 PRO A O 1
ATOM 2596 N N . SER A 1 347 ? 52.206 53.678 63.253 1.00 69.78 327 SER A N 1
ATOM 2597 C CA . SER A 1 347 ? 51.470 54.565 62.356 1.00 70.48 327 SER A CA 1
ATOM 2598 C C . SER A 1 347 ? 50.084 54.915 62.897 1.00 70.94 327 SER A C 1
ATOM 2599 O O . SER A 1 347 ? 49.293 54.031 63.234 1.00 71.38 327 SER A O 1
ATOM 2602 N N . LYS A 1 348 ? 49.798 56.210 62.975 1.00 71.90 328 LYS A N 1
ATOM 2603 C CA . LYS A 1 348 ? 48.482 56.692 63.391 1.00 74.20 328 LYS A CA 1
ATOM 2604 C C . LYS A 1 348 ? 47.473 56.516 62.261 1.00 63.38 328 LYS A C 1
ATOM 2605 O O . LYS A 1 348 ? 46.281 56.324 62.499 1.00 61.14 328 LYS A O 1
ATOM 2611 N N . ALA A 1 349 ? 47.962 56.596 61.029 1.00 62.63 329 ALA A N 1
ATOM 2612 C CA . ALA A 1 349 ? 47.123 56.390 59.861 1.00 61.86 329 ALA A CA 1
ATOM 2613 C C . ALA A 1 349 ? 46.569 54.972 59.888 1.00 59.00 329 ALA A C 1
ATOM 2614 O O . ALA A 1 349 ? 45.365 54.762 59.736 1.00 63.30 329 ALA A O 1
ATOM 2616 N N . VAL A 1 350 ? 47.465 54.008 60.093 1.00 52.92 330 VAL A N 1
ATOM 2617 C CA . VAL A 1 350 ? 47.102 52.599 60.173 1.00 53.96 330 VAL A CA 1
ATOM 2618 C C . VAL A 1 350 ? 46.097 52.356 61.298 1.00 53.00 330 VAL A C 1
ATOM 2619 O O . VAL A 1 350 ? 45.106 51.651 61.108 1.00 51.62 330 VAL A O 1
ATOM 2623 N N . GLN A 1 351 ? 46.343 52.957 62.460 1.00 56.94 331 GLN A N 1
ATOM 2624 C CA . GLN A 1 351 ? 45.441 52.799 63.598 1.00 54.85 331 GLN A CA 1
ATOM 2625 C C . GLN A 1 351 ? 44.025 53.208 63.224 1.00 50.39 331 GLN A C 1
ATOM 2626 O O . GLN A 1 351 ? 43.067 52.534 63.581 1.00 54.51 331 GLN A O 1
ATOM 2632 N N . ALA A 1 352 ? 43.902 54.312 62.496 1.00 49.57 332 ALA A N 1
ATOM 2633 C CA . ALA A 1 352 ? 42.587 54.802 62.101 1.00 51.46 332 ALA A CA 1
ATOM 2634 C C . ALA A 1 352 ? 41.922 53.838 61.121 1.00 45.31 332 ALA A C 1
ATOM 2635 O O . ALA A 1 352 ? 40.708 53.644 61.164 1.00 49.31 332 ALA A O 1
ATOM 2637 N N . VAL A 1 353 ? 42.714 53.230 60.242 1.00 48.86 333 VAL A N 1
ATOM 2638 C CA . VAL A 1 353 ? 42.186 52.196 59.357 1.00 41.16 333 VAL A CA 1
ATOM 2639 C C . VAL A 1 353 ? 41.677 51.006 60.172 1.00 44.07 333 VAL A C 1
ATOM 2640 O O . VAL A 1 353 ? 40.542 50.547 59.996 1.00 46.87 333 VAL A O 1
ATOM 2644 N N . LEU A 1 354 ? 42.526 50.504 61.063 1.00 43.87 334 LEU A N 1
ATOM 2645 C CA . LEU A 1 354 ? 42.204 49.306 61.828 1.00 44.17 334 LEU A CA 1
ATOM 2646 C C . LEU A 1 354 ? 41.018 49.538 62.759 1.00 46.32 334 LEU A C 1
ATOM 2647 O O . LEU A 1 354 ? 40.078 48.741 62.779 1.00 46.30 334 LEU A O 1
ATOM 2652 N N . LYS A 1 355 ? 41.055 50.638 63.510 1.00 49.25 335 LYS A N 1
ATOM 2653 C CA . LYS A 1 355 ? 39.970 50.978 64.430 1.00 52.52 335 LYS A CA 1
ATOM 2654 C C . LYS A 1 355 ? 38.638 51.152 63.708 1.00 50.82 335 LYS A C 1
ATOM 2655 O O . LYS A 1 355 ? 37.578 50.893 64.277 1.00 51.72 335 LYS A O 1
ATOM 2661 N N . SER A 1 356 ? 38.692 51.590 62.455 1.00 42.01 336 SER A N 1
ATOM 2662 C CA . SER A 1 356 ? 37.484 51.702 61.647 1.00 56.47 336 SER A CA 1
ATOM 2663 C C . SER A 1 356 ? 36.898 50.319 61.339 1.00 53.63 336 SER A C 1
ATOM 2664 O O . SER A 1 356 ? 35.681 50.119 61.420 1.00 51.40 336 SER A O 1
ATOM 2667 N N . PHE A 1 357 ? 37.766 49.367 61.001 1.00 48.52 337 PHE A N 1
ATOM 2668 C CA . PHE A 1 357 ? 37.346 47.982 60.795 1.00 45.01 337 PHE A CA 1
ATOM 2669 C C . PHE A 1 357 ? 36.774 47.377 62.080 1.00 45.38 337 PHE A C 1
ATOM 2670 O O . PHE A 1 357 ? 35.680 46.811 62.077 1.00 48.85 337 PHE A O 1
ATOM 2678 N N . LEU A 1 358 ? 37.519 47.501 63.174 1.00 41.86 338 LEU A N 1
ATOM 2679 C CA . LEU A 1 358 ? 37.084 46.977 64.466 1.00 45.28 338 LEU A CA 1
ATOM 2680 C C . LEU A 1 358 ? 35.749 47.597 64.889 1.00 49.64 338 LEU A C 1
ATOM 2681 O O . LEU A 1 358 ? 34.891 46.923 65.473 1.00 47.27 338 LEU A O 1
ATOM 2686 N N . GLY A 1 359 ? 35.578 48.880 64.581 1.00 52.21 339 GLY A N 1
ATOM 2687 C CA . GLY A 1 359 ? 34.355 49.589 64.918 1.00 51.74 339 GLY A CA 1
ATOM 2688 C C . GLY A 1 359 ? 33.134 49.137 64.135 1.00 52.28 339 GLY A C 1
ATOM 2689 O O . GLY A 1 359 ? 32.018 49.205 64.643 1.00 57.85 339 GLY A O 1
ATOM 2690 N N . LYS A 1 360 ? 33.330 48.673 62.905 1.00 53.61 340 LYS A N 1
ATOM 2691 C CA . LYS A 1 360 ? 32.190 48.282 62.082 1.00 62.39 340 LYS A CA 1
ATOM 2692 C C . LYS A 1 360 ? 31.660 46.885 62.409 1.00 67.11 340 LYS A C 1
ATOM 2693 O O . LYS A 1 360 ? 30.626 46.485 61.878 1.00 72.68 340 LYS A O 1
ATOM 2699 N N . ILE A 1 361 ? 32.349 46.149 63.283 1.00 65.07 341 ILE A N 1
ATOM 2700 C CA . ILE A 1 361 ? 31.938 44.772 63.582 1.00 56.02 341 ILE A CA 1
ATOM 2701 C C . ILE A 1 361 ? 31.724 44.485 65.068 1.00 54.63 341 ILE A C 1
ATOM 2702 O O . ILE A 1 361 ? 31.060 43.513 65.426 1.00 57.07 341 ILE A O 1
ATOM 2707 N N . TYR A 1 362 ? 32.302 45.316 65.929 1.00 50.81 342 TYR A N 1
ATOM 2708 C CA . TYR A 1 362 ? 32.270 45.071 67.366 1.00 48.07 342 TYR A CA 1
ATOM 2709 C C . TYR A 1 362 ? 30.833 45.109 67.887 1.00 49.28 342 TYR A C 1
ATOM 2710 O O . TYR A 1 362 ? 30.090 46.038 67.586 1.00 47.45 342 TYR A O 1
ATOM 2719 N N . LYS A 1 363 ? 30.440 44.076 68.631 1.00 55.95 343 LYS A N 1
ATOM 2720 C CA . LYS A 1 363 ? 29.092 43.970 69.203 1.00 66.06 343 LYS A CA 1
ATOM 2721 C C . LYS A 1 363 ? 27.946 44.160 68.200 1.00 76.52 343 LYS A C 1
ATOM 2722 O O . LYS A 1 363 ? 26.835 44.536 68.584 1.00 72.46 343 LYS A O 1
ATOM 2728 N N . ARG A 1 364 ? 28.217 43.906 66.921 1.00 48.81 344 ARG A N 1
ATOM 2729 C CA . ARG A 1 364 ? 27.182 43.990 65.896 1.00 49.78 344 ARG A CA 1
ATOM 2730 C C . ARG A 1 364 ? 26.079 42.977 66.204 1.00 54.65 344 ARG A C 1
ATOM 2731 O O . ARG A 1 364 ? 26.334 41.927 66.809 1.00 49.16 344 ARG A O 1
ATOM 2739 N N . GLN A 1 365 ? 24.849 43.297 65.814 1.00 59.98 345 GLN A N 1
ATOM 2740 C CA . GLN A 1 365 ? 23.745 42.370 66.038 1.00 58.43 345 GLN A CA 1
ATOM 2741 C C . GLN A 1 365 ? 23.317 41.648 64.766 1.00 50.61 345 GLN A C 1
ATOM 2742 O O . GLN A 1 365 ? 22.350 40.895 64.781 1.00 53.48 345 GLN A O 1
ATOM 2748 N N . LYS A 1 366 ? 24.054 41.858 63.678 1.00 55.28 346 LYS A N 1
ATOM 2749 C CA . LYS A 1 366 ? 23.795 41.141 62.428 1.00 56.88 346 LYS A CA 1
ATOM 2750 C C . LYS A 1 366 ? 25.034 41.136 61.534 1.00 52.46 346 LYS A C 1
ATOM 2751 O O . LYS A 1 366 ? 25.109 40.388 60.557 1.00 53.25 346 LYS A O 1
ATOM 2758 N N . LEU B 1 29 ? 64.746 13.616 27.541 1.00 73.67 9 LEU B N 1
ATOM 2759 C CA . LEU B 1 29 ? 64.381 14.587 28.567 1.00 65.94 9 LEU B CA 1
ATOM 2760 C C . LEU B 1 29 ? 63.065 14.209 29.237 1.00 57.05 9 LEU B C 1
ATOM 2761 O O . LEU B 1 29 ? 62.654 14.831 30.223 1.00 57.06 9 LEU B O 1
ATOM 2766 N N . ASN B 1 30 ? 62.422 13.177 28.701 1.00 78.81 10 ASN B N 1
ATOM 2767 C CA . ASN B 1 30 ? 61.156 12.681 29.223 1.00 72.98 10 ASN B CA 1
ATOM 2768 C C . ASN B 1 30 ? 61.212 12.304 30.704 1.00 63.53 10 ASN B C 1
ATOM 2769 O O . ASN B 1 30 ? 60.265 12.546 31.452 1.00 61.48 10 ASN B O 1
ATOM 2774 N N . SER B 1 31 ? 62.325 11.718 31.127 1.00 54.81 11 SER B N 1
ATOM 2775 C CA . SER B 1 31 ? 62.455 11.264 32.501 1.00 50.36 11 SER B CA 1
ATOM 2776 C C . SER B 1 31 ? 62.684 12.448 33.437 1.00 41.68 11 SER B C 1
ATOM 2777 O O . SER B 1 31 ? 62.211 12.456 34.577 1.00 41.98 11 SER B O 1
ATOM 2780 N N . GLN B 1 32 ? 63.400 13.457 32.949 1.00 39.10 12 GLN B N 1
ATOM 2781 C CA . GLN B 1 32 ? 63.597 14.675 33.727 1.00 43.54 12 GLN B CA 1
ATOM 2782 C C . GLN B 1 32 ? 62.276 15.421 33.868 1.00 38.71 12 GLN B C 1
ATOM 2783 O O . GLN B 1 32 ? 61.974 15.963 34.930 1.00 38.15 12 GLN B O 1
ATOM 2789 N N . PHE B 1 33 ? 61.487 15.429 32.797 1.00 33.79 13 PHE B N 1
ATOM 2790 C CA . PHE B 1 33 ? 60.174 16.070 32.814 1.00 33.26 13 PHE B CA 1
ATOM 2791 C C . PHE B 1 33 ? 59.308 15.526 33.950 1.00 33.32 13 PHE B C 1
ATOM 2792 O O . PHE B 1 33 ? 58.676 16.293 34.678 1.00 35.73 13 PHE B O 1
ATOM 2800 N N . MET B 1 34 ? 59.284 14.207 34.115 1.00 38.46 14 MET B N 1
ATOM 2801 C CA . MET B 1 34 ? 58.475 13.610 35.178 1.00 35.87 14 MET B CA 1
ATOM 2802 C C . MET B 1 34 ? 59.071 13.874 36.553 1.00 35.85 14 MET B C 1
ATOM 2803 O O . MET B 1 34 ? 58.343 13.974 37.538 1.00 41.96 14 MET B O 1
ATOM 2808 N N . GLN B 1 35 ? 60.393 13.979 36.633 1.00 32.19 15 GLN B N 1
ATOM 2809 C CA . GLN B 1 35 ? 61.010 14.307 37.915 1.00 37.44 15 GLN B CA 1
ATOM 2810 C C . GLN B 1 35 ? 60.590 15.709 38.347 1.00 39.27 15 GLN B C 1
ATOM 2811 O O . GLN B 1 35 ? 60.311 15.946 39.526 1.00 37.98 15 GLN B O 1
ATOM 2817 N N . VAL B 1 36 ? 60.504 16.629 37.387 1.00 27.09 16 VAL B N 1
ATOM 2818 C CA . VAL B 1 36 ? 60.085 17.991 37.705 1.00 28.20 16 VAL B CA 1
ATOM 2819 C C . VAL B 1 36 ? 58.675 18.007 38.306 1.00 29.45 16 VAL B C 1
ATOM 2820 O O . VAL B 1 36 ? 58.408 18.738 39.262 1.00 28.68 16 VAL B O 1
ATOM 2824 N N . TYR B 1 37 ? 57.789 17.176 37.766 1.00 25.11 17 TYR B N 1
ATOM 2825 C CA . TYR B 1 37 ? 56.441 17.040 38.298 1.00 26.88 17 TYR B CA 1
ATOM 2826 C C . TYR B 1 37 ? 56.481 16.662 39.779 1.00 25.84 17 TYR B C 1
ATOM 2827 O O . TYR B 1 37 ? 55.755 17.236 40.583 1.00 27.10 17 TYR B O 1
ATOM 2836 N N . GLU B 1 38 ? 57.337 15.706 40.128 1.00 25.08 18 GLU B N 1
ATOM 2837 C CA . GLU B 1 38 ? 57.468 15.276 41.517 1.00 32.31 18 GLU B CA 1
ATOM 2838 C C . GLU B 1 38 ? 57.929 16.417 42.421 1.00 33.52 18 GLU B C 1
ATOM 2839 O O . GLU B 1 38 ? 57.385 16.608 43.513 1.00 29.10 18 GLU B O 1
ATOM 2845 N N . THR B 1 39 ? 58.930 17.167 41.967 1.00 29.96 19 THR B N 1
ATOM 2846 C CA . THR B 1 39 ? 59.436 18.311 42.724 1.00 27.57 19 THR B CA 1
ATOM 2847 C C . THR B 1 39 ? 58.352 19.364 42.922 1.00 26.91 19 THR B C 1
ATOM 2848 O O . THR B 1 39 ? 58.115 19.825 44.044 1.00 29.24 19 THR B O 1
ATOM 2852 N N . LEU B 1 40 ? 57.678 19.730 41.834 1.00 25.58 20 LEU B N 1
ATOM 2853 C CA . LEU B 1 40 ? 56.646 20.750 41.906 1.00 25.31 20 LEU B CA 1
ATOM 2854 C C . LEU B 1 40 ? 55.510 20.332 42.847 1.00 24.99 20 LEU B C 1
ATOM 2855 O O . LEU B 1 40 ? 55.081 21.127 43.689 1.00 24.90 20 LEU B O 1
ATOM 2860 N N . LYS B 1 41 ? 55.034 19.094 42.722 1.00 24.91 21 LYS B N 1
ATOM 2861 C CA . LYS B 1 41 ? 53.924 18.631 43.562 1.00 25.86 21 LYS B CA 1
ATOM 2862 C C . LYS B 1 41 ? 54.344 18.641 45.041 1.00 30.42 21 LYS B C 1
ATOM 2863 O O . LYS B 1 41 ? 53.563 19.016 45.912 1.00 22.85 21 LYS B O 1
ATOM 2869 N N . SER B 1 42 ? 55.582 18.243 45.314 1.00 22.49 22 SER B N 1
ATOM 2870 C CA . SER B 1 42 ? 56.102 18.268 46.686 1.00 31.95 22 SER B CA 1
ATOM 2871 C C . SER B 1 42 ? 56.123 19.698 47.270 1.00 32.23 22 SER B C 1
ATOM 2872 O O . SER B 1 42 ? 55.739 19.909 48.433 1.00 29.74 22 SER B O 1
ATOM 2875 N N . GLU B 1 43 ? 56.560 20.669 46.469 1.00 26.77 23 GLU B N 1
ATOM 2876 C CA . GLU B 1 43 ? 56.571 22.060 46.911 1.00 30.65 23 GLU B CA 1
ATOM 2877 C C . GLU B 1 43 ? 55.163 22.547 47.203 1.00 27.62 23 GLU B C 1
ATOM 2878 O O . GLU B 1 43 ? 54.942 23.258 48.183 1.00 24.57 23 GLU B O 1
ATOM 2884 N N . LEU B 1 44 ? 54.219 22.171 46.345 1.00 21.38 24 LEU B N 1
ATOM 2885 C CA . LEU B 1 44 ? 52.841 22.641 46.467 1.00 19.51 24 LEU B CA 1
ATOM 2886 C C . LEU B 1 44 ? 52.182 22.132 47.747 1.00 27.15 24 LEU B C 1
ATOM 2887 O O . LEU B 1 44 ? 51.409 22.852 48.372 1.00 24.84 24 LEU B O 1
ATOM 2892 N N . ILE B 1 45 ? 52.487 20.900 48.153 1.00 22.75 25 ILE B N 1
ATOM 2893 C CA . ILE B 1 45 ? 51.865 20.368 49.371 1.00 28.15 25 ILE B CA 1
ATOM 2894 C C . ILE B 1 45 ? 52.655 20.712 50.640 1.00 31.43 25 ILE B C 1
ATOM 2895 O O . ILE B 1 45 ? 52.317 20.251 51.731 1.00 28.46 25 ILE B O 1
ATOM 2900 N N . HIS B 1 46 ? 53.708 21.518 50.500 1.00 32.08 26 HIS B N 1
ATOM 2901 C CA . HIS B 1 46 ? 54.392 22.073 51.66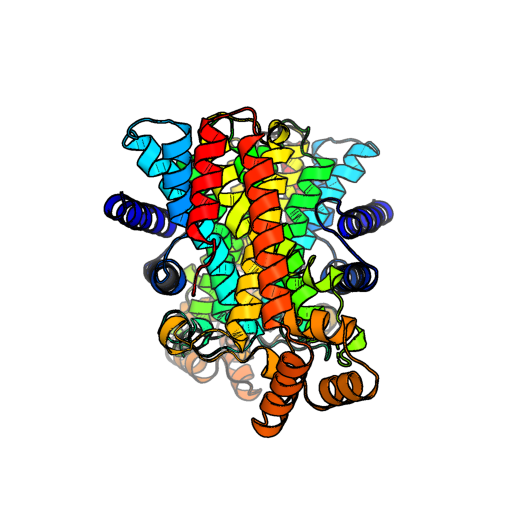8 1.00 26.91 26 HIS B CA 1
ATOM 2902 C C . HIS B 1 46 ? 54.437 23.594 51.586 1.00 23.68 26 HIS B C 1
ATOM 2903 O O . HIS B 1 46 ? 55.314 24.229 52.157 1.00 26.18 26 HIS B O 1
ATOM 2910 N N . ASP B 1 47 ? 53.480 24.159 50.869 1.00 25.18 27 ASP B N 1
ATOM 2911 C CA . ASP B 1 47 ? 53.402 25.594 50.635 1.00 22.33 27 ASP B CA 1
ATOM 2912 C C . ASP B 1 47 ? 53.227 26.357 51.955 1.00 26.68 27 ASP B C 1
ATOM 2913 O O . ASP B 1 47 ? 52.252 26.145 52.662 1.00 26.71 27 ASP B O 1
ATOM 2918 N N . PRO B 1 48 ? 54.161 27.267 52.280 1.00 28.43 28 PRO B N 1
ATOM 2919 C CA . PRO B 1 48 ? 54.052 28.019 53.537 1.00 25.65 28 PRO B CA 1
ATOM 2920 C C . PRO B 1 48 ? 52.879 29.003 53.551 1.00 30.10 28 PRO B C 1
ATOM 2921 O O . PRO B 1 48 ? 52.539 29.511 54.616 1.00 31.25 28 PRO B O 1
ATOM 2925 N N . LEU B 1 49 ? 52.274 29.261 52.392 1.00 27.30 29 LEU B N 1
ATOM 2926 C CA . LEU B 1 49 ? 51.089 30.109 52.330 1.00 28.89 29 LEU B CA 1
ATOM 2927 C C . LEU B 1 49 ? 49.831 29.453 52.923 1.00 30.38 29 LEU B C 1
ATOM 2928 O O . LEU B 1 49 ? 48.862 30.150 53.235 1.00 31.40 29 LEU B O 1
ATOM 2933 N N . PHE B 1 50 ? 49.833 28.130 53.074 1.00 27.83 30 PHE B N 1
ATOM 2934 C CA . PHE B 1 50 ? 48.678 27.451 53.663 1.00 27.79 30 PHE B CA 1
ATOM 2935 C C . PHE B 1 50 ? 49.094 26.544 54.804 1.00 32.08 30 PHE B C 1
ATOM 2936 O O . PHE B 1 50 ? 50.176 25.959 54.774 1.00 37.65 30 PHE B O 1
ATOM 2944 N N . GLU B 1 51 ? 48.219 26.404 55.795 1.00 31.19 31 GLU B N 1
ATOM 2945 C CA . GLU B 1 51 ? 48.517 25.598 56.969 1.00 29.83 31 GLU B CA 1
ATOM 2946 C C . GLU B 1 51 ? 48.000 24.181 56.756 1.00 32.94 31 GLU B C 1
ATOM 2947 O O . GLU B 1 51 ? 46.883 23.839 57.161 1.00 32.00 31 GLU B O 1
ATOM 2953 N N . PHE B 1 52 ? 4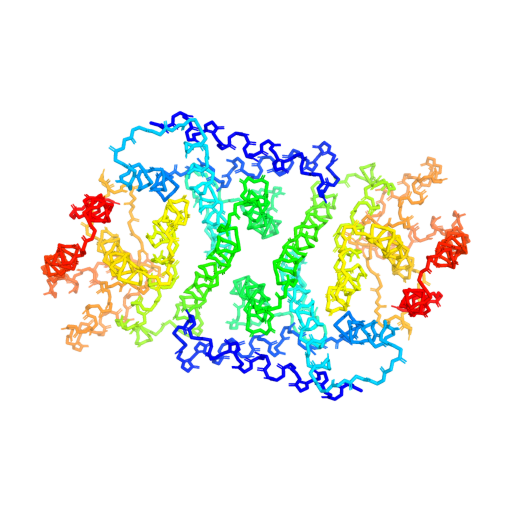8.814 23.377 56.081 1.00 30.19 32 PHE B N 1
ATOM 2954 C CA . PHE B 1 52 ? 48.464 22.003 55.763 1.00 28.19 32 PHE B CA 1
ATOM 2955 C C . PHE B 1 52 ? 48.486 21.185 57.047 1.00 34.64 32 PHE B C 1
ATOM 2956 O O . PHE B 1 52 ? 49.227 21.505 57.975 1.00 36.74 32 PHE B O 1
ATOM 2964 N N . ASP B 1 53 ? 47.661 20.144 57.109 1.00 31.49 33 ASP B N 1
ATOM 2965 C CA . ASP B 1 53 ? 47.851 19.081 58.099 1.00 33.15 33 ASP B CA 1
ATOM 2966 C C . ASP B 1 53 ? 47.868 17.765 57.312 1.00 31.15 33 ASP B C 1
ATOM 2967 O O . ASP B 1 53 ? 47.826 17.797 56.072 1.00 33.18 33 ASP B O 1
ATOM 2972 N N . ASP B 1 54 ? 47.923 16.621 57.993 1.00 29.68 34 ASP B N 1
ATOM 2973 C CA . ASP B 1 54 ? 48.005 15.333 57.287 1.00 29.07 34 ASP B CA 1
ATOM 2974 C C . ASP B 1 54 ? 46.819 15.088 56.351 1.00 35.92 34 ASP B C 1
ATOM 2975 O O . ASP B 1 54 ? 46.993 14.556 55.256 1.00 34.80 34 ASP B O 1
ATOM 2980 N N . ASP B 1 55 ? 45.616 15.463 56.783 1.00 35.37 35 ASP B N 1
ATOM 2981 C CA . ASP B 1 55 ? 44.426 15.185 55.989 1.00 31.80 35 ASP B CA 1
ATOM 2982 C C . ASP B 1 55 ? 44.371 16.018 54.711 1.00 32.99 35 ASP B C 1
ATOM 2983 O O . ASP B 1 55 ? 44.052 15.503 53.639 1.00 28.88 35 ASP B O 1
ATOM 2988 N N . SER B 1 56 ? 44.663 17.306 54.831 1.00 24.06 36 SER B N 1
ATOM 2989 C CA . SER B 1 56 ? 44.574 18.206 53.684 1.00 28.57 36 SER B CA 1
ATOM 2990 C C . SER B 1 56 ? 45.753 18.010 52.737 1.00 29.51 36 SER B C 1
ATOM 2991 O O . SER B 1 56 ? 45.635 18.217 51.531 1.00 28.06 36 SER B O 1
ATOM 2994 N N . ARG B 1 57 ? 46.891 17.606 53.285 1.00 28.34 37 ARG B N 1
ATOM 2995 C CA . ARG B 1 57 ? 48.036 17.299 52.447 1.00 31.00 37 ARG B CA 1
ATOM 2996 C C . ARG B 1 57 ? 47.747 16.033 51.637 1.00 31.26 37 ARG B C 1
ATOM 2997 O O . ARG B 1 57 ? 47.978 15.997 50.432 1.00 27.57 37 ARG B O 1
ATOM 3005 N N . GLN B 1 58 ? 47.210 15.006 52.287 1.00 25.46 38 GLN B N 1
ATOM 3006 C CA . GLN B 1 58 ? 46.811 13.818 51.544 1.00 27.35 38 GLN B CA 1
ATOM 3007 C C . GLN B 1 58 ? 45.720 14.120 50.511 1.00 27.02 38 GLN B C 1
ATOM 3008 O O . GLN B 1 58 ? 45.750 13.576 49.411 1.00 25.40 38 GLN B O 1
ATOM 3014 N N . TRP B 1 59 ? 44.762 14.984 50.849 1.00 22.56 39 TRP B N 1
ATOM 3015 C CA . TRP B 1 59 ? 43.708 15.294 49.903 1.00 26.28 39 TRP B CA 1
ATOM 3016 C C . TRP B 1 59 ? 44.298 15.920 48.637 1.00 27.45 39 TRP B C 1
ATOM 3017 O O . TRP B 1 59 ? 43.976 15.528 47.514 1.00 25.81 39 TRP B O 1
ATOM 3028 N N . VAL B 1 60 ? 45.162 16.907 48.823 1.00 24.33 40 VAL B N 1
ATOM 3029 C CA . VAL B 1 60 ? 45.660 17.667 47.686 1.00 25.27 40 VAL B CA 1
ATOM 3030 C C . VAL B 1 60 ? 46.637 16.832 46.851 1.00 27.18 40 VAL B C 1
ATOM 3031 O O . VAL B 1 60 ? 46.583 16.845 45.619 1.00 28.33 40 VAL B O 1
ATOM 3035 N N . GLU B 1 61 ? 47.511 16.090 47.524 1.00 20.47 41 GLU B N 1
ATOM 3036 C CA . GLU B 1 61 ? 48.455 15.235 46.829 1.00 29.29 41 GLU B CA 1
ATOM 3037 C C . GLU B 1 61 ? 47.733 14.206 45.958 1.00 30.75 41 GLU B C 1
ATOM 3038 O O . GLU B 1 61 ? 48.077 14.034 44.787 1.00 25.28 41 GLU B O 1
ATOM 3044 N N . ARG B 1 62 ? 46.747 13.515 46.525 1.00 22.06 42 ARG B N 1
ATOM 3045 C CA . ARG B 1 62 ? 45.982 12.544 45.736 1.00 26.76 42 ARG B CA 1
ATOM 3046 C C . ARG B 1 62 ? 45.217 13.212 44.601 1.00 24.87 42 ARG B C 1
ATOM 3047 O O . ARG B 1 62 ? 45.083 12.653 43.513 1.00 24.02 42 ARG B O 1
ATOM 3055 N N . MET B 1 63 ? 44.709 14.408 44.857 1.00 24.43 43 MET B N 1
ATOM 3056 C CA . MET B 1 63 ? 43.918 15.097 43.855 1.00 23.03 43 MET B CA 1
ATOM 3057 C C . MET B 1 63 ? 44.811 15.507 42.677 1.00 24.24 43 MET B C 1
ATOM 3058 O O . MET B 1 63 ? 44.424 15.363 41.511 1.00 23.78 43 MET B O 1
ATOM 3063 N N . ILE B 1 64 ? 46.006 16.008 42.983 1.00 21.57 44 ILE B N 1
ATOM 3064 C CA . ILE B 1 64 ? 46.989 16.336 41.940 1.00 22.75 44 ILE B CA 1
ATOM 3065 C C . ILE B 1 64 ? 47.365 15.110 41.093 1.00 25.30 44 ILE B C 1
ATOM 3066 O O . ILE B 1 64 ? 47.256 15.147 39.853 1.00 20.06 44 ILE B O 1
ATOM 3071 N N . ASP B 1 65 ? 47.797 14.028 41.742 1.00 25.73 45 ASP B N 1
ATOM 3072 C CA . ASP B 1 65 ? 48.147 12.796 41.021 1.00 24.42 45 ASP B CA 1
ATOM 3073 C C . ASP B 1 65 ? 47.015 12.278 40.141 1.00 22.73 45 ASP B C 1
ATOM 3074 O O . ASP B 1 65 ? 47.251 11.650 39.109 1.00 25.87 45 ASP B O 1
ATOM 3079 N N . TYR B 1 66 ? 45.779 12.508 40.556 1.00 23.54 46 TYR B N 1
ATOM 3080 C CA . TYR B 1 66 ? 44.656 11.960 39.803 1.00 25.23 46 TYR B CA 1
ATOM 3081 C C . TYR B 1 66 ? 44.371 12.804 38.580 1.00 24.91 46 TYR B C 1
ATOM 3082 O O . TYR B 1 66 ? 44.018 12.277 37.544 1.00 25.73 46 TYR B O 1
ATOM 3091 N N . THR B 1 67 ? 44.521 14.120 38.709 1.00 23.11 47 THR B N 1
ATOM 3092 C CA . THR B 1 67 ? 43.973 15.033 37.717 1.00 20.78 47 THR B CA 1
ATOM 3093 C C . THR B 1 67 ? 45.003 15.606 36.750 1.00 27.71 47 THR B C 1
ATOM 3094 O O . THR B 1 67 ? 44.645 16.029 35.656 1.00 26.48 47 THR B O 1
ATOM 3098 N N . VAL B 1 68 ? 46.267 15.651 37.159 1.00 21.56 48 VAL B N 1
ATOM 3099 C CA . VAL B 1 68 ? 47.275 16.375 36.379 1.00 20.89 48 VAL B CA 1
ATOM 3100 C C . VAL B 1 68 ? 48.140 15.528 35.419 1.00 26.74 48 VAL B C 1
ATOM 3101 O O . VAL B 1 68 ? 48.171 15.831 34.233 1.00 26.80 48 VAL B O 1
ATOM 3105 N N . PRO B 1 69 ? 48.834 14.474 35.917 1.00 27.63 49 PRO B N 1
ATOM 3106 C CA . PRO B 1 69 ? 49.832 13.786 35.077 1.00 28.62 49 PRO B CA 1
ATOM 3107 C C . PRO B 1 69 ? 49.342 12.605 34.234 1.00 35.34 49 PRO B C 1
ATOM 3108 O O . PRO B 1 69 ? 50.193 11.918 33.660 1.00 44.55 49 PRO B O 1
ATOM 3112 N N . GLY B 1 70 ? 48.045 12.333 34.157 1.00 34.58 50 GLY B N 1
ATOM 3113 C CA . GLY B 1 70 ? 47.618 11.108 33.486 1.00 37.26 50 GLY B CA 1
ATOM 3114 C C . GLY B 1 70 ? 47.596 11.104 31.961 1.00 40.43 50 GLY B C 1
ATOM 3115 O O . GLY B 1 70 ? 47.319 10.068 31.347 1.00 45.06 50 GLY B O 1
ATOM 3116 N N . GLY B 1 71 ? 47.889 12.246 31.343 1.00 36.28 51 GLY B N 1
ATOM 3117 C CA . GLY B 1 71 ? 47.706 12.404 29.904 1.00 30.98 51 GLY B CA 1
ATOM 3118 C C . GLY B 1 71 ? 48.950 12.175 29.060 1.00 38.80 51 GLY B C 1
ATOM 3119 O O . GLY B 1 71 ? 49.908 11.552 29.523 1.00 40.54 51 GLY B O 1
ATOM 3120 N N . LYS B 1 72 ? 48.931 12.657 27.814 1.00 36.30 52 LYS B N 1
ATOM 3121 C CA . LYS B 1 72 ? 50.091 12.523 26.936 1.00 35.54 52 LYS B CA 1
ATOM 3122 C C . LYS B 1 72 ? 51.116 13.641 27.158 1.00 33.86 52 LYS B C 1
ATOM 3123 O O . LYS B 1 72 ? 52.242 13.530 26.696 1.00 28.76 52 LYS B O 1
ATOM 3129 N N . MET B 1 73 ? 50.720 14.724 27.825 1.00 28.97 53 MET B N 1
ATOM 3130 C CA . MET B 1 73 ? 51.658 15.802 28.164 1.00 33.52 53 MET B CA 1
ATOM 3131 C C . MET B 1 73 ? 52.303 16.497 26.951 1.00 32.36 53 MET B C 1
ATOM 3132 O O . MET B 1 73 ? 53.366 17.120 27.079 1.00 28.17 53 MET B O 1
ATOM 3137 N N . VAL B 1 74 ? 51.660 16.408 25.787 1.00 25.92 54 VAL B N 1
ATOM 3138 C CA . VAL B 1 74 ? 52.221 16.982 24.562 1.00 24.43 54 VAL B CA 1
ATOM 3139 C C . VAL B 1 74 ? 52.480 18.488 24.711 1.00 24.86 54 VAL B C 1
ATOM 3140 O O . VAL B 1 74 ? 53.530 19.000 24.317 1.00 24.25 54 VAL B O 1
ATOM 3144 N N . ARG B 1 75 ? 51.506 19.202 25.265 1.00 23.61 55 ARG B N 1
ATOM 3145 C CA . ARG B 1 75 ? 51.630 20.650 25.424 1.00 27.50 55 ARG B CA 1
ATOM 3146 C C . ARG B 1 75 ? 52.769 21.016 26.373 1.00 30.48 55 ARG B C 1
ATOM 3147 O O . ARG B 1 75 ? 53.605 21.873 26.053 1.00 29.04 55 ARG B O 1
ATOM 3155 N N . GLY B 1 76 ? 52.790 20.366 27.540 1.00 21.68 56 GLY B N 1
ATOM 3156 C CA . GLY B 1 76 ? 53.838 20.592 28.522 1.00 22.78 56 GLY B CA 1
ATOM 3157 C C . GLY B 1 76 ? 55.218 20.309 27.944 1.00 30.39 56 GLY B C 1
ATOM 3158 O O . GLY B 1 76 ? 56.117 21.148 28.018 1.00 25.32 56 GLY B O 1
ATOM 3159 N N . TYR B 1 77 ? 55.393 19.135 27.349 1.00 26.23 57 TYR B N 1
ATOM 3160 C CA . TYR B 1 77 ? 56.688 18.805 26.787 1.00 29.17 57 TYR B CA 1
ATOM 3161 C C . TYR B 1 77 ? 57.107 19.740 25.640 1.00 31.12 57 TYR B C 1
ATOM 3162 O O . TYR B 1 77 ? 58.295 19.997 25.445 1.00 24.98 57 TYR B O 1
ATOM 3171 N N . SER B 1 78 ? 56.138 20.280 24.907 1.00 23.42 58 SER B N 1
ATOM 3172 C CA . SER B 1 78 ? 56.471 21.127 23.765 1.00 26.63 58 SER B CA 1
ATOM 3173 C C . SER B 1 78 ? 57.173 22.424 24.207 1.00 29.63 58 SER B C 1
ATOM 3174 O O . SER B 1 78 ? 57.857 23.056 23.396 1.00 26.55 58 SER B O 1
ATOM 3177 N N . VAL B 1 79 ? 57.033 22.815 25.480 1.00 21.64 59 VAL B N 1
ATOM 3178 C CA . VAL B 1 79 ? 57.810 23.958 25.982 1.00 23.19 59 VAL B CA 1
ATOM 3179 C C . VAL B 1 79 ? 59.310 23.616 26.018 1.00 27.07 59 VAL B C 1
ATOM 3180 O O . VAL B 1 79 ? 60.153 24.446 25.685 1.00 24.03 59 VAL B O 1
ATOM 3184 N N . VAL B 1 80 ? 59.635 22.398 26.440 1.00 26.99 60 VAL B N 1
ATOM 3185 C CA . VAL B 1 80 ? 61.026 21.959 26.512 1.00 29.33 60 VAL B CA 1
ATOM 3186 C C . VAL B 1 80 ? 61.620 21.833 25.115 1.00 30.01 60 VAL B C 1
ATOM 3187 O O . VAL B 1 80 ? 62.746 22.289 24.852 1.00 28.04 60 VAL B O 1
ATOM 3191 N N . ASP B 1 81 ? 60.864 21.212 24.216 1.00 26.46 61 ASP B N 1
ATOM 3192 C CA . ASP B 1 81 ? 61.288 21.088 22.832 1.00 30.42 61 ASP B CA 1
ATOM 3193 C C . ASP B 1 81 ? 61.483 22.455 22.195 1.00 30.94 61 ASP B C 1
ATOM 3194 O O . ASP B 1 81 ? 62.497 22.695 21.541 1.00 30.05 61 ASP B O 1
ATOM 3199 N N . SER B 1 82 ? 60.509 23.346 22.382 1.00 29.60 62 SER B N 1
ATOM 3200 C CA . SER B 1 82 ? 60.582 24.666 21.767 1.00 28.82 62 SER B CA 1
ATOM 3201 C C . SER B 1 82 ? 61.807 25.419 22.288 1.00 29.70 62 SER B C 1
ATOM 3202 O O . SER B 1 82 ? 62.572 25.982 21.502 1.00 26.35 62 SER B O 1
ATOM 3205 N N . TYR B 1 83 ? 62.021 25.404 23.604 1.00 26.28 63 TYR B N 1
ATOM 3206 C CA . TYR B 1 83 ? 63.174 26.113 24.142 1.00 30.75 63 TYR B CA 1
ATOM 3207 C C . TYR B 1 83 ? 64.482 25.556 23.572 1.00 30.41 63 TYR B C 1
ATOM 3208 O O . TYR B 1 83 ? 65.373 26.308 23.189 1.00 29.49 63 TYR B O 1
ATOM 3217 N N . GLN B 1 84 ? 64.572 24.234 23.516 1.00 28.69 64 GLN B N 1
ATOM 3218 C CA . GLN B 1 84 ? 65.711 23.549 22.927 1.00 37.78 64 GLN B CA 1
ATOM 3219 C C . GLN B 1 84 ? 65.975 24.015 21.499 1.00 34.80 64 GLN B C 1
ATOM 3220 O O . GLN B 1 84 ? 67.119 24.279 21.115 1.00 29.75 64 GLN B O 1
ATOM 3226 N N . LEU B 1 85 ? 64.910 24.102 20.713 1.00 30.75 65 LEU B N 1
ATOM 3227 C CA . LEU B 1 85 ? 65.033 24.503 19.323 1.00 33.93 65 LEU B CA 1
ATOM 3228 C C . LEU B 1 85 ? 65.409 25.980 19.217 1.00 37.87 65 LEU B C 1
ATOM 3229 O O . LEU B 1 85 ? 66.101 26.369 18.289 1.00 38.92 65 LEU B O 1
ATOM 3234 N N . LEU B 1 86 ? 64.977 26.804 20.167 1.00 31.61 66 LEU B N 1
ATOM 3235 C CA . LEU B 1 86 ? 65.413 28.198 20.145 1.00 32.71 66 LEU B CA 1
ATOM 3236 C C . LEU B 1 86 ? 66.906 28.262 20.413 1.00 36.38 66 LEU B C 1
ATOM 3237 O O . LEU B 1 86 ? 67.639 28.965 19.715 1.00 35.27 66 LEU B O 1
ATOM 3242 N N . LYS B 1 87 ? 67.357 27.508 21.412 1.00 32.09 67 LYS B N 1
ATOM 3243 C CA . LYS B 1 87 ? 68.759 27.541 21.801 1.00 34.23 67 LYS B CA 1
ATOM 3244 C C . LYS B 1 87 ? 69.686 26.979 20.730 1.00 33.62 67 LYS B C 1
ATOM 3245 O O . LYS B 1 87 ? 70.779 27.497 20.519 1.00 38.34 67 LYS B O 1
ATOM 3251 N N . GLY B 1 88 ? 69.269 25.905 20.070 1.00 31.79 68 GLY B N 1
ATOM 3252 C CA . GLY B 1 88 ? 70.122 25.286 19.067 1.00 33.39 68 GLY B CA 1
ATOM 3253 C C . GLY B 1 88 ? 71.268 24.500 19.684 1.00 44.56 68 GLY B C 1
ATOM 3254 O O . GLY B 1 88 ? 72.203 24.118 18.990 1.00 45.82 68 GLY B O 1
ATOM 3255 N N . GLU B 1 89 ? 71.190 24.252 20.989 1.00 42.78 69 GLU B N 1
ATOM 3256 C CA . GLU B 1 89 ? 72.218 23.491 21.702 1.00 49.04 69 GLU B CA 1
ATOM 3257 C C . GLU B 1 89 ? 71.594 22.670 22.821 1.00 52.07 69 GLU B C 1
ATOM 3258 O O . GLU B 1 89 ? 70.426 22.863 23.168 1.00 43.13 69 GLU B O 1
ATOM 3264 N N . GLU B 1 90 ? 72.389 21.777 23.402 1.00 53.13 70 GLU B N 1
ATOM 3265 C CA . GLU B 1 90 ? 71.974 21.032 24.584 1.00 55.15 70 GLU B CA 1
ATOM 3266 C C . GLU B 1 90 ? 71.565 21.977 25.715 1.00 43.34 70 GLU B C 1
ATOM 3267 O O . GLU B 1 90 ? 72.125 23.064 25.857 1.00 42.73 70 GLU B O 1
ATOM 3273 N N . LEU B 1 91 ? 70.590 21.560 26.516 1.00 42.19 71 LEU B N 1
ATOM 3274 C CA . LEU B 1 91 ? 70.125 22.372 27.643 1.00 37.01 71 LEU B CA 1
ATOM 3275 C C . LEU B 1 91 ? 70.930 22.119 28.920 1.00 37.44 71 LEU B C 1
ATOM 3276 O O . LEU B 1 91 ? 71.365 20.991 29.173 1.00 40.17 71 LEU B O 1
ATOM 3281 N N . THR B 1 92 ? 71.108 23.159 29.734 1.00 35.05 72 THR B N 1
ATOM 3282 C CA . THR B 1 92 ? 71.653 22.981 31.081 1.00 40.81 72 THR B CA 1
ATOM 3283 C C . THR B 1 92 ? 70.553 22.395 31.966 1.00 43.02 72 THR B C 1
ATOM 3284 O O . THR B 1 92 ? 69.374 22.419 31.593 1.00 41.76 72 THR B O 1
ATOM 3288 N N . ASP B 1 93 ? 70.931 21.875 33.130 1.00 41.52 73 ASP B N 1
ATOM 3289 C CA . ASP B 1 93 ? 69.961 21.287 34.049 1.00 42.31 73 ASP B CA 1
ATOM 3290 C C . ASP B 1 93 ? 68.921 22.327 34.452 1.00 37.27 73 ASP B C 1
ATOM 3291 O O . ASP B 1 93 ? 67.744 22.017 34.632 1.00 38.60 73 ASP B O 1
ATOM 3296 N N . ASP B 1 94 ? 69.362 23.571 34.590 1.00 35.74 74 ASP B N 1
ATOM 3297 C CA . ASP B 1 94 ? 68.464 24.643 34.979 1.00 41.33 74 ASP B CA 1
ATOM 3298 C C . ASP B 1 94 ? 67.438 24.939 33.888 1.00 34.77 74 ASP B C 1
ATOM 3299 O O . ASP B 1 94 ? 66.247 25.110 34.166 1.00 33.10 74 ASP B O 1
ATOM 3304 N N . GLU B 1 95 ? 67.894 24.997 32.641 1.00 32.84 75 GLU B N 1
ATOM 3305 C CA . GLU B 1 95 ? 66.980 25.221 31.527 1.00 34.42 75 GLU B CA 1
ATOM 3306 C C . GLU B 1 95 ? 65.994 24.060 31.428 1.00 30.44 75 GLU B C 1
ATOM 3307 O O . GLU B 1 95 ? 64.814 24.265 31.159 1.00 29.63 75 GLU B O 1
ATOM 3313 N N . ILE B 1 96 ? 66.483 22.842 31.657 1.00 29.84 76 ILE B N 1
ATOM 3314 C CA . ILE B 1 96 ? 65.614 21.668 31.650 1.00 33.57 76 ILE B CA 1
ATOM 3315 C C . ILE B 1 96 ? 64.559 21.808 32.747 1.00 33.46 76 ILE B C 1
ATOM 3316 O O . ILE B 1 96 ? 63.371 21.580 32.507 1.00 25.38 76 ILE B O 1
ATOM 3321 N N . PHE B 1 97 ? 64.977 22.213 33.944 1.00 29.58 77 PHE B N 1
ATOM 3322 C CA . PHE B 1 97 ? 64.007 22.411 35.020 1.00 30.30 77 PHE B CA 1
ATOM 3323 C C . PHE B 1 97 ? 62.995 23.526 34.718 1.00 26.17 77 PHE B C 1
ATOM 3324 O O . PHE B 1 97 ? 61.783 23.350 34.892 1.00 24.87 77 PHE B O 1
ATOM 3332 N N . LEU B 1 98 ? 63.483 24.684 34.291 1.00 24.98 78 LEU B N 1
ATOM 3333 C CA . LEU B 1 98 ? 62.595 25.834 34.105 1.00 25.18 78 LEU B CA 1
ATOM 3334 C C . LEU B 1 98 ? 61.602 25.627 32.979 1.00 23.24 78 LEU B C 1
ATOM 3335 O O . LEU B 1 98 ? 60.423 25.942 33.124 1.00 23.90 78 LEU B O 1
ATOM 3340 N N . SER B 1 99 ? 62.066 25.108 31.849 1.00 22.94 79 SER B N 1
ATOM 3341 C CA . SER B 1 99 ? 61.158 24.884 30.737 1.00 24.53 79 SER B CA 1
ATOM 3342 C C . SER B 1 99 ? 60.166 23.755 31.066 1.00 26.28 79 SER B C 1
ATOM 3343 O O . SER B 1 99 ? 59.001 23.816 30.670 1.00 26.27 79 SER B O 1
ATOM 3346 N N . SER B 1 100 ? 60.601 22.743 31.816 1.00 23.21 80 SER B N 1
ATOM 3347 C CA . SER B 1 100 ? 59.650 21.716 32.254 1.00 23.99 80 SER B CA 1
ATOM 3348 C C . SER B 1 100 ? 58.606 22.310 33.204 1.00 27.08 80 SER B C 1
ATOM 3349 O O . SER B 1 100 ? 57.416 21.997 33.112 1.00 24.18 80 SER B O 1
ATOM 3352 N N . ALA B 1 101 ? 59.052 23.172 34.113 1.00 23.31 81 ALA B N 1
ATOM 3353 C CA . ALA B 1 101 ? 58.133 23.767 35.077 1.00 27.42 81 ALA B CA 1
ATOM 3354 C C . ALA B 1 101 ? 57.064 24.579 34.354 1.00 26.16 81 ALA B C 1
ATOM 3355 O O . ALA B 1 101 ? 55.891 24.492 34.690 1.00 23.03 81 ALA B O 1
ATOM 3357 N N . LEU B 1 102 ? 57.462 25.352 33.346 1.00 22.98 82 LEU B N 1
ATOM 3358 C CA . LEU B 1 102 ? 56.479 26.084 32.547 1.00 24.30 82 LEU B CA 1
ATOM 3359 C C . LEU B 1 102 ? 55.559 25.117 31.807 1.00 22.21 82 LEU B C 1
ATOM 3360 O O . LEU B 1 102 ? 54.348 25.339 31.722 1.00 22.91 82 LEU B O 1
ATOM 3365 N N . GLY B 1 103 ? 56.139 24.050 31.257 1.00 24.34 83 GLY B N 1
ATOM 3366 C CA . GLY B 1 103 ? 55.350 23.007 30.616 1.00 22.18 83 GLY B CA 1
ATOM 3367 C C . GLY B 1 103 ? 54.328 22.454 31.605 1.00 22.78 83 GLY B C 1
ATOM 3368 O O . GLY B 1 103 ? 53.151 22.292 31.272 1.00 21.50 83 GLY B O 1
ATOM 3369 N N . TRP B 1 104 ? 54.765 22.164 32.828 1.00 19.17 84 TRP B N 1
ATOM 3370 C CA . TRP B 1 104 ? 53.821 21.672 33.824 1.00 21.18 84 TRP B CA 1
ATOM 3371 C C . TRP B 1 104 ? 52.746 22.714 34.191 1.00 20.83 84 TRP B C 1
ATOM 3372 O O . TRP B 1 104 ? 51.603 22.344 34.462 1.00 23.03 84 TRP B O 1
ATOM 3383 N N . CYS B 1 105 ? 53.080 24.008 34.164 1.00 17.93 85 CYS B N 1
ATOM 3384 C CA . CYS B 1 105 ? 52.047 25.029 34.380 1.00 17.36 85 CYS B CA 1
ATOM 3385 C C . CYS B 1 105 ? 50.924 24.894 33.348 1.00 23.49 85 CYS B C 1
ATOM 3386 O O . CYS B 1 105 ? 49.723 25.017 33.663 1.00 24.49 85 CYS B O 1
ATOM 3389 N N . ILE B 1 106 ? 51.306 24.623 32.110 1.00 22.59 86 ILE B N 1
ATOM 3390 C CA . ILE B 1 106 ? 50.303 24.479 31.056 1.00 20.32 86 ILE B CA 1
ATOM 3391 C C . ILE B 1 106 ? 49.454 23.232 31.317 1.00 19.52 86 ILE B C 1
ATOM 3392 O O . ILE B 1 106 ? 48.233 23.271 31.165 1.00 19.68 86 ILE B O 1
ATOM 3397 N N . GLU B 1 107 ? 50.090 22.137 31.741 1.00 17.45 87 GLU B N 1
ATOM 3398 C CA . GLU B 1 107 ? 49.344 20.913 32.026 1.00 20.57 87 GLU B CA 1
ATOM 3399 C C . GLU B 1 107 ? 48.452 21.099 33.252 1.00 25.98 87 GLU B C 1
ATOM 3400 O O . GLU B 1 107 ? 47.344 20.557 33.292 1.00 20.81 87 GLU B O 1
ATOM 3406 N N . TRP B 1 108 ? 48.931 21.850 34.252 1.00 20.41 88 TRP B N 1
ATOM 3407 C CA . TRP B 1 108 ? 48.096 22.171 35.411 1.00 17.05 88 TRP B CA 1
ATOM 3408 C C . TRP B 1 108 ? 46.883 22.999 34.972 1.00 24.69 88 TRP B C 1
ATOM 3409 O O . TRP B 1 108 ? 45.771 22.737 35.397 1.00 22.25 88 TRP B O 1
ATOM 3420 N N . LEU B 1 109 ? 47.100 23.980 34.097 1.00 16.43 89 LEU B N 1
ATOM 3421 C CA . LEU B 1 109 ? 46.020 24.855 33.641 1.00 17.76 89 LEU B CA 1
ATOM 3422 C C . LEU B 1 109 ? 44.986 24.045 32.863 1.00 24.50 89 LEU B C 1
ATOM 3423 O O . LEU B 1 109 ? 43.786 24.153 33.102 1.00 20.57 89 LEU B O 1
ATOM 3428 N N . GLN B 1 110 ? 45.456 23.207 31.951 1.00 22.00 90 GLN B N 1
ATOM 3429 C CA . GLN B 1 110 ? 44.555 22.341 31.194 1.00 22.99 90 GLN B CA 1
ATOM 3430 C C . GLN B 1 110 ? 43.779 21.404 32.121 1.00 23.04 90 GLN B C 1
ATOM 3431 O O . GLN B 1 110 ? 42.580 21.203 31.936 1.00 22.22 90 GLN B O 1
ATOM 3437 N N . ALA B 1 111 ? 44.468 20.833 33.109 1.00 21.47 91 ALA B N 1
ATOM 3438 C CA . ALA B 1 111 ? 43.854 19.888 34.048 1.00 18.85 91 ALA B CA 1
ATOM 3439 C C . ALA B 1 111 ? 42.675 20.530 34.798 1.00 26.05 91 ALA B C 1
ATOM 3440 O O . ALA B 1 111 ? 41.632 19.912 35.005 1.00 22.73 91 ALA B O 1
ATOM 3442 N N . TYR B 1 112 ? 42.850 21.782 35.195 1.00 22.40 92 TYR B N 1
ATOM 3443 C CA . TYR B 1 112 ? 41.779 22.550 35.823 1.00 19.79 92 TYR B CA 1
ATOM 3444 C C . TYR B 1 112 ? 40.569 22.761 34.906 1.00 23.23 92 TYR B C 1
ATOM 3445 O O . TYR B 1 112 ? 39.425 22.540 35.330 1.00 20.27 92 TYR B O 1
ATOM 3454 N N . PHE B 1 113 ? 40.803 23.151 33.651 1.00 16.81 93 PHE B N 1
ATOM 3455 C CA . PHE B 1 113 ? 39.686 23.259 32.700 1.00 20.58 93 PHE B CA 1
ATOM 3456 C C . PHE B 1 113 ? 38.963 21.932 32.439 1.00 21.87 93 PHE B C 1
ATOM 3457 O O . PHE B 1 113 ? 37.740 21.911 32.278 1.00 22.38 93 PHE B O 1
ATOM 3465 N N . LEU B 1 114 ? 39.710 20.834 32.382 1.00 18.70 94 LEU B N 1
ATOM 3466 C CA . LEU B 1 114 ? 39.118 19.532 32.075 1.00 25.99 94 LEU B CA 1
ATOM 3467 C C . LEU B 1 114 ? 38.301 19.006 33.254 1.00 25.28 94 LEU B C 1
ATOM 3468 O O . LEU B 1 114 ? 37.276 18.353 33.048 1.00 19.81 94 LEU B O 1
ATOM 3473 N N . VAL B 1 115 ? 38.767 19.263 34.481 1.00 19.40 95 VAL B N 1
ATOM 3474 C CA . VAL B 1 115 ? 38.020 18.855 35.671 1.00 24.45 95 VAL B CA 1
ATOM 3475 C C . VAL B 1 115 ? 36.657 19.542 35.658 1.00 26.73 95 VAL B C 1
ATOM 3476 O O . VAL B 1 115 ? 35.627 18.904 35.894 1.00 22.80 95 VAL B O 1
ATOM 3480 N N . LEU B 1 116 ? 36.652 20.837 35.352 1.00 21.63 96 LEU B N 1
ATOM 3481 C CA . LEU B 1 116 ? 35.402 21.582 35.260 1.00 26.34 96 LEU B CA 1
ATOM 3482 C C . LEU B 1 116 ? 34.571 21.179 34.039 1.00 26.44 96 LEU B C 1
ATOM 3483 O O . LEU B 1 116 ? 33.333 21.089 34.130 1.00 24.06 96 LEU B O 1
ATOM 3488 N N . ASP B 1 117 ? 35.230 20.915 32.910 1.00 25.27 97 ASP B N 1
ATOM 3489 C CA . ASP B 1 117 ? 34.497 20.512 31.709 1.00 24.98 97 ASP B CA 1
ATOM 3490 C C . ASP B 1 117 ? 33.765 19.188 31.958 1.00 26.99 97 ASP B C 1
ATOM 3491 O O . ASP B 1 117 ? 32.611 19.036 31.562 1.00 23.16 97 ASP B O 1
ATOM 3496 N N . ASP B 1 118 ? 34.416 18.249 32.642 1.00 20.12 98 ASP B N 1
ATOM 3497 C CA . ASP B 1 118 ? 33.791 16.972 32.956 1.00 20.84 98 ASP B CA 1
ATOM 3498 C C . ASP B 1 118 ? 32.515 17.160 33.763 1.00 25.18 98 ASP B C 1
ATOM 3499 O O . ASP B 1 118 ? 31.506 16.509 33.496 1.00 25.25 98 ASP B O 1
ATOM 3504 N N . ILE B 1 119 ? 32.572 18.042 34.756 1.00 27.95 99 ILE B N 1
ATOM 3505 C CA . ILE B 1 119 ? 31.415 18.347 35.597 1.00 28.51 99 ILE B CA 1
ATOM 3506 C C . ILE B 1 119 ? 30.276 18.912 34.754 1.00 33.58 99 ILE B C 1
ATOM 3507 O O . ILE B 1 119 ? 29.137 18.445 34.831 1.00 38.33 99 ILE B O 1
ATOM 3512 N N . MET B 1 120 ? 30.591 19.904 33.926 1.00 26.74 100 MET B N 1
ATOM 3513 C CA . MET B 1 120 ? 29.549 20.605 33.182 1.00 32.57 100 MET B CA 1
ATOM 3514 C C . MET B 1 120 ? 28.898 19.711 32.144 1.00 31.00 100 MET B C 1
ATOM 3515 O O . MET B 1 120 ? 27.705 19.821 31.898 1.00 29.33 100 MET B O 1
ATOM 3520 N N . ASP B 1 121 ? 29.685 18.826 31.547 1.00 34.85 101 ASP B N 1
ATOM 3521 C CA . ASP B 1 121 ? 29.200 17.965 30.476 1.00 32.90 101 ASP B CA 1
ATOM 3522 C C . ASP B 1 121 ? 28.683 16.646 31.050 1.00 37.16 101 ASP B C 1
ATOM 3523 O O . ASP B 1 121 ? 28.197 15.792 30.306 1.00 36.53 101 ASP B O 1
ATOM 3528 N N . GLU B 1 122 ? 28.813 16.482 32.370 1.00 33.10 102 GLU B N 1
ATOM 3529 C CA . GLU B 1 122 ? 28.368 15.271 33.065 1.00 36.97 102 GLU B CA 1
ATOM 3530 C C . GLU B 1 122 ? 29.058 14.021 32.534 1.00 36.51 102 GLU B C 1
ATOM 3531 O O . GLU B 1 122 ? 28.414 12.985 32.345 1.00 32.05 102 GLU B O 1
ATOM 3537 N N . SER B 1 123 ? 30.363 14.110 32.298 1.00 28.90 103 SER B N 1
ATOM 3538 C CA . SER B 1 123 ? 31.082 12.977 31.729 1.00 31.81 103 SER B CA 1
ATOM 3539 C C . SER B 1 123 ? 31.281 11.894 32.777 1.00 34.43 103 SER B C 1
ATOM 3540 O O . SER B 1 123 ? 31.086 12.122 33.976 1.00 31.53 103 SER B O 1
ATOM 3543 N N . HIS B 1 124 ? 31.665 10.713 32.318 1.00 33.54 104 HIS B N 1
ATOM 3544 C CA . HIS B 1 124 ? 31.819 9.584 33.213 1.00 37.60 104 HIS B CA 1
ATOM 3545 C C . HIS B 1 124 ? 33.273 9.224 33.421 1.00 32.74 104 HIS B C 1
ATOM 3546 O O . HIS B 1 124 ? 33.702 9.066 34.558 1.00 35.23 104 HIS B O 1
ATOM 3553 N N . THR B 1 125 ? 34.027 9.109 32.327 1.00 28.56 105 THR B N 1
ATOM 3554 C CA . THR B 1 125 ? 35.441 8.777 32.415 1.00 31.76 105 THR B CA 1
ATOM 3555 C C . THR B 1 125 ? 36.326 9.765 31.666 1.00 31.97 105 THR B C 1
ATOM 3556 O O . THR B 1 125 ? 35.847 10.520 30.817 1.00 34.46 105 THR B O 1
ATOM 3560 N N . ARG B 1 126 ? 37.619 9.737 31.989 1.00 29.71 106 ARG B N 1
ATOM 3561 C CA . ARG B 1 126 ? 38.640 10.531 31.312 1.00 28.82 106 ARG B CA 1
ATOM 3562 C C . ARG B 1 126 ? 39.990 9.879 31.570 1.00 31.90 106 ARG B C 1
ATOM 3563 O O . ARG B 1 126 ? 40.234 9.412 32.690 1.00 33.64 106 ARG B O 1
ATOM 3571 N N . ARG B 1 127 ? 40.850 9.823 30.547 1.00 38.40 107 ARG B N 1
ATOM 3572 C CA . ARG B 1 127 ? 42.198 9.237 30.671 1.00 40.42 107 ARG B CA 1
ATOM 3573 C C . ARG B 1 127 ? 42.159 7.817 31.250 1.00 46.94 107 ARG B C 1
ATOM 3574 O O . ARG B 1 127 ? 43.093 7.392 31.931 1.00 54.01 107 ARG B O 1
ATOM 3582 N N . GLY B 1 128 ? 41.067 7.097 30.989 1.00 45.77 108 GLY B N 1
ATOM 3583 C CA . GLY B 1 128 ? 40.943 5.701 31.374 1.00 35.02 108 GLY B CA 1
ATOM 3584 C C . GLY B 1 128 ? 40.404 5.440 32.777 1.00 45.47 108 GLY B C 1
ATOM 3585 O O . GLY B 1 128 ? 40.445 4.311 33.255 1.00 47.10 108 GLY B O 1
ATOM 3586 N N . GLN B 1 129 ? 39.888 6.476 33.432 1.00 42.29 109 GLN B N 1
ATOM 3587 C CA . GLN B 1 129 ? 39.468 6.391 34.828 1.00 36.74 109 GLN B CA 1
ATOM 3588 C C . GLN B 1 129 ? 38.221 7.243 35.013 1.00 32.75 109 GLN B C 1
ATOM 3589 O O . GLN B 1 129 ? 37.947 8.096 34.176 1.00 32.92 109 GLN B O 1
ATOM 3595 N N . PRO B 1 130 ? 37.462 7.024 36.107 1.00 33.49 110 PRO B N 1
ATOM 3596 C CA . PRO B 1 130 ? 36.300 7.892 36.329 1.00 31.90 110 PRO B CA 1
ATOM 3597 C C . PRO B 1 130 ? 36.754 9.331 36.446 1.00 31.34 110 PRO B C 1
ATOM 3598 O O . PRO B 1 130 ? 37.864 9.574 36.945 1.00 28.49 110 PRO B O 1
ATOM 3602 N N . CYS B 1 131 ? 35.937 10.266 35.967 1.00 25.95 111 CYS B N 1
ATOM 3603 C CA . CYS B 1 131 ? 36.238 11.680 36.176 1.00 29.53 111 CYS B CA 1
ATOM 3604 C C . CYS B 1 131 ? 36.351 11.924 37.670 1.00 28.14 111 CYS B C 1
ATOM 3605 O O . CYS B 1 131 ? 35.716 11.222 38.469 1.00 27.71 111 CYS B O 1
ATOM 3608 N N . TRP B 1 132 ? 37.164 12.905 38.045 1.00 24.03 112 TRP B N 1
ATOM 3609 C CA . TRP B 1 132 ? 37.415 13.194 39.443 1.00 28.04 112 TRP B CA 1
ATOM 3610 C C . TRP B 1 132 ? 36.090 13.379 40.197 1.00 28.55 112 TRP B C 1
ATOM 3611 O O . TRP B 1 132 ? 35.891 12.772 41.253 1.00 25.56 112 TRP B O 1
ATOM 3622 N N . PHE B 1 133 ? 35.162 14.157 39.636 1.00 23.30 113 PHE B N 1
ATOM 3623 C CA . PHE B 1 133 ? 33.900 14.417 40.336 1.00 23.54 113 PHE B CA 1
ATOM 3624 C C . PHE B 1 133 ? 33.000 13.182 40.487 1.00 28.00 113 PHE B C 1
ATOM 3625 O O . PHE B 1 133 ? 32.056 13.220 41.266 1.00 28.85 113 PHE B O 1
ATOM 3633 N N . ARG B 1 134 ? 33.296 12.099 39.762 1.00 25.58 114 ARG B N 1
ATOM 3634 C CA . ARG B 1 134 ? 32.467 10.891 39.830 1.00 32.61 114 ARG B CA 1
ATOM 3635 C C . ARG B 1 134 ? 32.788 10.005 41.043 1.00 33.00 114 ARG B C 1
ATOM 3636 O O . ARG B 1 134 ? 31.987 9.150 41.407 1.00 31.54 114 ARG B O 1
ATOM 3644 N N . LEU B 1 135 ? 33.949 10.199 41.662 1.00 29.90 115 LEU B N 1
ATOM 3645 C CA . LEU B 1 135 ? 34.313 9.377 42.814 1.00 31.89 115 LEU B CA 1
ATOM 3646 C C . LEU B 1 135 ? 33.399 9.711 43.980 1.00 30.11 115 LEU B C 1
ATOM 3647 O O . LEU B 1 135 ? 33.090 10.883 44.209 1.00 33.36 115 LEU B O 1
ATOM 3652 N N . PRO B 1 136 ? 32.927 8.674 44.697 1.00 35.51 116 PRO B N 1
ATOM 3653 C CA . PRO B 1 136 ? 31.940 8.840 45.772 1.00 31.75 116 PRO B CA 1
ATOM 3654 C C . PRO B 1 136 ? 32.427 9.786 46.879 1.00 33.25 116 PRO B C 1
ATOM 3655 O O . PRO B 1 136 ? 31.619 10.505 47.460 1.00 38.08 116 PRO B O 1
ATOM 3659 N N . LYS B 1 137 ? 33.719 9.790 47.177 1.00 33.28 117 LYS B N 1
ATOM 3660 C CA . LYS B 1 137 ? 34.209 10.667 48.237 1.00 37.45 117 LYS B CA 1
ATOM 3661 C C . LYS B 1 137 ? 34.522 12.078 47.731 1.00 35.77 117 LYS B C 1
ATOM 3662 O O . LYS B 1 137 ? 34.802 12.968 48.534 1.00 40.72 117 LYS B O 1
ATOM 3668 N N . VAL B 1 138 ? 34.456 12.289 46.412 1.00 32.79 118 VAL B N 1
ATOM 3669 C CA . VAL B 1 138 ? 34.751 13.613 45.833 1.00 27.29 118 VAL B CA 1
ATOM 3670 C C . VAL B 1 138 ? 33.492 14.414 45.476 1.00 29.44 118 VAL B C 1
ATOM 3671 O O . VAL B 1 138 ? 33.206 15.452 46.096 1.00 28.43 118 VAL B O 1
ATOM 3675 N N . GLY B 1 139 ? 32.733 13.939 44.490 1.00 27.90 119 GLY B N 1
ATOM 3676 C CA . GLY B 1 139 ? 31.566 14.677 44.024 1.00 30.48 119 GLY B CA 1
ATOM 3677 C C . GLY B 1 139 ? 31.894 16.118 43.646 1.00 28.92 119 GLY B C 1
ATOM 3678 O O . GLY B 1 139 ? 32.962 16.397 43.088 1.00 28.98 119 GLY B O 1
ATOM 3679 N N . MET B 1 140 ? 30.985 17.033 43.979 1.00 25.75 120 MET B N 1
ATOM 3680 C CA . MET B 1 140 ? 31.102 18.435 43.599 1.00 26.66 120 MET B CA 1
ATOM 3681 C C . MET B 1 140 ? 32.270 19.162 44.269 1.00 30.70 120 MET B C 1
ATOM 3682 O O . MET B 1 140 ? 32.574 20.302 43.923 1.00 28.37 120 MET B O 1
ATOM 3687 N N . ILE B 1 141 ? 32.930 18.512 45.221 1.00 31.89 121 ILE B N 1
ATOM 3688 C CA . ILE B 1 141 ? 34.156 19.075 45.777 1.00 32.34 121 ILE B CA 1
ATOM 3689 C C . ILE B 1 141 ? 35.157 19.249 44.636 1.00 23.97 121 ILE B C 1
ATOM 3690 O O . ILE B 1 141 ? 36.038 20.105 44.703 1.00 24.20 121 ILE B O 1
ATOM 3695 N N . ALA B 1 142 ? 35.019 18.428 43.591 1.00 22.65 122 ALA B N 1
ATOM 3696 C CA . ALA B 1 142 ? 35.870 18.535 42.406 1.00 22.90 122 ALA B CA 1
ATOM 3697 C C . ALA B 1 142 ? 35.910 19.952 41.856 1.00 23.96 122 ALA B C 1
ATOM 3698 O O . ALA B 1 142 ? 36.901 20.343 41.250 1.00 21.31 122 ALA B O 1
ATOM 3700 N N . ALA B 1 143 ? 34.833 20.714 42.047 1.00 17.47 123 ALA B N 1
ATOM 3701 C CA . ALA B 1 143 ? 34.799 22.072 41.503 1.00 28.73 123 ALA B CA 1
ATOM 3702 C C . ALA B 1 143 ? 35.856 22.925 42.195 1.00 29.80 123 ALA B C 1
ATOM 3703 O O . ALA B 1 143 ? 36.620 23.631 41.530 1.00 26.18 123 ALA B O 1
ATOM 3705 N N . ASN B 1 144 ? 35.909 22.866 43.527 1.00 22.87 124 ASN B N 1
ATOM 3706 C CA . ASN B 1 144 ? 36.924 23.652 44.235 1.00 19.27 124 ASN B CA 1
ATOM 3707 C C . ASN B 1 144 ? 38.334 23.079 44.041 1.00 23.46 124 ASN B C 1
ATOM 3708 O O . ASN B 1 144 ? 39.312 23.834 44.048 1.00 20.97 124 ASN B O 1
ATOM 3713 N N . ASP B 1 145 ? 38.447 21.758 43.850 1.00 19.43 125 ASP B N 1
ATOM 3714 C CA . ASP B 1 145 ? 39.749 21.183 43.533 1.00 22.30 125 ASP B CA 1
ATOM 3715 C C . ASP B 1 145 ? 40.274 21.740 42.202 1.00 22.31 125 ASP B C 1
ATOM 3716 O O . ASP B 1 145 ? 41.477 21.985 42.059 1.00 25.47 125 ASP B O 1
ATOM 3721 N N . GLY B 1 146 ? 39.384 21.904 41.226 1.00 21.18 126 GLY B N 1
ATOM 3722 C CA . GLY B 1 146 ? 39.772 22.480 39.940 1.00 22.91 126 GLY B CA 1
ATOM 3723 C C . GLY B 1 146 ? 40.340 23.876 40.160 1.00 24.91 126 GLY B C 1
ATOM 3724 O O . GLY B 1 146 ? 41.373 24.229 39.601 1.00 25.15 126 GLY B O 1
ATOM 3725 N N . ILE B 1 147 ? 39.662 24.651 41.008 1.00 21.62 127 ILE B N 1
ATOM 3726 C CA . ILE B 1 147 ? 40.089 25.998 41.385 1.00 27.94 127 ILE B CA 1
ATOM 3727 C C . ILE B 1 147 ? 41.473 25.964 42.039 1.00 20.85 127 ILE B C 1
ATOM 3728 O O . ILE B 1 147 ? 42.315 26.826 41.777 1.00 20.89 127 ILE B O 1
ATOM 3733 N N . LEU B 1 148 ? 41.688 24.981 42.911 1.00 19.34 128 LEU B N 1
ATOM 3734 C CA . LEU B 1 148 ? 42.981 24.812 43.563 1.00 22.50 128 LEU B CA 1
ATOM 3735 C C . LEU B 1 148 ? 44.057 24.573 42.511 1.00 23.57 128 LEU B C 1
ATOM 3736 O O . LEU B 1 148 ? 45.139 25.182 42.572 1.00 21.01 128 LEU B O 1
ATOM 3741 N N . LEU B 1 149 ? 43.763 23.696 41.547 1.00 17.81 129 LEU B N 1
ATOM 3742 C CA . LEU B 1 149 ? 44.721 23.425 40.467 1.00 17.46 129 LEU B CA 1
ATOM 3743 C C . LEU B 1 149 ? 45.057 24.720 39.738 1.00 23.85 129 LEU B C 1
ATOM 3744 O O . LEU B 1 149 ? 46.225 24.988 39.464 1.00 22.63 129 LEU B O 1
ATOM 3749 N N . ARG B 1 150 ? 44.045 25.533 39.437 1.00 18.04 130 ARG B N 1
ATOM 3750 C CA . ARG B 1 150 ? 44.329 26.791 38.754 1.00 20.02 130 ARG B CA 1
ATOM 3751 C C . ARG B 1 150 ? 45.271 27.644 39.597 1.00 26.37 130 ARG B C 1
ATOM 3752 O O . ARG B 1 150 ? 46.204 28.241 39.071 1.00 19.58 130 ARG B O 1
ATOM 3760 N N . ASN B 1 151 ? 45.041 27.690 40.907 1.00 18.67 131 ASN B N 1
ATOM 3761 C CA . ASN B 1 151 ? 45.875 28.531 41.765 1.00 16.50 131 ASN B CA 1
ATOM 3762 C C . ASN B 1 151 ? 47.293 28.005 41.965 1.00 21.53 131 ASN B C 1
ATOM 3763 O O . ASN B 1 151 ? 48.173 28.749 42.411 1.00 21.29 131 ASN B O 1
ATOM 3768 N N . HIS B 1 152 ? 47.510 26.733 41.629 1.00 20.48 132 HIS B N 1
ATOM 3769 C CA . HIS B 1 152 ? 48.837 26.137 41.672 1.00 24.43 132 HIS B CA 1
ATOM 3770 C C . HIS B 1 152 ? 49.743 26.759 40.604 1.00 22.45 132 HIS B C 1
ATOM 3771 O O . HIS B 1 152 ? 50.958 26.817 40.773 1.00 20.83 132 HIS B O 1
ATOM 3778 N N . VAL B 1 153 ? 49.155 27.233 39.511 1.00 18.34 133 VAL B N 1
ATOM 3779 C CA . VAL B 1 153 ? 49.967 27.830 38.452 1.00 17.51 133 VAL B CA 1
ATOM 3780 C C . VAL B 1 153 ? 50.757 29.060 38.952 1.00 19.05 133 VAL B C 1
ATOM 3781 O O . VAL B 1 153 ? 51.977 29.091 38.822 1.00 21.24 133 VAL B O 1
ATOM 3785 N N . PRO B 1 154 ? 50.084 30.065 39.554 1.00 21.64 134 PRO B N 1
ATOM 3786 C CA . PRO B 1 154 ? 50.902 31.172 40.084 1.00 19.18 134 PRO B CA 1
ATOM 3787 C C . PRO B 1 154 ? 51.861 30.754 41.198 1.00 19.78 134 PRO B C 1
ATOM 3788 O O . PRO B 1 154 ? 52.893 31.420 41.370 1.00 23.33 134 PRO B O 1
ATOM 3792 N N . ARG B 1 155 ? 51.542 29.693 41.936 1.00 19.79 135 ARG B N 1
ATOM 3793 C CA . ARG B 1 155 ? 52.439 29.204 42.990 1.00 24.01 135 ARG B CA 1
ATOM 3794 C C . ARG B 1 155 ? 53.728 28.705 42.339 1.00 21.64 135 ARG B C 1
ATOM 3795 O O . ARG B 1 155 ? 54.833 28.997 42.801 1.00 22.67 135 ARG B O 1
ATOM 3803 N N . ILE B 1 156 ? 53.586 27.959 41.250 1.00 20.39 136 ILE B N 1
ATOM 3804 C CA . ILE B 1 156 ? 54.754 27.428 40.547 1.00 19.82 136 ILE B CA 1
ATOM 3805 C C . ILE B 1 156 ? 55.559 28.567 39.922 1.00 20.66 136 ILE B C 1
ATOM 3806 O O . ILE B 1 156 ? 56.799 28.572 39.967 1.00 20.41 136 ILE B O 1
ATOM 3811 N N . LEU B 1 157 ? 54.855 29.522 39.320 1.00 18.45 137 LEU B N 1
ATOM 3812 C CA . LEU B 1 157 ? 55.524 30.622 38.628 1.00 21.95 137 LEU B CA 1
ATOM 3813 C C . LEU B 1 157 ? 56.317 31.418 39.639 1.00 23.23 137 LEU B C 1
ATOM 3814 O O . LEU B 1 157 ? 57.472 31.751 39.404 1.00 27.30 137 LEU B O 1
ATOM 3819 N N . LYS B 1 158 ? 55.702 31.703 40.783 1.00 19.35 138 LYS B N 1
ATOM 3820 C CA . LYS B 1 158 ? 56.356 32.547 41.771 1.00 27.33 138 LYS B CA 1
ATOM 3821 C C . LYS B 1 158 ? 57.559 31.856 42.422 1.00 28.19 138 LYS B C 1
ATOM 3822 O O . LYS B 1 158 ? 58.598 32.484 42.636 1.00 29.46 138 LYS B O 1
ATOM 3828 N N . LYS B 1 159 ? 57.415 30.572 42.734 1.00 24.45 139 LYS B N 1
ATOM 3829 C CA . LYS B 1 159 ? 58.495 29.804 43.335 1.00 26.11 139 LYS B CA 1
ATOM 3830 C C . LYS B 1 159 ? 59.747 29.810 42.465 1.00 26.34 139 LYS B C 1
ATOM 3831 O O . LYS B 1 159 ? 60.851 29.980 42.965 1.00 26.10 139 LYS B O 1
ATOM 3837 N N . HIS B 1 160 ? 59.573 29.654 41.161 1.00 24.12 140 HIS B N 1
ATOM 3838 C CA . HIS B 1 160 ? 60.722 29.425 40.292 1.00 29.16 140 HIS B CA 1
ATOM 3839 C C . HIS B 1 160 ? 61.077 30.560 39.348 1.00 28.19 140 HIS B C 1
ATOM 3840 O O . HIS B 1 160 ? 62.147 30.524 38.743 1.00 29.14 140 HIS B O 1
ATOM 3847 N N . PHE B 1 161 ? 60.213 31.570 39.222 1.00 22.82 141 PHE B N 1
ATOM 3848 C CA . PHE B 1 161 ? 60.496 32.649 38.273 1.00 23.68 141 PHE B CA 1
ATOM 3849 C C . PHE B 1 161 ? 60.432 34.059 38.868 1.00 26.13 141 PHE B C 1
ATOM 3850 O O . PHE B 1 161 ? 60.655 35.043 38.151 1.00 25.16 141 PHE B O 1
ATOM 3858 N N . ARG B 1 162 ? 60.145 34.168 40.163 1.00 22.07 142 ARG B N 1
ATOM 3859 C CA . ARG B 1 162 ? 59.939 35.488 40.774 1.00 23.81 142 ARG B CA 1
ATOM 3860 C C . ARG B 1 162 ? 61.081 36.460 40.474 1.00 24.38 142 ARG B C 1
ATOM 3861 O O . ARG B 1 162 ? 60.844 37.642 40.238 1.00 28.63 142 ARG B O 1
ATOM 3869 N N . GLY B 1 163 ? 62.318 35.968 40.471 1.00 27.51 143 GLY B N 1
ATOM 3870 C CA . GLY B 1 163 ? 63.460 36.844 40.275 1.00 26.83 143 GLY B CA 1
ATOM 3871 C C . GLY B 1 163 ? 63.858 37.060 38.821 1.00 33.75 143 GLY B C 1
ATOM 3872 O O . GLY B 1 163 ? 64.796 37.805 38.549 1.00 30.49 143 GLY B O 1
ATOM 3873 N N . LYS B 1 164 ? 63.157 36.424 37.886 1.00 26.92 144 LYS B N 1
ATOM 3874 C CA . LYS B 1 164 ? 63.448 36.615 36.460 1.00 29.86 144 LYS B CA 1
ATOM 3875 C C . LYS B 1 164 ? 62.904 37.945 35.966 1.00 27.23 144 LYS B C 1
ATOM 3876 O O . LYS B 1 164 ? 61.847 38.389 36.414 1.00 30.62 144 LYS B O 1
ATOM 3882 N N . PRO B 1 165 ? 63.618 38.597 35.037 1.00 27.94 145 PRO B N 1
ATOM 3883 C CA . PRO B 1 165 ? 63.116 39.898 34.560 1.00 31.22 145 PRO B CA 1
ATOM 3884 C C . PRO B 1 165 ? 61.819 39.763 33.759 1.00 34.18 145 PRO B C 1
ATOM 3885 O O . PRO B 1 165 ? 61.097 40.747 33.614 1.00 36.66 145 PRO B O 1
ATOM 3889 N N . TYR B 1 166 ? 61.525 38.566 33.259 1.00 30.73 146 TYR B N 1
ATOM 3890 C CA . TYR B 1 166 ? 60.275 38.331 32.542 1.00 29.96 146 TYR B CA 1
ATOM 3891 C C . TYR B 1 166 ? 59.144 37.760 33.438 1.00 26.65 146 TYR B C 1
ATOM 3892 O O . TYR B 1 166 ? 58.152 37.234 32.922 1.00 25.24 146 TYR B O 1
ATOM 3901 N N . TYR B 1 167 ? 59.277 37.877 34.762 1.00 24.42 147 TYR B N 1
ATOM 3902 C CA . TYR B 1 167 ? 58.253 37.356 35.685 1.00 27.90 147 TYR B CA 1
ATOM 3903 C C . TYR B 1 167 ? 56.857 37.932 35.432 1.00 21.61 147 TYR B C 1
ATOM 3904 O O . TYR B 1 167 ? 55.890 37.182 35.249 1.00 24.41 147 TYR B O 1
ATOM 3913 N N . VAL B 1 168 ? 56.744 39.255 35.427 1.00 22.17 148 VAL B N 1
ATOM 3914 C CA . VAL B 1 168 ? 55.442 39.889 35.206 1.00 24.29 148 VAL B CA 1
ATOM 3915 C C . VAL B 1 168 ? 54.830 39.484 33.853 1.00 28.69 148 VAL B C 1
ATOM 3916 O O . VAL B 1 168 ? 53.599 39.362 33.734 1.00 24.91 148 VAL B O 1
ATOM 3920 N N . ASP B 1 169 ? 55.674 39.236 32.849 1.00 24.44 149 ASP B N 1
ATOM 3921 C CA . ASP B 1 169 ? 55.168 38.821 31.537 1.00 24.57 149 ASP B CA 1
ATOM 3922 C C . ASP B 1 169 ? 54.580 37.419 31.590 1.00 25.00 149 ASP B C 1
ATOM 3923 O O . ASP B 1 169 ? 53.575 37.143 30.941 1.00 24.23 149 ASP B O 1
ATOM 3928 N N . LEU B 1 170 ? 55.208 36.539 32.369 1.00 21.39 150 LEU B N 1
ATOM 3929 C CA . LEU B 1 170 ? 54.710 35.184 32.551 1.00 21.68 150 LEU B CA 1
ATOM 3930 C C . LEU B 1 170 ? 53.344 35.190 33.234 1.00 24.78 150 LEU B C 1
ATOM 3931 O O . LEU B 1 170 ? 52.404 34.516 32.800 1.00 24.44 150 LEU B O 1
ATOM 3936 N N . VAL B 1 171 ? 53.253 35.935 34.324 1.00 21.58 151 VAL B N 1
ATOM 3937 C CA . VAL B 1 171 ? 52.025 35.996 35.081 1.00 24.73 151 VAL B CA 1
ATOM 3938 C C . VAL B 1 171 ? 50.901 36.568 34.217 1.00 24.76 151 VAL B C 1
ATOM 3939 O O . VAL B 1 171 ? 49.789 36.023 34.201 1.00 24.57 151 VAL B O 1
ATOM 3943 N N . ASP B 1 172 ? 51.195 37.648 33.497 1.00 23.37 152 ASP B N 1
ATOM 3944 C CA .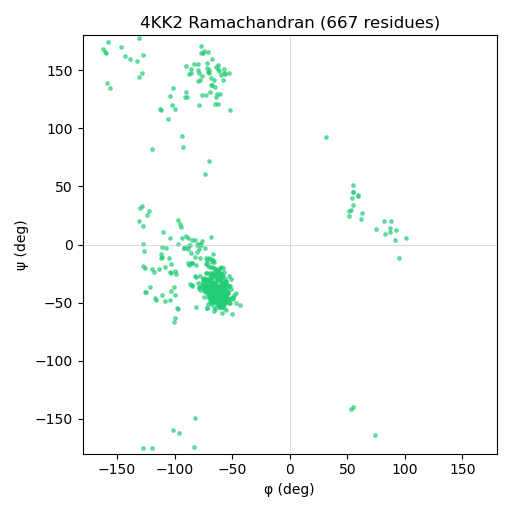 ASP B 1 172 ? 50.231 38.252 32.579 1.00 24.03 152 ASP B CA 1
ATOM 3945 C C . ASP B 1 172 ? 49.858 37.265 31.467 1.00 24.75 152 ASP B C 1
ATOM 3946 O O . ASP B 1 172 ? 48.683 37.126 31.129 1.00 21.31 152 ASP B O 1
ATOM 3951 N N . LEU B 1 173 ? 50.859 36.587 30.907 1.00 20.33 153 LEU B N 1
ATOM 3952 C CA . LEU B 1 173 ? 50.636 35.611 29.841 1.00 24.24 153 LEU B CA 1
ATOM 3953 C C . LEU B 1 173 ? 49.654 34.535 30.280 1.00 21.81 153 LEU B C 1
ATOM 3954 O O . LEU B 1 173 ? 48.684 34.232 29.576 1.00 19.44 153 LEU B O 1
ATOM 3959 N N . PHE B 1 174 ? 49.898 33.955 31.442 1.00 19.25 154 PHE B N 1
ATOM 3960 C CA . PHE B 1 174 ? 49.040 32.881 31.914 1.00 17.20 154 PHE B CA 1
ATOM 3961 C C . PHE B 1 174 ? 47.632 33.384 32.240 1.00 22.96 154 PHE B C 1
ATOM 3962 O O . PHE B 1 174 ? 46.646 32.694 31.947 1.00 22.46 154 PHE B O 1
ATOM 3970 N N . ASN B 1 175 ? 47.532 34.579 32.828 1.00 21.19 155 ASN B N 1
ATOM 3971 C CA . ASN B 1 175 ? 46.220 35.187 33.103 1.00 19.14 155 ASN B CA 1
ATOM 3972 C C . ASN B 1 175 ? 45.442 35.443 31.813 1.00 22.76 155 ASN B C 1
ATOM 3973 O O . ASN B 1 175 ? 44.249 35.145 31.726 1.00 21.97 155 ASN B O 1
ATOM 3978 N N . GLU B 1 176 ? 46.126 35.999 30.817 1.00 18.56 156 GLU B N 1
ATOM 3979 C CA . GLU B 1 176 ? 45.503 36.298 29.530 1.00 23.79 156 GLU B CA 1
ATOM 3980 C C . GLU B 1 176 ? 44.982 35.047 28.826 1.00 21.56 156 GLU B C 1
ATOM 3981 O O . GLU B 1 176 ? 43.858 35.037 28.318 1.00 18.49 156 GLU B O 1
ATOM 3987 N N . VAL B 1 177 ? 45.828 34.023 28.717 1.00 16.26 157 VAL B N 1
ATOM 3988 C CA . VAL B 1 177 ? 45.421 32.813 28.019 1.00 16.07 157 VAL B CA 1
ATOM 3989 C C . VAL B 1 177 ? 44.309 32.080 28.792 1.00 22.33 157 VAL B C 1
ATOM 3990 O O . VAL B 1 177 ? 43.392 31.510 28.185 1.00 20.47 157 VAL B O 1
ATOM 3994 N N . GLU B 1 178 ? 44.365 32.126 30.122 1.00 16.49 158 GLU B N 1
ATOM 3995 C CA . GLU B 1 178 ? 43.282 31.547 30.925 1.00 19.24 158 GLU B CA 1
ATOM 3996 C C . GLU B 1 178 ? 41.983 32.282 30.601 1.00 18.51 158 GLU B C 1
ATOM 3997 O O . GLU B 1 178 ? 40.945 31.659 30.420 1.00 22.25 158 GLU B O 1
ATOM 4003 N N . PHE B 1 179 ? 42.053 33.611 30.509 1.00 17.94 159 PHE B N 1
ATOM 4004 C CA . PHE B 1 179 ? 40.894 34.416 30.151 1.00 21.47 159 PHE B CA 1
ATOM 4005 C C . PHE B 1 179 ? 40.319 34.038 28.781 1.00 21.12 159 PHE B C 1
ATOM 4006 O O . PHE B 1 179 ? 39.099 33.836 28.624 1.00 22.14 159 PHE B O 1
ATOM 4014 N N . GLN B 1 180 ? 41.194 33.958 27.787 1.00 19.74 160 GLN B N 1
ATOM 4015 C CA . GLN B 1 180 ? 40.782 33.571 26.436 1.00 23.68 160 GLN B CA 1
ATOM 4016 C C . GLN B 1 180 ? 40.150 32.184 26.405 1.00 17.15 160 GLN B C 1
ATOM 4017 O O . GLN B 1 180 ? 39.114 31.968 25.766 1.00 18.31 160 GLN B O 1
ATOM 4023 N N . THR B 1 181 ? 40.754 31.252 27.133 1.00 18.04 161 THR B N 1
ATOM 4024 C CA . THR B 1 181 ? 40.300 29.861 27.135 1.00 17.77 161 THR B CA 1
ATOM 4025 C C . THR B 1 181 ? 38.911 29.758 27.774 1.00 20.10 161 THR B C 1
ATOM 4026 O O . THR B 1 181 ? 38.010 29.102 27.241 1.00 25.08 161 THR B O 1
ATOM 4030 N N . ALA B 1 182 ? 38.730 30.437 28.900 1.00 18.88 162 ALA B N 1
ATOM 4031 C CA . ALA B 1 182 ? 37.431 30.447 29.582 1.00 22.95 162 ALA B CA 1
ATOM 4032 C C . ALA B 1 182 ? 36.360 31.145 28.750 1.00 21.78 162 ALA B C 1
ATOM 4033 O O . ALA B 1 182 ? 35.189 30.770 28.808 1.00 20.64 162 ALA B O 1
ATOM 4035 N N . SER B 1 183 ? 36.756 32.168 27.990 1.00 18.87 163 SER B N 1
ATOM 4036 C CA . SER B 1 183 ? 35.824 32.856 27.096 1.00 21.48 163 SER B CA 1
ATOM 4037 C C . SER B 1 183 ? 35.453 31.954 25.922 1.00 21.79 163 SER B C 1
ATOM 4038 O O . SER B 1 183 ? 34.297 31.921 25.499 1.00 24.80 163 SER B O 1
ATOM 4041 N N . GLY B 1 184 ? 36.429 31.217 25.396 1.00 22.73 164 GLY B N 1
ATOM 4042 C CA . GLY B 1 184 ? 36.154 30.258 24.332 1.00 19.62 164 GLY B CA 1
ATOM 4043 C C . GLY B 1 184 ? 35.181 29.182 24.798 1.00 22.74 164 GLY B C 1
ATOM 4044 O O . GLY B 1 184 ? 34.247 28.813 24.085 1.00 22.81 164 GLY B O 1
ATOM 4045 N N . GLN B 1 185 ? 35.388 28.686 26.010 1.00 18.84 165 GLN B N 1
ATOM 4046 C CA . GLN B 1 185 ? 34.505 27.670 26.571 1.00 17.22 165 GLN B CA 1
ATOM 4047 C C . GLN B 1 185 ? 33.111 28.281 26.759 1.00 23.50 165 GLN B C 1
ATOM 4048 O O . GLN B 1 185 ? 32.094 27.628 26.516 1.00 24.08 165 GLN B O 1
ATOM 4054 N N . MET B 1 186 ? 33.075 29.555 27.146 1.00 23.01 166 MET B N 1
ATOM 4055 C CA . MET B 1 186 ? 31.811 30.256 27.337 1.00 24.08 166 MET B CA 1
ATOM 4056 C C . MET B 1 186 ? 30.989 30.239 26.048 1.00 29.72 166 MET B C 1
ATOM 4057 O O . MET B 1 186 ? 29.816 29.835 26.065 1.00 27.15 166 MET B O 1
ATOM 4062 N N . ILE B 1 187 ? 31.594 30.637 24.924 1.00 21.41 167 ILE B N 1
ATOM 4063 C CA . ILE B 1 187 ? 30.817 30.658 23.679 1.00 28.81 167 ILE B CA 1
ATOM 4064 C C . ILE B 1 187 ? 30.507 29.247 23.190 1.00 30.73 167 ILE B C 1
ATOM 4065 O O . ILE B 1 187 ? 29.473 29.026 22.568 1.00 28.92 167 ILE B O 1
ATOM 4070 N N . ASP B 1 188 ? 31.379 28.289 23.499 1.00 25.93 168 ASP B N 1
ATOM 4071 C CA . ASP B 1 188 ? 31.089 26.898 23.172 1.00 25.36 168 ASP B CA 1
ATOM 4072 C C . ASP B 1 188 ? 29.831 26.462 23.921 1.00 29.13 168 ASP B C 1
ATOM 4073 O O . ASP B 1 188 ? 28.895 25.931 23.329 1.00 29.92 168 ASP B O 1
ATOM 4078 N N . LEU B 1 189 ? 29.781 26.747 25.215 1.00 32.83 169 LEU B N 1
ATOM 4079 C CA . LEU B 1 189 ? 28.626 26.374 26.034 1.00 30.66 169 LEU B CA 1
ATOM 4080 C C . LEU B 1 189 ? 27.327 27.052 25.603 1.00 32.30 169 LEU B C 1
ATOM 4081 O O . LEU B 1 189 ? 26.279 26.406 25.486 1.00 35.04 169 LEU B O 1
ATOM 4086 N N . ILE B 1 190 ? 27.371 28.353 25.369 1.00 30.01 170 ILE B N 1
ATOM 4087 C CA . ILE B 1 190 ? 26.123 29.047 25.058 1.00 29.85 170 ILE B CA 1
ATOM 4088 C C . ILE B 1 190 ? 25.686 28.814 23.620 1.00 36.48 170 ILE B C 1
ATOM 4089 O O . ILE B 1 190 ? 24.494 28.858 23.312 1.00 43.99 170 ILE B O 1
ATOM 4094 N N . THR B 1 191 ? 26.635 28.543 22.734 1.00 38.75 171 THR B N 1
ATOM 4095 C CA . THR B 1 191 ? 26.270 28.247 21.352 1.00 36.86 171 THR B CA 1
ATOM 4096 C C . THR B 1 191 ? 25.513 26.927 21.271 1.00 38.11 171 THR B C 1
ATOM 4097 O O . THR B 1 191 ? 24.489 26.836 20.597 1.00 40.16 171 THR B O 1
ATOM 4101 N N . THR B 1 192 ? 26.015 25.909 21.964 1.00 40.91 172 THR B N 1
ATOM 4102 C CA . THR B 1 192 ? 25.452 24.568 21.857 1.00 48.03 172 THR B CA 1
ATOM 4103 C C . THR B 1 192 ? 24.260 24.343 22.788 1.00 56.42 172 THR B C 1
ATOM 4104 O O . THR B 1 192 ? 23.319 23.638 22.427 1.00 59.16 172 THR B O 1
ATOM 4108 N N . LEU B 1 193 ? 24.296 24.952 23.974 1.00 61.92 173 LEU B N 1
ATOM 4109 C CA . LEU B 1 193 ? 23.333 24.632 25.035 1.00 67.16 173 LEU B CA 1
ATOM 4110 C C . LEU B 1 193 ? 22.148 25.593 25.179 1.00 69.97 173 LEU B C 1
ATOM 4111 O O . LEU B 1 193 ? 21.098 25.200 25.690 1.00 75.37 173 LEU B O 1
ATOM 4116 N N . VAL B 1 194 ? 22.308 26.844 24.752 1.00 68.37 174 VAL B N 1
ATOM 4117 C CA . VAL B 1 194 ? 21.204 27.805 24.851 1.00 72.21 174 VAL B CA 1
ATOM 4118 C C . VAL B 1 194 ? 20.773 28.358 23.489 1.00 73.42 174 VAL B C 1
ATOM 4119 O O . VAL B 1 194 ? 21.277 27.943 22.443 1.00 74.79 174 VAL B O 1
ATOM 4123 N N . LYS B 1 197 ? 17.641 26.361 19.895 1.00 89.79 177 LYS B N 1
ATOM 4124 C CA . LYS B 1 197 ? 18.281 25.073 19.652 1.00 90.50 177 LYS B CA 1
ATOM 4125 C C . LYS B 1 197 ? 18.556 24.858 18.163 1.00 92.99 177 LYS B C 1
ATOM 4126 O O . LYS B 1 197 ? 19.391 24.034 17.796 1.00 93.43 177 LYS B O 1
ATOM 4132 N N . ASP B 1 198 ? 17.872 25.613 17.307 1.00 90.08 178 ASP B N 1
ATOM 4133 C CA . ASP B 1 198 ? 18.006 25.426 15.862 1.00 86.69 178 ASP B CA 1
ATOM 4134 C C . ASP B 1 198 ? 19.440 25.569 15.332 1.00 76.83 178 ASP B C 1
ATOM 4135 O O . ASP B 1 198 ? 20.247 26.342 15.849 1.00 70.96 178 ASP B O 1
ATOM 4140 N N . LEU B 1 199 ? 19.725 24.809 14.281 1.00 70.53 179 LEU B N 1
ATOM 4141 C CA . LEU B 1 199 ? 21.037 24.745 13.654 1.00 60.72 179 LEU B CA 1
ATOM 4142 C C . LEU B 1 199 ? 21.431 26.051 12.951 1.00 58.94 179 LEU B C 1
ATOM 4143 O O . LEU B 1 199 ? 22.599 26.250 12.611 1.00 53.69 179 LEU B O 1
ATOM 4148 N N . SER B 1 200 ? 20.463 26.934 12.726 1.00 62.41 180 SER B N 1
ATOM 4149 C CA . SER B 1 200 ? 20.723 28.154 11.967 1.00 61.93 180 SER B CA 1
ATOM 4150 C C . SER B 1 200 ? 21.694 29.092 12.666 1.00 59.00 180 SER B C 1
ATOM 4151 O O . SER B 1 200 ? 22.408 29.850 12.007 1.00 58.66 180 SER B O 1
ATOM 4154 N N . LYS B 1 201 ? 21.729 29.040 13.995 1.00 59.04 181 LYS B N 1
ATOM 4155 C CA . LYS B 1 201 ? 22.658 29.875 14.743 1.00 67.31 181 LYS B CA 1
ATOM 4156 C C . LYS B 1 201 ? 24.118 29.469 14.515 1.00 65.57 181 LYS B C 1
ATOM 4157 O O . LYS B 1 201 ? 25.022 30.287 14.683 1.00 72.38 181 LYS B O 1
ATOM 4163 N N . TYR B 1 202 ? 24.351 28.215 14.132 1.00 60.06 182 TYR B N 1
ATOM 4164 C CA . TYR B 1 202 ? 25.714 27.751 13.859 1.00 52.70 182 TYR B CA 1
ATOM 4165 C C . TYR B 1 202 ? 26.240 28.428 12.601 1.00 54.66 182 TYR B C 1
ATOM 4166 O O . TYR B 1 202 ? 25.482 28.665 11.654 1.00 51.26 182 TYR B O 1
ATOM 4175 N N . SER B 1 203 ? 27.527 28.762 12.596 1.00 47.45 183 SER B N 1
ATOM 4176 C CA . SER B 1 203 ? 28.116 29.450 11.450 1.00 41.39 183 SER B CA 1
ATOM 4177 C C . SER B 1 203 ? 29.621 29.265 11.487 1.00 40.26 183 SER B C 1
ATOM 4178 O O . SER B 1 203 ? 30.182 28.897 12.516 1.00 40.80 183 SER B O 1
ATOM 4181 N N . LEU B 1 204 ? 30.266 29.555 10.365 1.00 43.16 184 LEU B N 1
ATOM 4182 C CA . LEU B 1 204 ? 31.706 29.398 10.221 1.00 38.74 184 LEU B CA 1
ATOM 4183 C C . LEU B 1 204 ? 32.486 30.296 11.179 1.00 36.37 184 LEU B C 1
ATOM 4184 O O . LEU B 1 204 ? 33.491 29.869 11.755 1.00 36.76 184 LEU B O 1
ATOM 4189 N N . SER B 1 205 ? 32.037 31.537 11.357 1.00 32.92 185 SER B N 1
ATOM 4190 C CA . SER B 1 205 ? 32.760 32.467 12.230 1.00 38.30 185 SER B CA 1
ATOM 4191 C C . SER B 1 205 ? 32.624 32.100 13.705 1.00 33.09 185 SER B C 1
ATOM 4192 O O . SER B 1 205 ? 33.559 32.266 14.494 1.00 34.87 185 SER B O 1
ATOM 4195 N N . ILE B 1 206 ? 31.453 31.610 14.085 1.00 28.91 186 ILE B N 1
ATOM 4196 C CA . ILE B 1 206 ? 31.262 31.129 15.447 1.00 30.25 186 ILE B CA 1
ATOM 4197 C C . ILE B 1 206 ? 32.178 29.939 15.714 1.00 29.51 186 ILE B C 1
ATOM 4198 O O . ILE B 1 206 ? 32.845 29.895 16.749 1.00 26.87 186 ILE B O 1
ATOM 4203 N N . HIS B 1 207 ? 32.228 28.988 14.779 1.00 29.28 187 HIS B N 1
ATOM 4204 C CA . HIS B 1 207 ? 33.147 27.852 14.907 1.00 30.21 187 HIS B CA 1
ATOM 4205 C C . HIS B 1 207 ? 34.583 28.316 15.065 1.00 29.27 187 HIS B C 1
ATOM 4206 O O . HIS B 1 207 ? 35.298 27.853 15.971 1.00 26.85 187 HIS B O 1
ATOM 4213 N N . ARG B 1 208 ? 35.006 29.233 14.191 1.00 30.04 188 ARG B N 1
ATOM 4214 C CA . ARG B 1 208 ? 36.348 29.794 14.298 1.00 31.24 188 ARG B CA 1
ATOM 4215 C C . ARG B 1 208 ? 36.613 30.381 15.681 1.00 28.78 188 ARG B C 1
ATOM 4216 O O . ARG B 1 208 ? 37.649 30.093 16.292 1.00 28.76 188 ARG B O 1
ATOM 4224 N N A ARG B 1 209 ? 35.685 31.195 16.175 0.37 28.09 189 ARG B N 1
ATOM 4225 N N B ARG B 1 209 ? 35.680 31.196 16.172 0.63 28.16 189 ARG B N 1
ATOM 4226 C CA A ARG B 1 209 ? 35.877 31.851 17.465 0.37 26.64 189 ARG B CA 1
ATOM 4227 C CA B ARG B 1 209 ? 35.846 31.858 17.467 0.63 26.49 189 ARG B CA 1
ATOM 4228 C C A ARG B 1 209 ? 35.975 30.841 18.600 0.37 25.67 189 ARG B C 1
ATOM 4229 C C B ARG B 1 209 ? 35.982 30.836 18.586 0.63 25.34 189 ARG B C 1
ATOM 4230 O O A ARG B 1 209 ? 36.815 30.983 19.492 0.37 26.08 189 ARG B O 1
ATOM 4231 O O B ARG B 1 209 ? 36.852 30.963 19.454 0.63 26.52 189 ARG B O 1
ATOM 4246 N N . ILE B 1 210 ? 35.127 29.817 18.560 1.00 26.82 190 ILE B N 1
ATOM 4247 C CA . ILE B 1 210 ? 35.169 28.768 19.576 1.00 28.00 190 ILE B CA 1
ATOM 4248 C C . ILE B 1 210 ? 36.537 28.091 19.601 1.00 29.08 190 ILE B C 1
ATOM 4249 O O . ILE B 1 210 ? 37.194 28.072 20.636 1.00 28.51 190 ILE B O 1
ATOM 4254 N N . VAL B 1 211 ? 36.982 27.565 18.462 1.00 25.63 191 VAL B N 1
ATOM 4255 C CA . VAL B 1 211 ? 38.229 26.804 18.449 1.00 21.01 191 VAL B CA 1
ATOM 4256 C C . VAL B 1 211 ? 39.460 27.678 18.724 1.00 24.83 191 VAL B C 1
ATOM 4257 O O . VAL B 1 211 ? 40.385 27.262 19.423 1.00 24.32 191 VAL B O 1
ATOM 4261 N N . GLN B 1 212 ? 39.452 28.899 18.203 1.00 23.65 192 GLN B N 1
ATOM 4262 C CA . GLN B 1 212 ? 40.534 29.833 18.451 1.00 23.63 192 GLN B CA 1
ATOM 4263 C C . GLN B 1 212 ? 40.704 30.106 19.940 1.00 23.66 192 GLN B C 1
ATOM 4264 O O . GLN B 1 212 ? 41.762 29.879 20.516 1.00 22.65 192 GLN B O 1
ATOM 4270 N N . TYR B 1 213 ? 39.651 30.614 20.562 1.00 21.04 193 TYR B N 1
ATOM 4271 C CA . TYR B 1 213 ? 39.757 31.032 21.949 1.00 23.29 193 TYR B CA 1
ATOM 4272 C C . TYR B 1 213 ? 39.799 29.881 22.933 1.00 24.00 193 TYR B C 1
ATOM 4273 O O . TYR B 1 213 ? 40.573 29.912 23.881 1.00 23.56 193 TYR B O 1
ATOM 4282 N N . LYS B 1 214 ? 38.996 28.852 22.698 1.00 23.17 194 LYS B N 1
ATOM 4283 C CA . LYS B 1 214 ? 38.904 27.763 23.659 1.00 22.41 194 LYS B CA 1
ATOM 4284 C C . LYS B 1 214 ? 40.134 26.870 23.623 1.00 26.27 194 LYS B C 1
ATOM 4285 O O . LYS B 1 214 ? 40.498 26.269 24.644 1.00 20.93 194 LYS B O 1
ATOM 4291 N N . THR B 1 215 ? 40.764 26.746 22.456 1.00 21.40 195 THR B N 1
ATOM 4292 C CA . THR B 1 215 ? 41.864 25.787 22.347 1.00 25.28 195 THR B CA 1
ATOM 4293 C C . THR B 1 215 ? 43.188 26.331 21.828 1.00 19.47 195 THR B C 1
ATOM 4294 O O . THR B 1 215 ? 44.231 25.944 22.330 1.00 22.27 195 THR B O 1
ATOM 4298 N N . ALA B 1 216 ? 43.160 27.201 20.818 1.00 19.67 196 ALA B N 1
ATOM 4299 C CA . ALA B 1 216 ? 44.399 27.516 20.094 1.00 18.86 196 ALA B CA 1
ATOM 4300 C C . ALA B 1 216 ? 45.409 28.278 20.946 1.00 19.45 196 ALA B C 1
ATOM 4301 O O . ALA B 1 216 ? 46.612 28.046 20.829 1.00 22.95 196 ALA B O 1
ATOM 4303 N N . TYR B 1 217 ? 44.935 29.197 21.786 1.00 19.12 197 TYR B N 1
ATOM 4304 C CA . TYR B 1 217 ? 45.870 30.022 22.572 1.00 22.20 197 TYR B CA 1
ATOM 4305 C C . TYR B 1 217 ? 46.616 29.200 23.611 1.00 21.64 197 TYR B C 1
ATOM 4306 O O . TYR B 1 217 ? 47.829 29.363 23.759 1.00 22.79 197 TYR B O 1
ATOM 4315 N N . TYR B 1 218 ? 45.914 28.311 24.322 1.00 19.25 198 TYR B N 1
ATOM 4316 C CA . TYR B 1 218 ? 46.580 27.547 25.382 1.00 18.49 198 TYR B CA 1
ATOM 4317 C C . TYR B 1 218 ? 47.338 26.347 24.848 1.00 19.90 198 TYR B C 1
ATOM 4318 O O . TYR B 1 218 ? 48.332 25.899 25.468 1.00 17.95 198 TYR B O 1
ATOM 4327 N N . SER B 1 219 ? 46.881 25.820 23.708 1.00 15.80 199 SER B N 1
ATOM 4328 C CA . SER B 1 219 ? 47.493 24.608 23.144 1.00 19.47 199 SER B CA 1
ATOM 4329 C C . SER B 1 219 ? 48.697 24.869 22.244 1.00 24.18 199 SER B C 1
ATOM 4330 O O . SER B 1 219 ? 49.635 24.052 22.177 1.00 21.64 199 SER B O 1
ATOM 4333 N N . PHE B 1 220 ? 48.663 25.977 21.513 1.00 17.31 200 PHE B N 1
ATOM 4334 C CA . PHE B 1 220 ? 49.731 26.252 20.544 1.00 20.47 200 PHE B CA 1
ATOM 4335 C C . PHE B 1 220 ? 50.570 27.494 20.846 1.00 21.65 200 PHE B C 1
ATOM 4336 O O . PHE B 1 220 ? 51.802 27.444 20.803 1.00 21.37 200 PHE B O 1
ATOM 4344 N N . TYR B 1 221 ? 49.910 28.608 21.153 1.00 19.89 201 TYR B N 1
ATOM 4345 C CA . TYR B 1 221 ? 50.637 29.836 21.439 1.00 24.50 201 TYR B CA 1
ATOM 4346 C C . TYR B 1 221 ? 51.357 29.769 22.786 1.00 19.80 201 TYR B C 1
ATOM 4347 O O . TYR B 1 221 ? 52.562 30.018 22.870 1.00 23.55 201 TYR B O 1
ATOM 4356 N N . LEU B 1 222 ? 50.606 29.464 23.836 1.00 14.29 202 LEU B N 1
ATOM 4357 C CA . LEU B 1 222 ? 51.132 29.472 25.205 1.00 14.85 202 LEU B CA 1
ATOM 4358 C C . LEU B 1 222 ? 52.479 28.757 25.369 1.00 21.37 202 LEU B C 1
ATOM 4359 O O . LEU B 1 222 ? 53.392 29.337 25.951 1.00 22.78 202 LEU B O 1
ATOM 4364 N N . PRO B 1 223 ? 52.607 27.501 24.874 1.00 20.69 203 PRO B N 1
ATOM 4365 C CA . PRO B 1 223 ? 53.895 26.815 25.050 1.00 20.16 203 PRO B CA 1
ATOM 4366 C C . PRO B 1 223 ? 55.060 27.529 24.366 1.00 24.87 203 PRO B C 1
ATOM 4367 O O . PRO B 1 223 ? 56.175 27.540 24.909 1.00 24.10 203 PRO B O 1
ATOM 4371 N N . VAL B 1 224 ? 54.832 28.098 23.187 1.00 20.65 204 VAL B N 1
ATOM 4372 C CA . VAL B 1 224 ? 55.924 28.793 22.510 1.00 21.49 204 VAL B CA 1
ATOM 4373 C C . VAL B 1 224 ? 56.190 30.124 23.213 1.00 23.28 204 VAL B C 1
ATOM 4374 O O . VAL B 1 224 ? 57.343 30.525 23.383 1.00 23.50 204 VAL B O 1
ATOM 4378 N N . ALA B 1 225 ? 55.124 30.794 23.652 1.00 19.26 205 ALA B N 1
ATOM 4379 C CA . ALA B 1 225 ? 55.286 32.059 24.357 1.00 22.10 205 ALA B CA 1
ATOM 4380 C C . ALA B 1 225 ? 56.139 31.849 25.611 1.00 24.04 205 ALA B C 1
ATOM 4381 O O . ALA B 1 225 ? 57.014 32.671 25.919 1.00 26.99 205 ALA B O 1
ATOM 4383 N N . CYS B 1 226 ? 55.916 30.727 26.303 1.00 19.91 206 CYS B N 1
ATOM 4384 C CA . CYS B 1 226 ? 56.714 30.407 27.483 1.00 19.82 206 CYS B CA 1
ATOM 4385 C C . CYS B 1 226 ? 58.185 30.271 27.107 1.00 25.99 206 CYS B C 1
ATOM 4386 O O . CYS B 1 226 ? 59.069 30.810 27.785 1.00 21.37 206 CYS B O 1
ATOM 4389 N N . ALA B 1 227 ? 58.450 29.549 26.022 1.00 19.84 207 ALA B N 1
ATOM 4390 C CA . ALA B 1 227 ? 59.828 29.284 25.633 1.00 25.95 207 ALA B CA 1
ATOM 4391 C C . ALA B 1 227 ? 60.495 30.603 25.226 1.00 25.07 207 ALA B C 1
ATOM 4392 O O . ALA B 1 227 ? 61.648 30.867 25.573 1.00 23.02 207 ALA B O 1
ATOM 4394 N N . LEU B 1 228 ? 59.745 31.437 24.517 1.00 23.33 208 LEU B N 1
ATOM 4395 C CA . LEU B 1 228 ? 60.245 32.726 24.049 1.00 24.72 208 LEU B CA 1
ATOM 4396 C C . LEU B 1 228 ? 60.626 33.639 25.220 1.00 25.83 208 LEU B C 1
ATOM 4397 O O . LEU B 1 228 ? 61.685 34.268 25.206 1.00 23.76 208 LEU B O 1
ATOM 4402 N N . LEU B 1 229 ? 59.752 33.732 26.218 1.00 22.77 209 LEU B N 1
ATOM 4403 C CA . LEU B 1 229 ? 60.032 34.541 27.411 1.00 25.69 209 LEU B CA 1
ATOM 4404 C C . LEU B 1 229 ? 61.300 34.064 28.120 1.00 30.11 209 LEU B C 1
ATOM 4405 O O . LEU B 1 229 ? 62.167 34.875 28.475 1.00 30.31 209 LEU B O 1
ATOM 4410 N N . MET B 1 230 ? 61.401 32.750 28.323 1.00 25.03 210 MET B N 1
ATOM 4411 C CA . MET B 1 230 ? 62.572 32.155 28.973 1.00 31.19 210 MET B CA 1
ATOM 4412 C C . MET B 1 230 ? 63.835 32.516 28.205 1.00 32.61 210 MET B C 1
ATOM 4413 O O . MET B 1 230 ? 64.883 32.734 28.798 1.00 34.34 210 MET B O 1
ATOM 4418 N N . PHE B 1 231 ? 63.714 32.597 26.882 1.00 34.35 211 PHE B N 1
ATOM 4419 C CA . PHE B 1 231 ? 64.844 32.882 25.998 1.00 30.84 211 PHE B CA 1
ATOM 4420 C C . PHE B 1 231 ? 65.220 34.369 25.978 1.00 27.53 211 PHE B C 1
ATOM 4421 O O . PHE B 1 231 ? 66.146 34.769 25.270 1.00 33.86 211 PHE B O 1
ATOM 4429 N N . GLY B 1 232 ? 64.512 35.194 26.743 1.00 31.01 212 GLY B N 1
ATOM 4430 C CA . GLY B 1 232 ? 64.810 36.619 26.793 1.00 25.41 212 GLY B CA 1
ATOM 4431 C C . GLY B 1 232 ? 64.051 37.484 25.784 1.00 33.19 212 GLY B C 1
ATOM 4432 O O . GLY B 1 232 ? 64.292 38.690 25.703 1.00 28.19 212 GLY B O 1
ATOM 4433 N N . GLU B 1 233 ? 63.135 36.888 25.018 1.00 30.90 213 GLU B N 1
ATOM 4434 C CA . GLU B 1 233 ? 62.393 37.639 23.993 1.00 31.66 213 GLU B CA 1
ATOM 4435 C C . GLU B 1 233 ? 61.232 38.458 24.569 1.00 30.66 213 GLU B C 1
ATOM 4436 O O . GLU B 1 233 ? 60.685 38.137 25.627 1.00 32.23 213 GLU B O 1
ATOM 4442 N N . ASP B 1 234 ? 60.864 39.513 23.856 1.00 29.18 214 ASP B N 1
ATOM 4443 C CA . ASP B 1 234 ? 59.752 40.393 24.221 1.00 24.62 214 ASP B CA 1
ATOM 4444 C C . ASP B 1 234 ? 58.546 39.962 23.366 1.00 25.41 214 ASP B C 1
ATOM 4445 O O . ASP B 1 234 ? 58.599 40.065 22.138 1.00 24.83 214 ASP B O 1
ATOM 4450 N N . LEU B 1 235 ? 57.470 39.481 23.998 1.00 23.28 215 LEU B N 1
ATOM 4451 C CA . LEU B 1 235 ? 56.305 38.974 23.248 1.00 24.00 215 LEU B CA 1
ATOM 4452 C C . LEU B 1 235 ? 55.605 40.038 22.393 1.00 25.36 215 LEU B C 1
ATOM 4453 O O . LEU B 1 235 ? 54.943 39.698 21.409 1.00 25.93 215 LEU B O 1
ATOM 4458 N N . ASP B 1 236 ? 55.769 41.319 22.730 1.00 26.27 216 ASP B N 1
ATOM 4459 C CA . ASP B 1 236 ? 55.215 42.378 21.880 1.00 28.70 216 ASP B CA 1
ATOM 4460 C C . ASP B 1 236 ? 55.840 42.349 20.483 1.00 31.34 216 ASP B C 1
ATOM 4461 O O . ASP B 1 236 ? 55.277 42.908 19.530 1.00 27.45 216 ASP B O 1
ATOM 4466 N N . LYS B 1 237 ? 57.018 41.733 20.371 1.00 27.00 217 LYS B N 1
ATOM 4467 C CA . LYS B 1 237 ? 57.741 41.691 19.101 1.00 29.27 217 LYS B CA 1
ATOM 4468 C C . LYS B 1 237 ? 57.422 40.426 18.323 1.00 30.13 217 LYS B C 1
ATOM 4469 O O . LYS B 1 237 ? 58.027 40.175 17.273 1.00 27.33 217 LYS B O 1
ATOM 4475 N N . HIS B 1 238 ? 56.474 39.637 18.830 1.00 29.26 218 HIS B N 1
ATOM 4476 C CA . HIS B 1 238 ? 56.205 38.314 18.264 1.00 28.46 218 HIS B CA 1
ATOM 4477 C C . HIS B 1 238 ? 54.743 38.075 17.941 1.00 25.88 218 HIS B C 1
ATOM 4478 O O . HIS B 1 238 ? 54.254 36.946 18.048 1.00 27.39 218 HIS B O 1
ATOM 4485 N N . VAL B 1 239 ? 54.049 39.137 17.546 1.00 24.75 219 VAL B N 1
ATOM 4486 C CA . VAL B 1 239 ? 52.669 39.011 17.090 1.00 22.59 219 VAL B CA 1
ATOM 4487 C C . VAL B 1 239 ? 52.609 38.025 15.917 1.00 25.58 219 VAL B C 1
ATOM 4488 O O . VAL B 1 239 ? 51.717 37.197 15.850 1.00 24.59 219 VAL B O 1
ATOM 4492 N N . GLU B 1 240 ? 53.591 38.085 15.021 1.00 25.18 220 GLU B N 1
ATOM 4493 C CA . GLU B 1 240 ? 53.654 37.138 13.904 1.00 28.44 220 GLU B CA 1
ATOM 4494 C C . GLU B 1 240 ? 53.674 35.668 14.366 1.00 31.12 220 GLU B C 1
ATOM 4495 O O . GLU B 1 240 ? 52.925 34.836 13.847 1.00 26.50 220 GLU B O 1
ATOM 4501 N N . VAL B 1 241 ? 54.509 35.355 15.350 1.00 28.01 221 VAL B N 1
ATOM 4502 C CA . VAL B 1 241 ? 54.524 34.010 15.923 1.00 31.43 221 VAL B CA 1
ATOM 4503 C C . VAL B 1 241 ? 53.140 33.638 16.474 1.00 27.23 221 VAL B C 1
ATOM 4504 O O . VAL B 1 241 ? 52.623 32.549 16.203 1.00 23.00 221 VAL B O 1
ATOM 4508 N N . LYS B 1 242 ? 52.528 34.559 17.208 1.00 26.22 222 LYS B N 1
ATOM 4509 C CA . LYS B 1 242 ? 51.184 34.338 17.746 1.00 30.71 222 LYS B CA 1
ATOM 4510 C C . LYS B 1 242 ? 50.148 34.033 16.659 1.00 27.84 222 LYS B C 1
ATOM 4511 O O . LYS B 1 242 ? 49.417 33.051 16.770 1.00 27.22 222 LYS B O 1
ATOM 4517 N N . ASN B 1 243 ? 50.076 34.872 15.621 1.00 23.21 223 ASN B N 1
ATOM 4518 C CA . ASN B 1 243 ? 49.134 34.645 14.512 1.00 22.16 223 ASN B CA 1
ATOM 4519 C C . ASN B 1 243 ? 49.295 33.276 13.849 1.00 25.20 223 ASN B C 1
ATOM 4520 O O . ASN B 1 243 ? 48.308 32.592 13.556 1.00 27.02 223 ASN B O 1
ATOM 4525 N N . VAL B 1 244 ? 50.539 32.880 13.59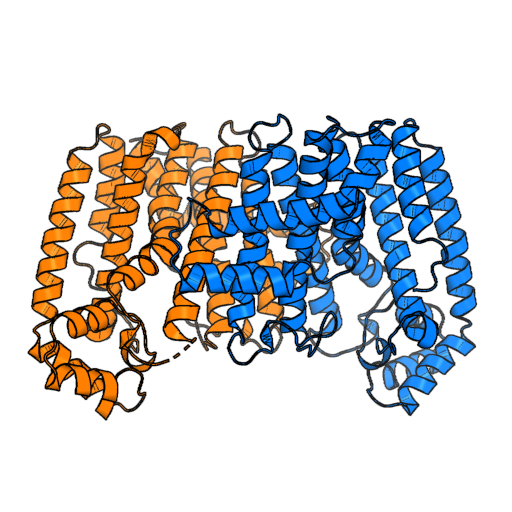8 1.00 21.98 224 VAL B N 1
ATOM 4526 C CA . VAL B 1 244 ? 50.783 31.585 12.972 1.00 21.72 224 VAL B CA 1
ATOM 4527 C C . VAL B 1 244 ? 50.270 30.443 13.859 1.00 30.96 224 VAL B C 1
ATOM 4528 O O . VAL B 1 244 ? 49.577 29.542 13.386 1.00 23.73 224 VAL B O 1
ATOM 4532 N N . LEU B 1 245 ? 50.584 30.503 15.148 1.00 20.74 225 LEU B N 1
ATOM 4533 C CA . LEU B 1 245 ? 50.229 29.437 16.072 1.00 21.87 225 LEU B CA 1
ATOM 4534 C C . LEU B 1 245 ? 48.718 29.356 16.278 1.00 23.16 225 LEU B C 1
ATOM 4535 O O . LEU B 1 245 ? 48.144 28.264 16.340 1.00 24.46 225 LEU B O 1
ATOM 4540 N N . VAL B 1 246 ? 48.074 30.512 16.381 1.00 22.67 226 VAL B N 1
ATOM 4541 C CA . VAL B 1 246 ? 46.620 30.558 16.435 1.00 26.06 226 VAL B CA 1
ATOM 4542 C C . VAL B 1 246 ? 46.011 29.957 15.162 1.00 32.47 226 VAL B C 1
ATOM 4543 O O . VAL B 1 246 ? 45.045 29.186 15.241 1.00 27.78 226 VAL B O 1
ATOM 4547 N N . GLU B 1 247 ? 46.574 30.287 13.996 1.00 24.64 227 GLU B N 1
ATOM 4548 C CA . GLU B 1 247 ? 46.100 29.681 12.745 1.00 28.50 227 GLU B CA 1
ATOM 4549 C C . GLU B 1 247 ? 46.335 28.169 12.762 1.00 30.62 227 GLU B C 1
ATOM 4550 O O . GLU B 1 247 ? 45.480 27.387 12.342 1.00 29.55 227 GLU B O 1
ATOM 4556 N N . MET B 1 248 ? 47.505 27.765 13.245 1.00 22.96 228 MET B N 1
ATOM 4557 C CA . MET B 1 248 ? 47.854 26.353 13.279 1.00 23.26 228 MET B CA 1
ATOM 4558 C C . MET B 1 248 ? 46.888 25.613 14.204 1.00 25.18 228 MET B C 1
ATOM 4559 O O . MET B 1 248 ? 46.490 24.469 13.926 1.00 28.75 228 MET B O 1
ATOM 4564 N N . GLY B 1 249 ? 46.500 26.270 15.299 1.00 21.69 229 GLY B N 1
ATOM 4565 C CA . GLY B 1 249 ? 45.579 25.669 16.262 1.00 21.94 229 GLY B CA 1
ATOM 4566 C C . GLY B 1 249 ? 44.168 25.501 15.701 1.00 25.81 229 GLY B C 1
ATOM 4567 O O . GLY B 1 249 ? 43.448 24.564 16.059 1.00 26.25 229 GLY B O 1
ATOM 4568 N N . THR B 1 250 ? 43.784 26.404 14.805 1.00 22.40 230 THR B N 1
ATOM 4569 C CA . THR B 1 250 ? 42.457 26.393 14.210 1.00 26.83 230 THR B CA 1
ATOM 4570 C C . THR B 1 250 ? 42.356 25.201 13.265 1.00 26.92 230 THR B C 1
ATOM 4571 O O . THR B 1 250 ? 41.420 24.380 13.340 1.00 24.03 230 THR B O 1
ATOM 4575 N N . TYR B 1 251 ? 43.348 25.115 12.390 1.00 24.89 231 TYR B N 1
ATOM 4576 C CA . TYR B 1 251 ? 43.577 23.959 11.541 1.00 26.62 231 TYR B CA 1
ATOM 4577 C C . TYR B 1 251 ? 43.560 22.647 12.328 1.00 28.16 231 TYR B C 1
ATOM 4578 O O . TYR B 1 251 ? 42.904 21.684 11.908 1.00 26.35 231 TYR B O 1
ATOM 4587 N N . PHE B 1 252 ? 44.243 22.611 13.479 1.00 28.16 232 PHE B N 1
ATOM 4588 C CA . PHE B 1 252 ? 44.266 21.412 14.329 1.00 23.88 232 PHE B CA 1
ATOM 4589 C C . PHE B 1 252 ? 42.867 20.981 14.760 1.00 29.34 232 PHE B C 1
ATOM 4590 O O . PHE B 1 252 ? 42.544 19.790 14.764 1.00 24.89 232 PHE B O 1
ATOM 4598 N N . GLN B 1 253 ? 42.037 21.952 15.124 1.00 24.07 233 GLN B N 1
ATOM 4599 C CA . GLN B 1 253 ? 40.678 21.650 15.561 1.00 30.99 233 GLN B CA 1
ATOM 4600 C C . GLN B 1 253 ? 39.763 21.228 14.411 1.00 28.73 233 GLN B C 1
ATOM 4601 O O . GLN B 1 253 ? 38.883 20.383 14.608 1.00 28.25 233 GLN B O 1
ATOM 4607 N N . VAL B 1 254 ? 39.966 21.811 13.224 1.00 25.72 234 VAL B N 1
ATOM 4608 C CA . VAL B 1 254 ? 39.192 21.415 12.058 1.00 26.05 234 VAL B CA 1
ATOM 4609 C C . VAL B 1 254 ? 39.488 19.951 11.761 1.00 27.87 234 VAL B C 1
ATOM 4610 O O . VAL B 1 254 ? 38.564 19.151 11.569 1.00 30.94 234 VAL B O 1
ATOM 4614 N N . GLN B 1 255 ? 40.775 19.603 11.750 1.00 26.54 235 GLN B N 1
ATOM 4615 C CA . GLN B 1 255 ? 41.206 18.211 11.580 1.00 28.84 235 GLN B CA 1
ATOM 4616 C C . GLN B 1 255 ? 40.515 17.331 12.594 1.00 32.92 235 GLN B C 1
ATOM 4617 O O . GLN B 1 255 ? 40.092 16.203 12.292 1.00 28.60 235 GLN B O 1
ATOM 4623 N N . ASP B 1 256 ? 40.436 17.842 13.818 1.00 30.05 236 ASP B N 1
ATOM 4624 C CA . ASP B 1 256 ? 39.826 17.087 14.895 1.00 32.76 236 ASP B CA 1
ATOM 4625 C C . ASP B 1 256 ? 38.344 16.882 14.608 1.00 31.70 236 ASP B C 1
ATOM 4626 O O . ASP B 1 256 ? 37.821 15.789 14.824 1.00 28.58 236 ASP B O 1
ATOM 4631 N N . ASP B 1 257 ? 37.674 17.922 14.105 1.00 27.56 237 ASP B N 1
ATOM 4632 C CA . ASP B 1 257 ? 36.249 17.810 13.807 1.00 28.51 237 ASP B CA 1
ATOM 4633 C C . ASP B 1 257 ? 36.017 16.807 12.683 1.00 32.82 237 ASP B C 1
ATOM 4634 O O . ASP B 1 257 ? 35.079 16.001 12.733 1.00 30.00 237 ASP B O 1
ATOM 4639 N N . TYR B 1 258 ? 36.880 16.865 11.674 1.00 28.70 238 TYR B N 1
ATOM 4640 C CA . TYR B 1 258 ? 36.804 15.953 10.543 1.00 33.57 238 TYR B CA 1
ATOM 4641 C C . TYR B 1 258 ? 36.949 14.508 10.995 1.00 32.82 238 TYR B C 1
ATOM 4642 O O . TYR B 1 258 ? 36.129 13.651 10.653 1.00 32.77 238 TYR B O 1
ATOM 4651 N N . LEU B 1 259 ? 37.991 14.246 11.776 1.00 34.93 239 LEU B N 1
ATOM 4652 C CA . LEU B 1 259 ? 38.283 12.894 12.257 1.00 34.76 239 LEU B CA 1
ATOM 4653 C C . LEU B 1 259 ? 37.164 12.307 13.124 1.00 40.68 239 LEU B C 1
ATOM 4654 O O . LEU B 1 259 ? 36.974 11.089 13.161 1.00 35.55 239 LEU B O 1
ATOM 4659 N N . ASP B 1 260 ? 36.424 13.166 13.817 1.00 41.13 240 ASP B N 1
ATOM 4660 C CA . ASP B 1 260 ? 35.369 12.691 14.706 1.00 41.35 240 ASP B CA 1
ATOM 4661 C C . ASP B 1 260 ? 34.325 11.887 13.940 1.00 42.01 240 ASP B C 1
ATOM 4662 O O . ASP B 1 260 ? 33.749 10.932 14.463 1.00 43.05 240 ASP B O 1
ATOM 4667 N N . CYS B 1 261 ? 34.106 12.272 12.689 1.00 44.98 241 CYS B N 1
ATOM 4668 C CA . CYS B 1 261 ? 33.126 11.612 11.842 1.00 43.71 241 CYS B CA 1
ATOM 4669 C C . CYS B 1 261 ? 33.766 10.672 10.814 1.00 43.80 241 CYS B C 1
ATOM 4670 O O . CYS B 1 261 ? 33.248 9.587 10.552 1.00 45.99 241 CYS B O 1
ATOM 4673 N N . PHE B 1 262 ? 34.886 11.083 10.227 1.00 38.68 242 PHE B N 1
ATOM 4674 C CA . PHE B 1 262 ? 35.477 10.311 9.129 1.00 38.70 242 PHE B CA 1
ATOM 4675 C C . PHE B 1 262 ? 36.747 9.564 9.500 1.00 34.30 242 PHE B C 1
ATOM 4676 O O . PHE B 1 262 ? 37.316 8.860 8.675 1.00 41.54 242 PHE B O 1
ATOM 4684 N N . GLY B 1 263 ? 37.208 9.725 10.730 1.00 39.16 243 GLY B N 1
ATOM 4685 C CA . GLY B 1 263 ? 38.433 9.063 11.132 1.00 35.81 243 GLY B CA 1
ATOM 4686 C C . GLY B 1 263 ? 38.147 7.645 11.555 1.00 40.87 243 GLY B C 1
ATOM 4687 O O . GLY B 1 263 ? 37.032 7.324 11.968 1.00 41.02 243 GLY B O 1
ATOM 4688 N N . ALA B 1 264 ? 39.159 6.793 11.457 1.00 43.42 244 ALA B N 1
ATOM 4689 C CA . ALA B 1 264 ? 39.013 5.395 11.816 1.00 37.25 244 ALA B CA 1
ATOM 4690 C C . ALA B 1 264 ? 39.082 5.218 13.328 1.00 39.82 244 ALA B C 1
ATOM 4691 O O . ALA B 1 264 ? 40.097 5.549 13.948 1.00 46.34 244 ALA B O 1
ATOM 4693 N N . PRO B 1 265 ? 38.010 4.678 13.927 1.00 38.14 245 PRO B N 1
ATOM 4694 C CA . PRO B 1 265 ? 38.045 4.366 15.361 1.00 41.04 245 PRO B CA 1
ATOM 4695 C C . PRO B 1 265 ? 39.249 3.494 15.696 1.00 37.73 245 PRO B C 1
ATOM 4696 O O . PRO B 1 265 ? 39.840 3.675 16.755 1.00 37.28 245 PRO B O 1
ATOM 4700 N N . GLU B 1 266 ? 39.622 2.585 14.796 1.00 38.84 246 GLU B N 1
ATOM 4701 C CA . GLU B 1 266 ? 40.783 1.710 15.014 1.00 39.43 246 GLU B CA 1
ATOM 4702 C C . GLU B 1 266 ? 42.077 2.511 15.178 1.00 46.15 246 GLU B C 1
ATOM 4703 O O . GLU B 1 266 ? 43.065 2.000 15.717 1.00 45.95 246 GLU B O 1
ATOM 4709 N N . VAL B 1 267 ? 42.065 3.756 14.699 1.00 37.11 247 VAL B N 1
ATOM 4710 C CA . VAL B 1 267 ? 43.212 4.657 14.812 1.00 50.71 247 VAL B CA 1
ATOM 4711 C C . VAL B 1 267 ? 43.010 5.717 15.899 1.00 52.42 247 VAL B C 1
ATOM 4712 O O . VAL B 1 267 ? 43.898 5.945 16.721 1.00 56.50 247 VAL B O 1
ATOM 4716 N N . ILE B 1 268 ? 41.846 6.366 15.893 1.00 49.76 248 ILE B N 1
ATOM 4717 C CA . ILE B 1 268 ? 41.543 7.437 16.853 1.00 49.85 248 ILE B CA 1
ATOM 4718 C C . ILE B 1 268 ? 41.411 6.916 18.284 1.00 52.91 248 ILE B C 1
ATOM 4719 O O . ILE B 1 268 ? 41.826 7.582 19.236 1.00 55.69 248 ILE B O 1
ATOM 4724 N N . GLY B 1 269 ? 40.840 5.726 18.441 1.00 46.09 249 GLY B N 1
ATOM 4725 C CA . GLY B 1 269 ? 40.712 5.148 19.764 1.00 35.51 249 GLY B CA 1
ATOM 4726 C C . GLY B 1 269 ? 39.432 5.583 20.446 1.00 39.25 249 GLY B C 1
ATOM 4727 O O . GLY B 1 269 ? 39.308 5.509 21.671 1.00 41.61 249 GLY B O 1
ATOM 4728 N N . LYS B 1 270 ? 38.470 6.037 19.654 1.00 40.86 250 LYS B N 1
ATOM 4729 C CA . LYS B 1 270 ? 37.146 6.324 20.185 1.00 46.03 250 LYS B CA 1
ATOM 4730 C C . LYS B 1 270 ? 36.112 6.284 19.070 1.00 42.71 250 LYS B C 1
ATOM 4731 O O . LYS B 1 270 ? 36.456 6.121 17.900 1.00 44.29 250 LYS B O 1
ATOM 4737 N N . ILE B 1 271 ? 34.847 6.413 19.443 1.00 41.17 251 ILE B N 1
ATOM 4738 C CA . ILE B 1 271 ? 33.772 6.556 18.474 1.00 48.76 251 ILE B CA 1
ATOM 4739 C C . ILE B 1 271 ? 33.217 7.960 18.642 1.00 51.42 251 ILE B C 1
ATOM 4740 O O . ILE B 1 271 ? 32.721 8.309 19.711 1.00 53.01 251 ILE B O 1
ATOM 4745 N N . GLY B 1 272 ? 33.339 8.775 17.598 1.00 50.20 252 GLY B N 1
ATOM 4746 C CA . GLY B 1 272 ? 32.917 10.163 17.670 1.00 42.79 252 GLY B CA 1
ATOM 4747 C C . GLY B 1 272 ? 31.416 10.300 17.838 1.00 42.21 252 GLY B C 1
ATOM 4748 O O . GLY B 1 272 ? 30.654 9.541 17.247 1.00 45.62 252 GLY B O 1
ATOM 4749 N N . THR B 1 273 ? 30.997 11.274 18.640 1.00 42.75 253 THR B N 1
ATOM 4750 C CA . THR B 1 273 ? 29.579 11.527 18.882 1.00 41.65 253 THR B CA 1
ATOM 4751 C C . THR B 1 273 ? 29.188 12.992 18.637 1.00 45.49 253 THR B C 1
ATOM 4752 O O . THR B 1 273 ? 28.122 13.427 19.082 1.00 53.71 253 THR B O 1
ATOM 4756 N N . ASP B 1 274 ? 30.037 13.748 17.942 1.00 41.75 254 ASP B N 1
ATOM 4757 C CA . ASP B 1 274 ? 29.772 15.176 17.696 1.00 43.26 254 ASP B CA 1
ATOM 4758 C C . ASP B 1 274 ? 28.386 15.438 17.095 1.00 41.55 254 ASP B C 1
ATOM 4759 O O . ASP B 1 274 ? 27.741 16.446 17.405 1.00 39.11 254 ASP B O 1
ATOM 4764 N N . ILE B 1 275 ? 27.929 14.531 16.236 1.00 40.53 255 ILE B N 1
ATOM 4765 C CA . ILE B 1 275 ? 26.620 14.682 15.614 1.00 45.85 255 ILE B CA 1
ATOM 4766 C C . ILE B 1 275 ? 25.526 14.527 16.675 1.00 52.18 255 ILE B C 1
ATOM 4767 O O . ILE B 1 275 ? 24.624 15.361 16.774 1.00 53.94 255 ILE B O 1
ATOM 4772 N N . GLU B 1 276 ? 25.637 13.475 17.480 1.00 49.78 256 GLU B N 1
ATOM 4773 C CA . GLU B 1 276 ? 24.735 13.244 18.602 1.00 54.98 256 GLU B CA 1
ATOM 4774 C C . GLU B 1 276 ? 24.767 14.389 19.610 1.00 57.27 256 GLU B C 1
ATOM 4775 O O . GLU B 1 276 ? 23.726 14.782 20.143 1.00 59.50 256 GLU B O 1
ATOM 4781 N N . ASP B 1 277 ? 25.962 14.918 19.873 1.00 52.62 257 ASP B N 1
ATOM 4782 C CA . ASP B 1 277 ? 26.136 15.918 20.924 1.00 49.95 257 ASP B CA 1
ATOM 4783 C C . ASP B 1 277 ? 25.715 17.323 20.501 1.00 49.51 257 ASP B C 1
ATOM 4784 O O . ASP B 1 277 ? 25.826 18.268 21.287 1.00 49.25 257 ASP B O 1
ATOM 4789 N N . PHE B 1 278 ? 25.240 17.450 19.262 1.00 47.81 258 PHE B N 1
ATOM 4790 C CA . PHE B 1 278 ? 24.835 18.739 18.700 1.00 52.79 258 PHE B CA 1
ATOM 4791 C C . PHE B 1 278 ? 25.995 19.738 18.685 1.00 51.33 258 PHE B C 1
ATOM 4792 O O . PHE B 1 278 ? 25.821 20.924 18.985 1.00 50.86 258 PHE B O 1
ATOM 4800 N N . LYS B 1 279 ? 27.180 19.261 18.318 1.00 45.69 259 LYS B N 1
ATOM 4801 C CA . LYS B 1 279 ? 28.361 20.118 18.332 1.00 43.28 259 LYS B CA 1
ATOM 4802 C C . LYS B 1 279 ? 28.427 21.057 17.144 1.00 39.92 259 LYS B C 1
ATOM 4803 O O . LYS B 1 279 ? 28.088 20.677 16.023 1.00 41.28 259 LYS B O 1
ATOM 4809 N N . CYS B 1 280 ? 28.875 22.283 17.396 1.00 39.52 260 CYS B N 1
ATOM 4810 C CA . CYS B 1 280 ? 29.156 23.227 16.325 1.00 39.57 260 CYS B CA 1
ATOM 4811 C C . CYS B 1 280 ? 30.439 22.806 15.624 1.00 41.19 260 CYS B C 1
ATOM 4812 O O . CYS B 1 280 ? 31.412 23.549 15.587 1.00 41.53 260 CYS B O 1
ATOM 4815 N N . SER B 1 281 ? 30.417 21.608 15.059 1.00 42.83 261 SER B N 1
ATOM 4816 C CA . SER B 1 281 ? 31.530 21.082 14.290 1.00 41.11 261 SER B CA 1
ATOM 4817 C C . SER B 1 281 ? 31.700 21.794 12.943 1.00 41.27 261 SER B C 1
ATOM 4818 O O . SER B 1 281 ? 30.728 22.236 12.336 1.00 37.42 261 SER B O 1
ATOM 4821 N N . TRP B 1 282 ? 32.943 21.889 12.483 1.00 34.60 262 TRP B N 1
ATOM 4822 C CA . TRP B 1 282 ? 33.256 22.408 11.155 1.00 33.67 262 TRP B CA 1
ATOM 4823 C C . TRP B 1 282 ? 32.496 21.664 10.049 1.00 37.06 262 TRP B C 1
ATOM 4824 O O . TRP B 1 282 ? 32.081 22.262 9.061 1.00 35.32 262 TRP B O 1
ATOM 4835 N N . LEU B 1 283 ? 32.333 20.356 10.219 1.00 34.33 263 LEU B N 1
ATOM 4836 C CA . LEU B 1 283 ? 31.578 19.550 9.269 1.00 36.74 263 LEU B CA 1
ATOM 4837 C C . LEU B 1 283 ? 30.139 20.045 9.094 1.00 38.21 263 LEU B C 1
ATOM 4838 O O . LEU B 1 283 ? 29.683 20.249 7.965 1.00 34.04 263 LEU B O 1
ATOM 4843 N N . VAL B 1 284 ? 29.429 20.252 10.202 1.00 31.42 264 VAL B N 1
ATOM 4844 C CA . VAL B 1 284 ? 28.038 20.666 10.111 1.00 35.91 264 VAL B CA 1
ATOM 4845 C C . VAL B 1 284 ? 27.877 22.074 9.529 1.00 39.86 264 VAL B C 1
ATOM 4846 O O . VAL B 1 284 ? 26.945 22.320 8.763 1.00 43.70 264 VAL B O 1
ATOM 4850 N N . VAL B 1 285 ? 28.785 22.989 9.858 1.00 35.15 265 VAL B N 1
ATOM 4851 C CA . VAL B 1 285 ? 28.652 24.359 9.342 1.00 37.39 265 VAL B CA 1
ATOM 4852 C C . VAL B 1 285 ? 29.044 24.410 7.871 1.00 39.66 265 VAL B C 1
ATOM 4853 O O . VAL B 1 285 ? 28.425 25.128 7.091 1.00 43.03 265 VAL B O 1
ATOM 4857 N N . LYS B 1 286 ? 30.030 23.606 7.472 1.00 39.16 266 LYS B N 1
ATOM 4858 C CA . LYS B 1 286 ? 30.322 23.479 6.040 1.00 43.97 266 LYS B CA 1
ATOM 4859 C C . LYS B 1 286 ? 29.160 22.833 5.284 1.00 46.85 266 LYS B C 1
ATOM 4860 O O . LYS B 1 286 ? 28.795 23.282 4.195 1.00 48.39 266 LYS B O 1
ATOM 4866 N N . ALA B 1 287 ? 28.574 21.790 5.863 1.00 46.75 267 ALA B N 1
ATOM 4867 C CA . ALA B 1 287 ? 27.403 21.163 5.254 1.00 50.18 267 ALA B CA 1
ATOM 4868 C C . ALA B 1 287 ? 26.293 22.187 5.035 1.00 50.97 267 ALA B C 1
ATOM 4869 O O . ALA B 1 287 ? 25.675 22.218 3.976 1.00 53.16 267 ALA B O 1
ATOM 4871 N N . LEU B 1 288 ? 26.055 23.029 6.036 1.00 55.03 268 LEU B N 1
ATOM 4872 C CA . LEU B 1 288 ? 25.018 24.055 5.940 1.00 59.53 268 LEU B CA 1
ATOM 4873 C C . LEU B 1 288 ? 25.326 25.078 4.850 1.00 61.68 268 LEU B C 1
ATOM 4874 O O . LEU B 1 288 ? 24.426 25.521 4.141 1.00 64.65 268 LEU B O 1
ATOM 4879 N N . GLU B 1 289 ? 26.600 25.431 4.711 1.00 65.93 269 GLU B N 1
ATOM 4880 C CA . GLU B 1 289 ? 27.039 26.379 3.689 1.00 66.63 269 GLU B CA 1
ATOM 4881 C C . GLU B 1 289 ? 26.768 25.851 2.275 1.00 68.97 269 GLU B C 1
ATOM 4882 O O . GLU B 1 289 ? 26.546 26.628 1.345 1.00 71.89 269 GLU B O 1
ATOM 4888 N N . LEU B 1 290 ? 26.767 24.527 2.126 1.00 69.19 270 LEU B N 1
ATOM 4889 C CA . LEU B 1 290 ? 26.676 23.899 0.807 1.00 68.34 270 LEU B CA 1
ATOM 4890 C C . LEU B 1 290 ? 25.339 23.221 0.515 1.00 66.56 270 LEU B C 1
ATOM 4891 O O . LEU B 1 290 ? 25.012 22.966 -0.640 1.00 69.06 270 LEU B O 1
ATOM 4896 N N . ALA B 1 291 ? 24.573 22.922 1.556 1.00 64.30 271 ALA B N 1
ATOM 4897 C CA . ALA B 1 291 ? 23.358 22.136 1.389 1.00 66.29 271 ALA B CA 1
ATOM 4898 C C . ALA B 1 291 ? 22.244 22.886 0.661 1.00 71.41 271 ALA B C 1
ATOM 4899 O O . ALA B 1 291 ? 22.120 24.113 0.769 1.00 71.93 271 ALA B O 1
ATOM 4901 N N . ASN B 1 292 ? 21.437 22.143 -0.088 1.00 69.95 272 ASN B N 1
ATOM 4902 C CA . ASN B 1 292 ? 20.218 22.709 -0.644 1.00 72.46 272 ASN B CA 1
ATOM 4903 C C . ASN B 1 292 ? 19.107 22.654 0.397 1.00 73.83 272 ASN B C 1
ATOM 4904 O O . ASN B 1 292 ? 19.345 22.265 1.539 1.00 70.50 272 ASN B O 1
ATOM 4909 N N . GLU B 1 293 ? 17.896 23.021 0.000 1.00 77.96 273 GLU B N 1
ATOM 4910 C CA . GLU B 1 293 ? 16.770 23.021 0.924 1.00 81.15 273 GLU B CA 1
ATOM 4911 C C . GLU B 1 293 ? 16.458 21.606 1.428 1.00 79.43 273 GLU B C 1
ATOM 4912 O O . GLU B 1 293 ? 16.193 21.410 2.616 1.00 76.74 273 GLU B O 1
ATOM 4918 N N . GLU B 1 294 ? 16.500 20.627 0.524 1.00 82.86 274 GLU B N 1
ATOM 4919 C CA . GLU B 1 294 ? 16.307 19.221 0.885 1.00 83.78 274 GLU B CA 1
ATOM 4920 C C . GLU B 1 294 ? 17.357 18.756 1.890 1.00 76.86 274 GLU B C 1
ATOM 4921 O O . GLU B 1 294 ? 17.037 18.131 2.904 1.00 69.10 274 GLU B O 1
ATOM 4927 N N . GLN B 1 295 ? 18.616 19.053 1.587 1.00 77.15 275 GLN B N 1
ATOM 4928 C CA . GLN B 1 295 ? 19.728 18.632 2.420 1.00 70.35 275 GLN B CA 1
ATOM 4929 C C . GLN B 1 295 ? 19.677 19.327 3.785 1.00 67.86 275 GLN B C 1
ATOM 4930 O O . GLN B 1 295 ? 19.832 18.686 4.826 1.00 67.51 275 GLN B O 1
ATOM 4936 N N . LYS B 1 296 ? 19.433 20.634 3.770 1.00 68.20 276 LYS B N 1
ATOM 4937 C CA . LYS B 1 296 ? 19.339 21.420 4.997 1.00 68.71 276 LYS B CA 1
ATOM 4938 C C . LYS B 1 296 ? 18.215 20.965 5.926 1.00 69.62 276 LYS B C 1
ATOM 4939 O O . LYS B 1 296 ? 18.392 20.920 7.145 1.00 72.48 276 LYS B O 1
ATOM 4945 N N . LYS B 1 297 ? 17.063 20.628 5.357 1.00 70.85 277 LYS B N 1
ATOM 4946 C CA . LYS B 1 297 ? 15.943 20.158 6.167 1.00 75.01 277 LYS B CA 1
ATOM 4947 C C . LYS B 1 297 ? 16.286 18.831 6.848 1.00 74.21 277 LYS B C 1
ATOM 4948 O O . LYS B 1 297 ? 15.910 18.596 7.996 1.00 72.40 277 LYS B O 1
ATOM 4950 N N . THR B 1 298 ? 17.014 17.975 6.138 1.00 74.49 278 THR B N 1
ATOM 4951 C CA . THR B 1 298 ? 17.477 16.710 6.700 1.00 72.47 278 THR B CA 1
ATOM 4952 C C . THR B 1 298 ? 18.416 16.932 7.887 1.00 67.87 278 THR B C 1
ATOM 4953 O O . THR B 1 298 ? 18.280 16.278 8.929 1.00 63.47 278 THR B O 1
ATOM 4957 N N . LEU B 1 299 ? 19.369 17.849 7.716 1.00 61.95 279 LEU B N 1
ATOM 4958 C CA . LEU B 1 299 ? 20.306 18.198 8.778 1.00 56.58 279 LEU B CA 1
ATOM 4959 C C . LEU B 1 299 ? 19.553 18.760 9.977 1.00 55.26 279 LEU B C 1
ATOM 4960 O O . LEU B 1 299 ? 19.748 18.315 11.106 1.00 54.25 279 LEU B O 1
ATOM 4965 N N . HIS B 1 300 ? 18.680 19.729 9.722 1.00 60.59 280 HIS B N 1
ATOM 4966 C CA . HIS B 1 300 ? 17.851 20.300 10.774 1.00 62.14 280 HIS B CA 1
ATOM 4967 C C . HIS B 1 300 ? 17.029 19.222 11.483 1.00 67.83 280 HIS B C 1
ATOM 4968 O O . HIS B 1 300 ? 16.791 19.309 12.688 1.00 68.30 280 HIS B O 1
ATOM 4975 N N . GLU B 1 301 ? 16.615 18.201 10.736 1.00 70.39 281 GLU B N 1
ATOM 4976 C CA . GLU B 1 301 ? 15.806 17.120 11.296 1.00 74.64 281 GLU B CA 1
ATOM 4977 C C . GLU B 1 301 ? 16.592 16.151 12.182 1.00 73.55 281 GLU B C 1
ATOM 4978 O O . GLU B 1 301 ? 16.067 15.655 13.181 1.00 79.08 281 GLU B O 1
ATOM 4984 N N . ASN B 1 302 ? 17.841 15.870 11.821 1.00 68.27 282 ASN B N 1
ATOM 4985 C CA . ASN B 1 302 ? 18.566 14.771 12.461 1.00 64.84 282 ASN B CA 1
ATOM 4986 C C . ASN B 1 302 ? 19.784 15.123 13.332 1.00 63.04 282 ASN B C 1
ATOM 4987 O O . ASN B 1 302 ? 20.192 14.325 14.180 1.00 60.42 282 ASN B O 1
ATOM 4992 N N . TYR B 1 303 ? 20.367 16.300 13.131 1.00 57.34 283 TYR B N 1
ATOM 4993 C CA . TYR B 1 303 ? 21.542 16.680 13.911 1.00 54.36 283 TYR B CA 1
ATOM 4994 C C . TYR B 1 303 ? 21.185 16.803 15.396 1.00 56.24 283 TYR B C 1
ATOM 4995 O O . TYR B 1 303 ? 20.222 17.492 15.762 1.00 56.52 283 TYR B O 1
ATOM 5004 N N . GLY B 1 304 ? 21.944 16.112 16.245 1.00 51.15 284 GLY B N 1
ATOM 5005 C CA . GLY B 1 304 ? 21.707 16.157 17.680 1.00 54.87 284 GLY B CA 1
ATOM 5006 C C . GLY B 1 304 ? 20.795 15.064 18.215 1.00 61.01 284 GLY B C 1
ATOM 5007 O O . GLY B 1 304 ? 20.345 15.136 19.359 1.00 60.69 284 GLY B O 1
ATOM 5008 N N . LYS B 1 305 ? 20.523 14.053 17.391 1.00 63.51 285 LYS B N 1
ATOM 5009 C CA . LYS B 1 305 ? 19.718 12.911 17.811 1.00 68.43 285 LYS B CA 1
ATOM 5010 C C . LYS B 1 305 ? 20.609 11.716 18.134 1.00 70.56 285 LYS B C 1
ATOM 5011 O O . LYS B 1 305 ? 21.527 11.398 17.376 1.00 70.85 285 LYS B O 1
ATOM 5017 N N . LYS B 1 306 ? 20.340 11.054 19.257 1.00 71.31 286 LYS B N 1
ATOM 5018 C CA . LYS B 1 306 ? 21.132 9.896 19.657 1.00 74.03 286 LYS B CA 1
ATOM 5019 C C . LYS B 1 306 ? 20.841 8.697 18.758 1.00 76.21 286 LYS B C 1
ATOM 5020 O O . LYS B 1 306 ? 21.679 7.799 18.603 1.00 76.10 286 LYS B O 1
ATOM 5026 N N . ASP B 1 307 ? 19.651 8.701 18.167 1.00 76.33 287 ASP B N 1
ATOM 5027 C CA . ASP B 1 307 ? 19.229 7.664 17.233 1.00 81.11 287 ASP B CA 1
ATOM 5028 C C . ASP B 1 307 ? 20.255 7.438 16.120 1.00 80.67 287 ASP B C 1
ATOM 5029 O O . ASP B 1 307 ? 20.499 8.328 15.309 1.00 80.46 287 ASP B O 1
ATOM 5034 N N . PRO B 1 308 ? 20.853 6.236 16.081 1.00 80.99 288 PRO B N 1
ATOM 5035 C CA . PRO B 1 308 ? 21.821 5.857 15.044 1.00 79.98 288 PRO B CA 1
ATOM 5036 C C . PRO B 1 308 ? 21.249 5.969 13.631 1.00 78.87 288 PRO B C 1
ATOM 5037 O O . PRO B 1 308 ? 22.013 6.115 12.675 1.00 82.04 288 PRO B O 1
ATOM 5041 N N . ALA B 1 309 ? 19.928 5.899 13.504 1.00 73.38 289 ALA B N 1
ATOM 5042 C CA . ALA B 1 309 ? 19.276 6.124 12.219 1.00 74.18 289 ALA B CA 1
ATOM 5043 C C . ALA B 1 309 ? 19.430 7.584 11.798 1.00 73.68 289 ALA B C 1
ATOM 5044 O O . ALA B 1 309 ? 19.705 7.879 10.633 1.00 77.14 289 ALA B O 1
ATOM 5046 N N . SER B 1 310 ? 19.243 8.492 12.753 1.00 69.06 290 SER B N 1
ATOM 5047 C CA . SER B 1 310 ? 19.389 9.922 12.503 1.00 69.63 290 SER B CA 1
ATOM 5048 C C . SER B 1 310 ? 20.852 10.338 12.325 1.00 62.57 290 SER B C 1
ATOM 5049 O O . SER B 1 310 ? 21.152 11.251 11.555 1.00 61.95 290 SER B O 1
ATOM 5052 N N . VAL B 1 311 ? 21.755 9.675 13.043 1.00 63.34 291 VAL B N 1
ATOM 5053 C CA . VAL B 1 311 ? 23.185 9.948 12.917 1.00 62.34 291 VAL B CA 1
ATOM 5054 C C . VAL B 1 311 ? 23.646 9.600 11.508 1.00 64.45 291 VAL B C 1
ATOM 5055 O O . VAL B 1 311 ? 24.377 10.361 10.872 1.00 68.15 291 VAL B O 1
ATOM 5059 N N . ALA B 1 312 ? 23.190 8.454 11.017 1.00 64.71 292 ALA B N 1
ATOM 5060 C CA . ALA B 1 312 ? 23.558 7.996 9.684 1.00 60.06 292 ALA B CA 1
ATOM 5061 C C . ALA B 1 312 ? 22.952 8.879 8.588 1.00 63.90 292 ALA B C 1
ATOM 5062 O O . ALA B 1 312 ? 23.535 9.019 7.511 1.00 66.49 292 ALA B O 1
ATOM 5064 N N . LYS B 1 313 ? 21.788 9.470 8.856 1.00 62.66 293 LYS B N 1
ATOM 5065 C CA . LYS B 1 313 ? 21.187 10.414 7.913 1.00 64.41 293 LYS B CA 1
ATOM 5066 C C . LYS B 1 313 ? 22.054 11.668 7.729 1.00 61.76 293 LYS B C 1
ATOM 5067 O O . LYS B 1 313 ? 22.140 12.228 6.636 1.00 62.43 293 LYS B O 1
ATOM 5073 N N . VAL B 1 314 ? 22.699 12.107 8.801 1.00 60.79 294 VAL B N 1
ATOM 5074 C CA . VAL B 1 314 ? 23.599 13.250 8.718 1.00 56.62 294 VAL B CA 1
ATOM 5075 C C . VAL B 1 314 ? 24.826 12.913 7.868 1.00 55.83 294 VAL B C 1
ATOM 5076 O O . VAL B 1 314 ? 25.171 13.658 6.944 1.00 57.34 294 VAL B O 1
ATOM 5080 N N . LYS B 1 315 ? 25.462 11.782 8.168 1.00 55.39 295 LYS B N 1
ATOM 5081 C CA . LYS B 1 315 ? 26.655 11.353 7.442 1.00 58.94 295 LYS B CA 1
ATOM 5082 C C . LYS B 1 315 ? 26.407 11.208 5.950 1.00 62.63 295 LYS B C 1
ATOM 5083 O O . LYS B 1 315 ? 27.289 11.517 5.147 1.00 66.12 295 LYS B O 1
ATOM 5089 N N . GLU B 1 316 ? 25.209 10.761 5.576 1.00 58.45 296 GLU B N 1
ATOM 5090 C CA . GLU B 1 316 ? 24.894 10.608 4.158 1.00 62.71 296 GLU B CA 1
ATOM 5091 C C . GLU B 1 316 ? 24.900 11.954 3.433 1.00 61.42 296 GLU B C 1
ATOM 5092 O O . GLU B 1 316 ? 25.422 12.070 2.320 1.00 66.16 296 GLU B O 1
ATOM 5098 N N . VAL B 1 317 ? 24.323 12.967 4.069 1.00 57.49 297 VAL B N 1
ATOM 5099 C CA . VAL B 1 317 ? 24.405 14.326 3.559 1.00 57.65 297 VAL B CA 1
ATOM 5100 C C . VAL B 1 317 ? 25.873 14.748 3.425 1.00 57.61 297 VAL B C 1
ATOM 5101 O O . VAL B 1 317 ? 26.280 15.291 2.393 1.00 61.20 297 VAL B O 1
ATOM 5105 N N . TYR B 1 318 ? 26.658 14.486 4.471 1.00 55.11 298 TYR B N 1
ATOM 5106 C CA . TYR B 1 318 ? 28.086 14.821 4.488 1.00 51.91 298 TYR B CA 1
ATOM 5107 C C . TYR B 1 318 ? 28.788 14.161 3.310 1.00 57.71 298 TYR B C 1
ATOM 5108 O O . TYR B 1 318 ? 29.654 14.759 2.668 1.00 55.13 298 TYR B O 1
ATOM 5117 N N . HIS B 1 319 ? 28.399 12.921 3.030 1.00 61.05 299 HIS B N 1
ATOM 5118 C CA . HIS B 1 319 ? 28.951 12.183 1.904 1.00 71.65 299 HIS B CA 1
ATOM 5119 C C . HIS B 1 319 ? 28.486 12.737 0.560 1.00 72.16 299 HIS B C 1
ATOM 5120 O O . HIS B 1 319 ? 29.263 12.793 -0.394 1.00 72.79 299 HIS B O 1
ATOM 5127 N N . THR B 1 320 ? 27.223 13.148 0.489 1.00 68.89 300 THR B N 1
ATOM 5128 C CA . THR B 1 320 ? 26.678 13.691 -0.752 1.00 68.92 300 THR B CA 1
ATOM 5129 C C . THR B 1 320 ? 27.366 15.010 -1.119 1.00 66.48 300 THR B C 1
ATOM 5130 O O . THR B 1 320 ? 27.663 15.264 -2.285 1.00 68.46 300 THR B O 1
ATOM 5134 N N . LEU B 1 321 ? 27.643 15.836 -0.116 1.00 61.66 301 LEU B N 1
ATOM 5135 C CA . LEU B 1 321 ? 28.303 17.115 -0.349 1.00 60.51 301 LEU B CA 1
ATOM 5136 C C . LEU B 1 321 ? 29.820 16.956 -0.505 1.00 57.46 301 LEU B C 1
ATOM 5137 O O . LEU B 1 321 ? 30.537 17.934 -0.727 1.00 56.16 301 LEU B O 1
ATOM 5142 N N . ASN B 1 322 ? 30.290 15.715 -0.390 1.00 57.00 302 ASN B N 1
ATOM 5143 C CA . ASN B 1 322 ? 31.704 15.385 -0.516 1.00 57.14 302 ASN B CA 1
ATOM 5144 C C . ASN B 1 322 ? 32.585 16.180 0.437 1.00 54.73 302 ASN B C 1
ATOM 5145 O O . ASN B 1 322 ? 33.580 16.782 0.024 1.00 51.69 302 ASN B O 1
ATOM 5150 N N . LEU B 1 323 ? 32.219 16.177 1.715 1.00 51.17 303 LEU B N 1
ATOM 5151 C CA . LEU B 1 323 ? 32.968 16.929 2.712 1.00 49.24 303 LEU B CA 1
ATOM 5152 C C . LEU B 1 323 ? 34.395 16.404 2.900 1.00 43.05 303 LEU B C 1
ATOM 5153 O O . LEU B 1 323 ? 35.263 17.137 3.367 1.00 42.39 303 LEU B O 1
ATOM 5158 N N . GLN B 1 324 ? 34.643 15.152 2.519 1.00 48.65 304 GLN B N 1
ATOM 5159 C CA . GLN B 1 324 ? 36.004 14.614 2.545 1.00 51.98 304 GLN B CA 1
ATOM 5160 C C . GLN B 1 324 ? 36.923 15.413 1.629 1.00 45.91 304 GLN B C 1
ATOM 5161 O O . GLN B 1 324 ? 38.001 15.854 2.043 1.00 44.08 304 GLN B O 1
ATOM 5167 N N . ALA B 1 325 ? 36.482 15.609 0.390 1.00 49.07 305 ALA B N 1
ATOM 5168 C CA . ALA B 1 325 ? 37.254 16.367 -0.584 1.00 50.79 305 ALA B CA 1
ATOM 5169 C C . ALA B 1 325 ? 37.326 17.830 -0.172 1.00 48.46 305 ALA B C 1
ATOM 5170 O O . ALA B 1 325 ? 38.331 18.493 -0.411 1.00 58.90 305 ALA B O 1
ATOM 5172 N N . VAL B 1 326 ? 36.262 18.330 0.455 1.00 53.15 306 VAL B N 1
ATOM 5173 C CA . VAL B 1 326 ? 36.261 19.698 0.974 1.00 50.75 306 VAL B CA 1
ATOM 5174 C C . VAL B 1 326 ? 37.280 19.852 2.110 1.00 48.79 306 VAL B C 1
ATOM 5175 O O . VAL B 1 326 ? 38.015 20.841 2.161 1.00 40.43 306 VAL B O 1
ATOM 5179 N N . PHE B 1 327 ? 37.333 18.884 3.024 1.00 39.58 307 PHE B N 1
ATOM 5180 C CA . PHE B 1 327 ? 38.357 18.924 4.065 1.00 36.77 307 PHE B CA 1
ATOM 5181 C C . PHE B 1 327 ? 39.753 18.782 3.455 1.00 40.15 307 PHE B C 1
ATOM 5182 O O . PHE B 1 327 ? 40.671 19.507 3.841 1.00 36.13 307 PHE B O 1
ATOM 5190 N N . GLU B 1 328 ? 39.909 17.846 2.512 1.00 42.00 308 GLU B N 1
ATOM 5191 C CA . GLU B 1 328 ? 41.191 17.660 1.829 1.00 47.50 308 GLU B CA 1
ATOM 5192 C C . GLU B 1 328 ? 41.710 18.959 1.227 1.00 45.25 308 GLU B C 1
ATOM 5193 O O . GLU B 1 328 ? 42.910 19.253 1.297 1.00 44.35 308 GLU B O 1
ATOM 5199 N N . ASP B 1 329 ? 40.804 19.727 0.632 1.00 45.50 309 ASP B N 1
ATOM 5200 C CA . ASP B 1 329 ? 41.168 21.011 0.053 1.00 52.49 309 ASP B CA 1
ATOM 5201 C C . ASP B 1 329 ? 41.558 22.009 1.135 1.00 46.73 309 ASP B C 1
ATOM 5202 O O . ASP B 1 329 ? 42.560 22.716 1.001 1.00 43.70 309 ASP B O 1
ATOM 5207 N N . TYR B 1 330 ? 40.768 22.067 2.206 1.00 38.86 310 TYR B N 1
ATOM 5208 C CA . TYR B 1 330 ? 41.093 22.955 3.321 1.00 35.81 310 TYR B CA 1
ATOM 5209 C C . TYR B 1 330 ? 42.436 22.592 3.948 1.00 34.71 310 TYR B C 1
ATOM 5210 O O . TYR B 1 330 ? 43.200 23.478 4.339 1.00 32.72 310 TYR B O 1
A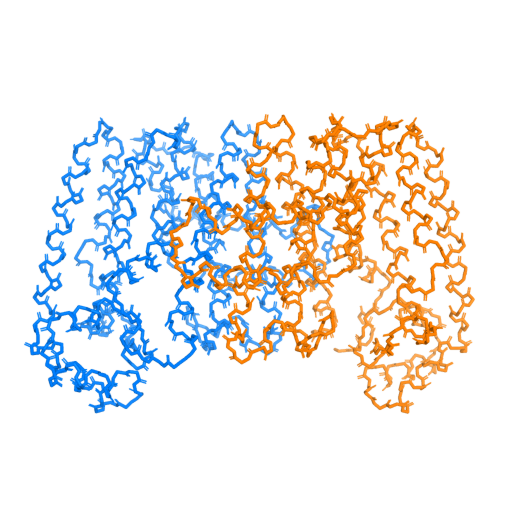TOM 5219 N N . GLU B 1 331 ? 42.726 21.296 4.047 1.00 36.47 311 GLU B N 1
ATOM 5220 C CA . GLU B 1 331 ? 43.989 20.873 4.652 1.00 39.29 311 GLU B CA 1
ATOM 5221 C C . GLU B 1 331 ? 45.178 21.316 3.805 1.00 34.36 311 GLU B C 1
ATOM 5222 O O . GLU B 1 331 ? 46.084 21.978 4.310 1.00 41.20 311 GLU B O 1
ATOM 5228 N N . ALA B 1 332 ? 45.158 20.965 2.518 1.00 37.65 312 ALA B N 1
ATOM 5229 C CA . ALA B 1 332 ? 46.222 21.340 1.586 1.00 41.91 312 ALA B CA 1
ATOM 5230 C C . ALA B 1 332 ? 46.434 22.858 1.522 1.00 44.88 312 ALA B C 1
ATOM 5231 O O . ALA B 1 332 ? 47.572 23.334 1.533 1.00 44.39 312 ALA B O 1
ATOM 5233 N N . THR B 1 333 ? 45.338 23.609 1.453 1.00 44.86 313 THR B N 1
ATOM 5234 C CA . THR B 1 333 ? 45.408 25.070 1.463 1.00 39.24 313 THR B CA 1
ATOM 5235 C C . THR B 1 333 ? 46.011 25.595 2.775 1.00 36.09 313 THR B C 1
ATOM 5236 O O . THR B 1 333 ? 46.905 26.443 2.758 1.00 38.09 313 THR B O 1
ATOM 5240 N N . SER B 1 334 ? 45.535 25.084 3.908 1.00 35.27 314 SER B N 1
ATOM 5241 C CA . SER B 1 334 ? 46.050 25.509 5.215 1.00 34.24 314 SER B CA 1
ATOM 5242 C C . SER B 1 334 ? 47.532 25.200 5.388 1.00 34.18 314 SER B C 1
ATOM 5243 O O . SER B 1 334 ? 48.288 26.043 5.871 1.00 36.65 314 SER B O 1
ATOM 5246 N N . TYR B 1 335 ? 47.946 23.990 5.012 1.00 33.00 315 TYR B N 1
ATOM 5247 C CA . TYR B 1 335 ? 49.345 23.606 5.151 1.00 30.29 315 TYR B CA 1
ATOM 5248 C C . TYR B 1 335 ? 50.264 24.540 4.374 1.00 33.98 315 TYR B C 1
ATOM 5249 O O . TYR B 1 335 ? 51.282 25.004 4.903 1.00 32.65 315 TYR B O 1
ATOM 5258 N N . LYS B 1 336 ? 49.902 24.805 3.119 1.00 35.74 316 LYS B N 1
ATOM 5259 C CA . LYS B 1 336 ? 50.693 25.679 2.259 1.00 39.22 316 LYS B CA 1
ATOM 5260 C C . LYS B 1 336 ? 50.816 27.087 2.837 1.00 36.27 316 LYS B C 1
ATOM 5261 O O . LYS B 1 336 ? 51.900 27.662 2.828 1.00 40.30 316 LYS B O 1
ATOM 5267 N N . LYS B 1 337 ? 49.715 27.635 3.347 1.00 35.92 317 LYS B N 1
ATOM 5268 C CA . LYS B 1 337 ? 49.745 28.960 3.964 1.00 38.89 317 LYS B CA 1
ATOM 5269 C C . LYS B 1 337 ? 50.664 28.984 5.175 1.00 35.30 317 LYS B C 1
ATOM 5270 O O . LYS B 1 337 ? 51.443 29.918 5.349 1.00 38.89 317 LYS B O 1
ATOM 5276 N N . LEU B 1 338 ? 50.550 27.962 6.020 1.00 28.05 318 LEU B N 1
ATOM 5277 C CA . LEU B 1 338 ? 51.323 27.902 7.253 1.00 28.41 318 LEU B CA 1
ATOM 5278 C C . LEU B 1 338 ? 52.808 27.743 6.930 1.00 27.11 318 LEU B C 1
ATOM 5279 O O . LEU B 1 338 ? 53.650 28.459 7.469 1.00 29.13 318 LEU B O 1
ATOM 5284 N N . ILE B 1 339 ? 53.122 26.806 6.041 1.00 28.77 319 ILE B N 1
ATOM 5285 C CA . ILE B 1 339 ? 54.503 26.590 5.619 1.00 29.39 319 ILE B CA 1
ATOM 5286 C C . ILE B 1 339 ? 55.083 27.884 5.039 1.00 30.80 319 ILE B C 1
ATOM 5287 O O . ILE B 1 339 ? 56.218 28.258 5.344 1.00 35.69 319 ILE B O 1
ATOM 5292 N N . THR B 1 340 ? 54.282 28.579 4.238 1.00 32.59 320 THR B N 1
ATOM 5293 C CA . THR B 1 340 ? 54.679 29.864 3.670 1.00 34.38 320 THR B CA 1
ATOM 5294 C C . THR B 1 340 ? 54.979 30.936 4.739 1.00 36.46 320 THR B C 1
ATOM 5295 O O . THR B 1 340 ? 55.996 31.625 4.659 1.00 35.71 320 THR B O 1
ATOM 5299 N N . SER B 1 341 ? 54.102 31.082 5.728 1.00 29.86 321 SER B N 1
ATOM 5300 C CA . SER B 1 341 ? 54.317 32.086 6.777 1.00 31.15 321 SER B CA 1
ATOM 5301 C C . SER B 1 341 ? 55.543 31.738 7.603 1.00 26.70 321 SER B C 1
ATOM 5302 O O . SER B 1 341 ? 56.359 32.602 7.911 1.00 28.99 321 SER B O 1
ATOM 5305 N N . ILE B 1 342 ? 55.679 30.465 7.940 1.00 25.26 322 ILE B N 1
ATOM 5306 C CA . ILE B 1 342 ? 56.834 30.019 8.698 1.00 23.98 322 ILE B CA 1
ATOM 5307 C C . ILE B 1 342 ? 58.142 30.337 7.965 1.00 32.85 322 ILE B C 1
ATOM 5308 O O . ILE B 1 342 ? 59.044 30.923 8.551 1.00 32.48 322 ILE B O 1
ATOM 5313 N N . GLU B 1 343 ? 58.239 29.991 6.680 1.00 28.39 323 GLU B N 1
ATOM 5314 C CA . GLU B 1 343 ? 59.489 30.190 5.957 1.00 30.49 323 GLU B CA 1
ATOM 5315 C C . GLU B 1 343 ? 59.779 31.653 5.667 1.00 33.27 323 GLU B C 1
ATOM 5316 O O . GLU B 1 343 ? 60.898 32.007 5.293 1.00 33.20 323 GLU B O 1
ATOM 5322 N N . ASN B 1 344 ? 58.775 32.508 5.844 1.00 27.81 324 ASN B N 1
ATOM 5323 C CA . ASN B 1 344 ? 59.024 33.945 5.788 1.00 28.37 324 ASN B CA 1
ATOM 5324 C C . ASN B 1 344 ? 59.556 34.504 7.104 1.00 30.28 324 ASN B C 1
ATOM 5325 O O . ASN B 1 344 ? 59.996 35.650 7.152 1.00 32.57 324 ASN B O 1
ATOM 5330 N N . HIS B 1 345 ? 59.520 33.719 8.179 1.00 25.51 325 HIS B N 1
ATOM 5331 C CA . HIS B 1 345 ? 59.906 34.301 9.468 1.00 27.63 325 HIS B CA 1
ATOM 5332 C C . HIS B 1 345 ? 61.386 34.712 9.518 1.00 28.03 325 HIS B C 1
ATOM 5333 O O . HIS B 1 345 ? 62.253 33.970 9.058 1.00 32.23 325 HIS B O 1
ATOM 5340 N N . PRO B 1 346 ? 61.675 35.909 10.066 1.00 27.46 326 PRO B N 1
ATOM 5341 C CA . PRO B 1 346 ? 63.053 36.427 10.103 1.00 36.07 326 PRO B CA 1
ATOM 5342 C C . PRO B 1 346 ? 64.027 35.538 10.870 1.00 35.50 326 PRO B C 1
ATOM 5343 O O . PRO B 1 346 ? 65.217 35.538 10.546 1.00 39.99 326 PRO B O 1
ATOM 5347 N N . SER B 1 347 ? 63.539 34.800 11.866 1.00 28.09 327 SER B N 1
ATOM 5348 C CA . SER B 1 347 ? 64.414 33.976 12.708 1.00 31.78 327 SER B CA 1
ATOM 5349 C C . SER B 1 347 ? 64.358 32.501 12.337 1.00 33.34 327 SER B C 1
ATOM 5350 O O . SER B 1 347 ? 63.300 31.868 12.435 1.00 31.30 327 SER B O 1
ATOM 5353 N N . LYS B 1 348 ? 65.498 31.936 11.957 1.00 37.16 328 LYS B N 1
ATOM 5354 C CA . LYS B 1 348 ? 65.534 30.517 11.611 1.00 43.54 328 LYS B CA 1
ATOM 5355 C C . LYS B 1 348 ? 65.326 29.618 12.840 1.00 40.19 328 LYS B C 1
ATOM 5356 O O . LYS B 1 348 ? 64.847 28.487 12.712 1.00 37.06 328 LYS B O 1
ATOM 5362 N N . ALA B 1 349 ? 65.675 30.112 14.026 1.00 35.51 329 ALA B N 1
ATOM 5363 C CA . ALA B 1 349 ? 65.412 29.331 15.240 1.00 36.25 329 ALA B CA 1
ATOM 5364 C C . ALA B 1 349 ? 63.900 29.241 15.485 1.00 29.51 329 ALA B C 1
ATOM 5365 O O . ALA B 1 349 ? 63.379 28.183 15.827 1.00 31.95 329 ALA B O 1
ATOM 5367 N N . VAL B 1 350 ? 63.197 30.349 15.283 1.00 28.40 330 VAL B N 1
ATOM 5368 C CA . VAL B 1 350 ? 61.742 30.365 15.399 1.00 27.63 330 VAL B CA 1
ATOM 5369 C C . VAL B 1 350 ? 61.089 29.463 14.331 1.00 31.65 330 VAL B C 1
ATOM 5370 O O . VAL B 1 350 ? 60.117 28.763 14.614 1.00 28.48 330 VAL B O 1
ATOM 5374 N N . GLN B 1 351 ? 61.627 29.471 13.112 1.00 26.37 331 GLN B N 1
ATOM 5375 C CA . GLN B 1 351 ? 61.134 28.566 12.074 1.00 29.27 331 GLN B CA 1
ATOM 5376 C C . GLN B 1 351 ? 61.238 27.102 12.524 1.00 33.96 331 GLN B C 1
ATOM 5377 O O . GLN B 1 351 ? 60.324 26.314 12.291 1.00 29.88 331 GLN B O 1
ATOM 5383 N N . ALA B 1 352 ? 62.346 26.738 13.168 1.00 27.29 332 ALA B N 1
ATOM 5384 C CA . ALA B 1 352 ? 62.496 25.369 13.676 1.00 32.89 332 ALA B CA 1
ATOM 5385 C C . ALA B 1 352 ? 61.407 25.042 14.703 1.00 28.60 332 ALA B C 1
ATOM 5386 O O . ALA B 1 352 ? 60.837 23.948 14.703 1.00 29.88 332 ALA B O 1
ATOM 5388 N N . VAL B 1 353 ? 61.097 25.997 15.570 1.00 30.75 333 VAL B N 1
ATOM 5389 C CA . VAL B 1 353 ? 60.044 25.781 16.547 1.00 30.60 333 VAL B CA 1
ATOM 5390 C C . VAL B 1 353 ? 58.712 25.541 15.838 1.00 28.37 333 VAL B C 1
ATOM 5391 O O . VAL B 1 353 ? 57.985 24.589 16.148 1.00 28.60 333 VAL B O 1
ATOM 5395 N N . LEU B 1 354 ? 58.406 26.397 14.872 1.00 26.48 334 LEU B N 1
ATOM 5396 C CA . LEU B 1 354 ? 57.117 26.353 14.195 1.00 24.51 334 LEU B CA 1
ATOM 5397 C C . LEU B 1 354 ? 56.987 25.104 13.299 1.00 27.85 334 LEU B C 1
ATOM 5398 O O . LEU B 1 354 ? 55.945 24.437 13.307 1.00 30.75 334 LEU B O 1
ATOM 5403 N N . LYS B 1 355 ? 58.039 24.776 12.550 1.00 28.80 335 LYS B N 1
ATOM 5404 C CA . LYS B 1 355 ? 58.031 23.571 11.705 1.00 31.68 335 LYS B CA 1
ATOM 5405 C C . LYS B 1 355 ? 57.833 22.305 12.531 1.00 35.11 335 LYS B C 1
ATOM 5406 O O . LYS B 1 355 ? 57.173 21.360 12.094 1.00 41.20 335 LYS B O 1
ATOM 5412 N N . SER B 1 356 ? 58.399 22.286 13.731 1.00 31.99 336 SER B N 1
ATOM 5413 C CA . SER B 1 356 ? 58.210 21.149 14.630 1.00 36.87 336 SER B CA 1
ATOM 5414 C C . SER B 1 356 ? 56.749 20.987 15.046 1.00 32.98 336 SER B C 1
ATOM 5415 O O . SER B 1 356 ? 56.249 19.866 15.139 1.00 35.18 336 SER B O 1
ATOM 5418 N N . PHE B 1 357 ? 56.063 22.095 15.316 1.00 30.14 337 PHE B N 1
ATOM 5419 C CA . PHE B 1 357 ? 54.641 22.014 15.660 1.00 31.50 337 PHE B CA 1
ATOM 5420 C C . PHE B 1 357 ? 53.826 21.546 14.453 1.00 35.55 337 PHE B C 1
ATOM 5421 O O . PHE B 1 357 ? 52.954 20.689 14.579 1.00 34.48 337 PHE B O 1
ATOM 5429 N N . LEU B 1 358 ? 54.116 22.114 13.286 1.00 29.04 338 LEU B N 1
ATOM 5430 C CA . LEU B 1 358 ? 53.386 21.768 12.068 1.00 36.39 338 LEU B CA 1
ATOM 5431 C C . LEU B 1 358 ? 53.524 20.285 11.744 1.00 39.57 338 LEU B C 1
ATOM 5432 O O . LEU B 1 358 ? 52.528 19.609 11.455 1.00 44.74 338 LEU B O 1
ATOM 5437 N N . GLY B 1 359 ? 54.756 19.779 11.806 1.00 40.92 339 GLY B N 1
ATOM 5438 C CA . GLY B 1 359 ? 55.023 18.382 11.497 1.00 40.63 339 GLY B CA 1
ATOM 5439 C C . GLY B 1 359 ? 54.403 17.437 12.508 1.00 43.67 339 GLY B C 1
ATOM 5440 O O . GLY B 1 359 ? 54.136 16.278 12.202 1.00 53.63 339 GLY B O 1
ATOM 5441 N N . LYS B 1 360 ? 54.171 17.937 13.717 1.00 42.89 340 LYS B N 1
ATOM 5442 C CA . LYS B 1 360 ? 53.530 17.157 14.771 1.00 51.27 340 LYS B CA 1
ATOM 5443 C C . LYS B 1 360 ? 52.051 16.889 14.444 1.00 49.36 340 LYS B C 1
ATOM 5444 O O . LYS B 1 360 ? 51.473 15.916 14.925 1.00 50.06 340 LYS B O 1
ATOM 5450 N N . ILE B 1 361 ? 51.446 17.751 13.622 1.00 46.08 341 ILE B N 1
ATOM 5451 C CA . ILE B 1 361 ? 50.002 17.673 13.363 1.00 45.18 341 ILE B CA 1
ATOM 5452 C C . ILE B 1 361 ? 49.561 17.443 11.903 1.00 45.05 341 ILE B C 1
ATOM 5453 O O . ILE B 1 361 ? 48.440 16.994 11.666 1.00 45.38 341 ILE B O 1
ATOM 5458 N N . TYR B 1 362 ? 50.421 17.757 10.935 1.00 45.47 342 TYR B N 1
ATOM 5459 C CA . TYR B 1 362 ? 50.058 17.637 9.521 1.00 46.53 342 TYR B CA 1
ATOM 5460 C C . TYR B 1 362 ? 49.710 16.205 9.141 1.00 53.68 342 TYR B C 1
ATOM 5461 O O . TYR B 1 362 ? 50.473 15.282 9.425 1.00 51.50 342 TYR B O 1
ATOM 5470 N N . LYS B 1 363 ? 48.557 16.038 8.493 1.00 57.79 343 LYS B N 1
ATOM 5471 C CA . LYS B 1 363 ? 48.069 14.730 8.066 1.00 65.36 343 LYS B CA 1
ATOM 5472 C C . LYS B 1 363 ? 48.057 13.684 9.181 1.00 62.95 343 LYS B C 1
ATOM 5473 O O . LYS B 1 363 ? 48.193 12.486 8.913 1.00 61.62 343 LYS B O 1
ATOM 5479 N N . ARG B 1 364 ? 47.890 14.135 10.423 1.00 53.42 344 ARG B N 1
ATOM 5480 C CA . ARG B 1 364 ? 47.738 13.211 11.541 1.00 56.90 344 ARG B CA 1
ATOM 5481 C C . ARG B 1 364 ? 46.478 12.373 11.339 1.00 55.51 344 ARG B C 1
ATOM 5482 O O . ARG B 1 364 ? 45.556 12.792 10.643 1.00 52.63 344 ARG B O 1
ATOM 5490 N N . GLN B 1 365 ? 46.449 11.186 11.930 1.00 55.93 345 GLN B N 1
ATOM 5491 C CA . GLN B 1 365 ? 45.288 10.310 11.811 1.00 62.60 345 GLN B CA 1
ATOM 5492 C C . GLN B 1 365 ? 44.551 10.196 13.143 1.00 60.77 345 GLN B C 1
ATOM 5493 O O . GLN B 1 365 ? 43.519 9.524 13.238 1.00 63.49 345 GLN B O 1
ATOM 5499 N N . LYS B 1 366 ? 45.093 10.856 14.165 1.00 56.65 346 LYS B N 1
ATOM 5500 C CA . LYS B 1 366 ? 44.465 10.917 15.486 1.00 58.50 346 LYS B CA 1
ATOM 5501 C C . LYS B 1 366 ? 44.864 12.206 16.201 1.00 59.64 346 LYS B C 1
ATOM 5502 O O . LYS B 1 366 ? 44.273 12.581 17.218 1.00 61.94 346 LYS B O 1
#

InterPro domains:
  IPR000092 Polyprenyl synthetase-like [PF00348] (38-300)
  IPR000092 Polyprenyl synthetase-like [cd00685] (35-344)
  IPR008949 Isoprenoid synthase domain superfamily [G3DSA:1.10.600.10] (2-345)
  IPR008949 Isoprenoid synthase domain superfamily [SSF48576] (13-345)
  IPR033749 Polyprenyl synthetase, conserved site [PS00444] (228-240)
  IPR033749 Polyprenyl synthetase, conserved site [PS00723] (94-108)
  IPR039702 Farnesyl pyrophosphate synthase-like [PTHR11525] (8-346)

Nearest PDB structures (foldseek):
  4kk2-assembly1_A  TM=1.003E+00  e=2.851E-45  Artemisia spiciformis
  7bux-assembly1_A  TM=9.911E-01  e=2.079E-36  Eucommia ulmoides
  7buu-assembly1_A  TM=9.105E-01  e=3.672E-31  Eucommia ulmoides
  5juz-assembly1_F-2  TM=9.471E-01  e=2.072E-22  Homo sapiens
  4rxa-assembly1_A-2  TM=9.388E-01  e=1.608E-21  Homo sapiens

CATH classification: 1.10.600.10

Radius of gyration: 27.13 Å; Cα contacts (8 Å, |Δi|>4): 818; chains: 2; bounding box: 59×63×81 Å

Organism: Artemisia spiciformis (NCBI:txid235357)

Solvent-accessible surface area: 28723 Å² total; per-residue (Å²): 102,85,94,80,0,64,107,8,4,77,48,0,15,53,45,9,9,110,8,132,41,8,58,30,45,119,102,1,67,87,24,2,60,136,0,0,62,58,12,1,27,48,25,176,30,57,54,0,57,6,0,7,82,2,14,53,64,13,58,68,111,145,16,72,124,81,29,16,47,15,0,1,0,0,0,0,0,0,4,0,3,17,1,0,20,39,10,4,34,6,5,16,97,125,28,123,94,79,83,82,83,64,2,21,27,93,44,136,127,8,27,48,7,0,1,4,0,0,0,3,0,4,1,4,4,13,31,4,2,56,110,36,0,142,75,70,126,26,12,33,57,0,6,10,10,8,12,37,3,3,4,14,4,0,2,0,7,1,10,26,15,21,19,27,91,36,46,148,88,69,4,74,65,7,44,59,58,38,6,81,28,12,6,26,15,50,26,0,17,23,7,6,20,0,0,2,0,0,0,2,4,20,82,62,69,72,32,117,147,17,71,102,1,63,77,16,0,12,100,0,1,17,1,41,32,3,3,47,3,32,21,15,16,46,16,47,63,156,63,32,68,106,143,19,60,23,9,35,81,19,74,5,3,10,4,0,4,39,0,39,99,76,23,73,138,140,31,103,127,32,0,68,102,12,3,5,81,152,62,110,57,16,16,56,113,0,72,100,11,1,87,91,25,81,0,52,45,32,11,109,86,53,14,61,73,15,66,144,122,9,36,68,51,0,101,123,27,133,38,172,33,6,36,43,1,2,78,53,8,3,56,91,1,63,134,42,124,160,77,94,87,76,1,63,109,6,4,80,44,0,15,54,49,8,10,111,8,133,42,8,58,27,47,119,110,1,64,91,31,0,62,151,0,0,62,59,11,1,29,49,21,179,34,66,53,0,58,10,0,0,59,1,15,44,61,11,52,62,114,146,19,74,121,88,28,15,48,15,0,1,0,0,0,0,0,0,3,0,2,16,1,0,21,40,11,4,38,6,5,21,105,118,28,126,93,82,83,80,90,61,2,21,24,96,48,121,131,10,25,51,7,0,2,3,0,0,0,2,0,4,1,2,3,15,31,3,2,61,132,39,0,94,81,74,126,22,7,50,63,0,5,19,7,8,14,41,1,3,4,9,4,0,2,0,8,0,11,11,19,12,14,10,111,53,139,82,4,81,60,9,39,98,45,32,8,71,33,12,11,19,14,49,21,0,18,25,5,6,16,0,0,1,0,0,0,1,3,21,81,63,65,73,32,118,161,16,76,83,0,65,76,7,0,12,100,0,0,17,2,40,29,2,3,59,19,35,23,22,18,44,17,40,63,156,61,41,68,120,142,18,47,31,8,31,83,16,65,10,5,11,3,0,9,39,0,30,101,78,14,72,142,126,34,86,50,41,0,83,125,7,4,20,103,141,74,103,57,13,16,58,107,0,69,118,12,1,101,92,29,81,0,49,48,39,12,113,94,60,18,60,59,12,65,142,133,10,39,63,39,0,96,115,20,129,39,179,29,6,32,36,1,0,83,51,7,3,60,89,1,75,137,39,122,163

Foldseek 3Di:
DVVLLVVLVVVLLVCLLVPPVDDDDPVRSVVLSVLCVVQFPLDPLPQLVLLLVLLCLLVVDDDDSLSSNQSSLLSSLLSLLVSLVVLVVCVVVVHADDSHGGRQLNDPVCNCVSNVSSVVSNVSSVVSLCVNPVPPPCSVVLVVLSVVLSVLQVVLVVLQCCLCPPDDRDPVSAAPVSLLSNQLSNWQCSRFVSSNVSSQVVVVHDVVPVVLLSVLSSLLSSLLQLVVLVLLCPFDCVPVVDNHCCQLQSGSHPLSNVLCVQDDDVLVVLSRVQGNHPDPVSVVSVVVSSVVSPVVVVSVVVLVVSLVVSLVSLVPDPDPSSSVSSVVSCVVRRPDRD/DVVLLVVLVVVLLVCLLVPPVDDDDPVNSVVLSVLCVVQFPLDPLPQLVLLLVLLCLLVVDDDDSLSSNQSSLLSSLLSLLVSLVVLVVCVVVVHADDSHGGRQLNDPVCNPVSNVSSVVSNVSSVVSLCVNPVPPPCSVVLVVLSVVLSVLQVVLVVLQCCQVPVDFPVSQADVSLLSNQLRNPQCSRFVSSNVSSCVVVVHDCVVVVLVVVLSSLLSSLLQLVVLCCQQPFDCVQVVDHHCCQLSLGSHPLLNVLVVQDDPVLSVLSRVQRNHPPPVSVVSNVVSSVVSPVVVVNVVVLVVSLVVSLVSLVPDPDVSSSSSSVVSCVVRRPDRD

Sequence (674 aa):
LNSQFMQVYETLKSELIHDPLFEFDDDSRQWVERMIDYTVPGGKMVRGYSVVDSYQLLKGEELTDDEIFLSSALGWCIEWLQAYFLVLDDIMDESHTRRGQPCWFRLPKVGMIAANDGILLRNHVPRILKKHFRGKPYYVDLVDLFNEVEFQTASGQMIDLITTLVGEKDLSKYSLSIHRRIVQYKTAYYSFYLPVACALLMFGEDLDKHVEVKNVLVEMGTYFQVQDDYLDCFGAPEVIGKIGTDIEDFKCSWLVVKALELANEEQKKTLHENYGKKDPASVAKVKEVYHTLNLQAVFEDYEATSYKKLITSIENHPSKAVQAVLKSFLGKIYKRQKLNSQFMQVYETLKSELIHDPLFEFDDDSRQWVERMIDYTVPGGKMVRGYSVVDSYQLLKGEELTDDEIFLSSALGWCIEWLQAYFLVLDDIMDESHTRRGQPCWFRLPKVGMIAANDGILLRNHVPRILKKHFRGKPYYVDLVDLFNEVEFQTASGQMIDLITTLVKDLSKYSLSIHRRRIVQYKTAYYSFYLPVACALLMFGEDLDKHVEVKNVLVEMGTYFQVQDDYLDCFGAPEVIGKIGTDIEDFKCSWLVVKALELANEEQKKTLHENYGKKDPASVAKVKEVYHTLNLQAVFEDYEATSYKKLITSIENHPSKAVQAVLKSFLGKIYKRQK

B-factor: mean 42.91, std 19.11, range [12.76, 127.44]